Protein 3Q58 (pdb70)

B-factor: mean 35.17, std 14.0, range [14.73, 204.49]

Nearest PDB structures (foldseek):
  3q58-assembly1_B  TM=9.988E-01  e=5.458E-43  Salmonella enterica subsp. enterica serovar Typhi
  3igs-assembly1_A  TM=9.922E-01  e=3.738E-35  Salmonella enterica subsp. enterica serovar Typhimurium
  5zjp-assembly1_B  TM=9.659E-01  e=3.895E-28  Vibrio cholerae
  5zjn-assembly1_A  TM=9.578E-01  e=1.243E-26  Vibrio cholerae
  4utu-assembly1_B  TM=9.452E-01  e=2.335E-22  Clostridium perfringens str. 13

Foldseek 3Di:
DVLVLLVVLLVLCVVQNFEEEEQDADPPPCDDLLVSLCLLVCVVPGHQEYEYEDLSNLLSNPVPHDHAYAYWYFDDDDPWPFGTRQDLVRLVSCLVSPHQEYEGEQEPTDGDDHPVRSVVSNVVSVHAYYAYADLVSQVVVVVVVHQERENACHQPPDDGRDQAFDLCCLNNQVVPHQYEYEDNCQDVVSQVSNVVSRHSHYYDYCNPNYPVVVVVVVVVVPPD/DLVLVVLLLVLCVVQNFEEEEADEDPPPCDDLLVSLCCLVVQVPRHQEYEYEDLSNLLSNQVNDDHAYAYWYFDDPQPWPWGTRQDLVRLVSCLVSHHQEYEGEQEPTDGPDHPVVNVVSNVVSVHAYYAYADLVSQLVVVVVVRQEYENACHQPSDPGRDQAFDLCCLSSLVVVHQYEYEDNCQDVVSQVSSVVSRHSHYYHYCNVHYVVVVVVVVCVVPPD

Organism: Salmonella typhi (NCBI:txid90370)

Sequence (447 aa):
SNASLLARLEQSVHENGGLIVSCQPVPGSPDKPEIVAAAQAAASAGAVAVRIEGIENLRTVRPHLSVPIIGIIKRDLTGSPVRITPYLQDVDALAQAGADIIAFDASFRSRPVDIDSLLTRIRRLHGLLAADCSTVNEGISCHQKGIEFIGTTLSGYTGPITPVEPDLAVTQLSHAGCRVIAEGRYNTPALAANAIEHGAWAVTVGSAITRIEHICQWFSHAVKRNASLLARLEQSVHENGGLIVSCQPVPGSPDKPEIVAAAQAAASAGAVAVRIEGIEENLRTVRPHLSVPIIGIIKRDLTGSPVRITPYLQDVDALAQAGADIIAFDASFRSRPVDIDSLLTRIRLHGLLAADCSTVNEGISCHQKGIEFIGTTLSGYTGPITPVEPDLAVTQLSHAGCRVIAEGRYNTPALAANAIEHGAWAVTVGSAITRIEHICQQWFSHHAVKR

Solvent-accessible surface area: 18072 Å² total

InterPro domains:
  IPR007260 Putative N-acetylmannosamine-6-phosphate epimerase [MF_01235] (11-225)
  IPR007260 Putative N-acetylmannosamine-6-phosphate epimerase [NF002231] (9-225)
  IPR007260 Putative N-acetylmannosamine-6-phosphate epimerase [PF04131] (35-225)
  IPR007260 Putative N-acetylmannosamine-6-phosphate epimerase [PTHR36204] (1-225)
  IPR007260 Putative N-acetylmannosamine-6-phosphate epimerase [cd04729] (1-220)
  IPR011060 Ribulose-phosphate binding barrel [SSF51366] (13-224)
  IPR013785 Aldolase-type TIM barrel [G3DSA:3.20.20.70] (1-226)

CATH classification: 3.20.20.70

Structure (mmCIF, N/CA/C/O backbone):
data_3Q58
#
_entry.id   3Q58
#
_cell.length_a   81.153
_cell.length_b   139.310
_cell.length_c   38.423
_cell.angle_alpha   90.00
_cell.angle_beta   90.00
_cell.angle_gamma   90.00
#
_symmetry.space_group_name_H-M   'P 21 21 2'
#
loop_
_entity.id
_entity.type
_entity.pdbx_description
1 polymer 'N-acetylmannosamine-6-phosphate 2-epimerase'
2 non-polymer DI(HYDROXYETHYL)ETHER
3 non-polymer 2-[BIS-(2-HYDROXY-ETHYL)-AMINO]-2-HYDROXYMETHYL-PROPANE-1,3-DIOL
4 non-polymer 'CHLORIDE ION'
5 water water
#
loop_
_atom_site.group_PDB
_atom_site.id
_atom_site.type_symbol
_atom_site.label_atom_id
_atom_site.label_alt_id
_atom_site.label_comp_id
_atom_site.label_asym_id
_atom_site.label_entity_id
_atom_site.label_seq_id
_atom_site.pdbx_PDB_ins_code
_atom_site.Cartn_x
_atom_site.Cartn_y
_atom_site.Cartn_z
_atom_site.occupancy
_atom_site.B_iso_or_equiv
_atom_site.auth_seq_id
_atom_site.auth_comp_id
_atom_site.auth_asym_id
_atom_site.auth_atom_id
_atom_site.pdbx_PDB_model_num
ATOM 1 N N . SER A 1 1 ? 27.970 -3.330 -34.869 1.00 54.92 -2 SER A N 1
ATOM 2 C CA . SER A 1 1 ? 28.751 -3.293 -33.641 1.00 53.82 -2 SER A CA 1
ATOM 3 C C . SER A 1 1 ? 28.942 -4.704 -33.101 1.00 51.19 -2 SER A C 1
ATOM 4 O O . SER A 1 1 ? 28.230 -5.626 -33.494 1.00 45.50 -2 SER A O 1
ATOM 7 N N . ASN A 1 2 ? 29.907 -4.875 -32.206 1.00 51.68 -1 ASN A N 1
ATOM 8 C CA . ASN A 1 2 ? 30.118 -6.175 -31.590 1.00 54.66 -1 ASN A CA 1
ATOM 9 C C . ASN A 1 2 ? 28.891 -6.612 -30.800 1.00 47.66 -1 ASN A C 1
ATOM 10 O O . ASN A 1 2 ? 28.601 -7.804 -30.697 1.00 41.62 -1 ASN A O 1
ATOM 15 N N . ALA A 1 3 ? 28.166 -5.642 -30.247 1.00 39.60 0 ALA A N 1
ATOM 16 C CA . ALA A 1 3 ? 26.957 -5.951 -29.491 1.00 37.84 0 ALA A CA 1
ATOM 17 C C . ALA A 1 3 ? 25.843 -6.486 -30.400 1.00 32.10 0 ALA A C 1
ATOM 18 O O . ALA A 1 3 ? 25.186 -7.479 -30.066 1.00 32.29 0 ALA A O 1
ATOM 28 N N . SER A 1 5 ? 26.259 -7.844 -33.417 1.00 34.91 2 SER A N 1
ATOM 29 C CA . SER A 1 5 ? 26.675 -9.139 -33.958 1.00 40.55 2 SER A CA 1
ATOM 30 C C . SER A 1 5 ? 26.569 -10.251 -32.906 1.00 35.31 2 SER A C 1
ATOM 31 O O . SER A 1 5 ? 26.266 -11.399 -33.231 1.00 36.82 2 SER A O 1
ATOM 34 N N . LEU A 1 6 ? 26.807 -9.915 -31.646 1.00 33.87 3 LEU A N 1
ATOM 35 C CA . LEU A 1 6 ? 26.646 -10.907 -30.591 1.00 37.02 3 LEU A CA 1
ATOM 36 C C . LEU A 1 6 ? 25.173 -11.272 -30.412 1.00 32.79 3 LEU A C 1
ATOM 37 O O . LEU A 1 6 ? 24.833 -12.438 -30.257 1.00 30.56 3 LEU A O 1
ATOM 42 N N . LEU A 1 7 ? 24.300 -10.271 -30.423 1.00 31.87 4 LEU A N 1
ATOM 43 C CA . LEU A 1 7 ? 22.867 -10.531 -30.339 1.00 32.25 4 LEU A CA 1
ATOM 44 C C . LEU A 1 7 ? 22.411 -11.411 -31.497 1.00 30.30 4 LEU A C 1
ATOM 45 O O . LEU A 1 7 ? 21.644 -12.347 -31.297 1.00 31.05 4 LEU A O 1
ATOM 50 N N . ALA A 1 8 ? 22.872 -11.092 -32.707 1.00 30.47 5 ALA A N 1
ATOM 51 C CA . ALA A 1 8 ? 22.511 -11.852 -33.899 1.00 34.11 5 ALA A CA 1
ATOM 52 C C . ALA A 1 8 ? 22.966 -13.302 -33.750 1.00 35.74 5 ALA A C 1
ATOM 53 O O . ALA A 1 8 ? 22.228 -14.240 -34.069 1.00 36.36 5 ALA A O 1
ATOM 55 N N . ARG A 1 9 ? 24.185 -13.488 -33.258 1.00 32.61 6 ARG A N 1
ATOM 56 C CA . ARG A 1 9 ? 24.716 -14.843 -33.114 1.00 34.60 6 ARG A CA 1
ATOM 57 C C . ARG A 1 9 ? 23.967 -15.608 -32.023 1.00 31.99 6 ARG A C 1
ATOM 58 O O . ARG A 1 9 ? 23.790 -16.827 -32.112 1.00 35.76 6 ARG A O 1
ATOM 66 N N . LEU A 1 10 ? 23.520 -14.891 -30.999 1.00 29.14 7 LEU A N 1
ATOM 67 C CA . LEU A 1 10 ? 22.779 -15.506 -29.909 1.00 28.05 7 LEU A CA 1
ATOM 68 C C . LEU A 1 10 ? 21.363 -15.859 -30.367 1.00 30.82 7 LEU A C 1
ATOM 69 O O . LEU A 1 10 ? 20.825 -16.909 -30.005 1.00 27.36 7 LEU A O 1
ATOM 74 N N . GLU A 1 11 ? 20.771 -14.995 -31.186 1.00 30.59 8 GLU A N 1
ATOM 75 C CA . GLU A 1 11 ? 19.458 -15.280 -31.746 1.00 30.46 8 GLU A CA 1
ATOM 76 C C . GLU A 1 11 ? 19.518 -16.512 -32.637 1.00 36.29 8 GLU A C 1
ATOM 77 O O . GLU A 1 11 ? 18.627 -17.361 -32.605 1.00 31.51 8 GLU A O 1
ATOM 83 N N . GLN A 1 12 ? 20.578 -16.604 -33.432 1.00 42.10 9 GLN A N 1
ATOM 84 C CA . GLN A 1 12 ? 20.794 -17.779 -34.263 1.00 37.18 9 GLN A CA 1
ATOM 85 C C . GLN A 1 12 ? 20.961 -19.015 -33.398 1.00 34.34 9 GLN A C 1
ATOM 86 O O . GLN A 1 12 ? 20.403 -20.072 -33.694 1.00 31.42 9 GLN A O 1
ATOM 92 N N . SER A 1 13 ? 21.739 -18.879 -32.330 1.00 32.27 10 SER A N 1
ATOM 93 C CA . SER A 1 13 ? 22.039 -20.017 -31.469 1.00 35.46 10 SER A CA 1
ATOM 94 C C . SER A 1 13 ? 20.793 -20.534 -30.751 1.00 36.50 10 SER A C 1
ATOM 95 O O . SER A 1 13 ? 20.600 -21.745 -30.597 1.00 34.63 10 SER A O 1
ATOM 98 N N . VAL A 1 14 ? 19.948 -19.608 -30.314 1.00 35.40 11 VAL A N 1
ATOM 99 C CA . VAL A 1 14 ? 18.674 -19.964 -29.708 1.00 35.64 11 VAL A CA 1
ATOM 100 C C . VAL A 1 14 ? 17.775 -20.651 -30.738 1.00 34.93 11 VAL A C 1
ATOM 101 O O . VAL A 1 14 ? 17.148 -21.668 -30.448 1.00 33.20 11 VAL A O 1
ATOM 105 N N . HIS A 1 15 ? 17.724 -20.100 -31.947 1.00 30.97 12 HIS A N 1
ATOM 106 C CA . HIS A 1 15 ? 16.941 -20.706 -33.018 1.00 32.45 12 HIS A CA 1
ATOM 107 C C . HIS A 1 15 ? 17.419 -22.121 -33.398 1.00 38.49 12 HIS A C 1
ATOM 108 O O . HIS A 1 15 ? 16.599 -23.002 -33.670 1.00 38.80 12 HIS A O 1
ATOM 115 N N . GLU A 1 16 ? 18.734 -22.337 -33.426 1.00 37.27 13 GLU A N 1
ATOM 116 C CA . GLU A 1 16 ? 19.283 -23.637 -33.841 1.00 41.29 13 GLU A CA 1
ATOM 117 C C . GLU A 1 16 ? 19.350 -24.657 -32.699 1.00 40.12 13 GLU A C 1
ATOM 118 O O . GLU A 1 16 ? 19.154 -25.857 -32.915 1.00 39.97 13 GLU A O 1
ATOM 124 N N . ASN A 1 17 ? 19.631 -24.178 -31.492 1.00 37.97 14 ASN A N 1
ATOM 125 C CA . ASN A 1 17 ? 19.926 -25.052 -30.353 1.00 35.19 14 ASN A CA 1
ATOM 126 C C . ASN A 1 17 ? 18.876 -25.075 -29.247 1.00 35.76 14 ASN A C 1
ATOM 127 O O . ASN A 1 17 ? 18.935 -25.921 -28.358 1.00 33.55 14 ASN A O 1
ATOM 132 N N . GLY A 1 18 ? 17.936 -24.137 -29.277 1.00 31.88 15 GLY A N 1
ATOM 133 C CA . GLY A 1 18 ? 16.975 -24.014 -28.198 1.00 25.96 15 GLY A CA 1
ATOM 134 C C . GLY A 1 18 ? 17.415 -22.965 -27.191 1.00 30.86 15 GLY A C 1
ATOM 135 O O . GLY A 1 18 ? 18.607 -22.792 -26.940 1.00 32.15 15 GLY A O 1
ATOM 136 N N . GLY A 1 19 ? 16.449 -22.271 -26.602 1.00 24.13 16 GLY A N 1
ATOM 137 C CA . GLY A 1 19 ? 16.737 -21.187 -25.676 1.00 22.71 16 GLY A CA 1
ATOM 138 C C . GLY A 1 19 ? 16.970 -21.593 -24.233 1.00 25.64 16 GLY A C 1
ATOM 139 O O . GLY A 1 19 ? 16.159 -21.294 -23.362 1.00 28.17 16 GLY A O 1
ATOM 140 N N . LEU A 1 20 ? 18.078 -22.282 -23.972 1.00 27.28 17 LEU A N 1
ATOM 141 C CA . LEU A 1 20 ? 18.439 -22.627 -22.603 1.00 21.27 17 LEU A CA 1
ATOM 142 C C . LEU A 1 20 ? 19.631 -21.800 -22.148 1.00 24.16 17 LEU A C 1
ATOM 143 O O . LEU A 1 20 ? 20.691 -21.821 -22.774 1.00 27.19 17 LEU A O 1
ATOM 148 N N . ILE A 1 21 ? 19.437 -21.075 -21.054 1.00 20.90 18 ILE A N 1
ATOM 149 C CA . ILE A 1 21 ? 20.499 -20.320 -20.415 1.00 22.35 18 ILE A CA 1
ATOM 150 C C . ILE A 1 21 ? 20.661 -20.922 -19.026 1.00 24.06 18 ILE A C 1
ATOM 151 O O . ILE A 1 21 ? 19.673 -21.204 -18.344 1.00 25.54 18 ILE A O 1
ATOM 156 N N . VAL A 1 22 ? 21.874 -21.134 -18.612 1.00 19.03 19 VAL A N 1
ATOM 157 C CA . VAL A 1 22 ? 22.111 -21.724 -17.329 1.00 19.20 19 VAL A CA 1
ATOM 158 C C . VAL A 1 22 ? 22.832 -20.796 -16.357 1.00 21.74 19 VAL A C 1
ATOM 159 O O . VAL A 1 22 ? 23.886 -20.347 -16.640 1.00 23.69 19 VAL A O 1
ATOM 163 N N . SER A 1 23 ? 22.254 -20.600 -15.196 1.00 18.49 20 SER A N 1
ATOM 164 C CA . SER A 1 23 ? 22.817 -19.751 -14.175 1.00 19.15 20 SER A CA 1
ATOM 165 C C . SER A 1 23 ? 23.680 -20.558 -13.272 1.00 24.46 20 SER A C 1
ATOM 166 O O . SER A 1 23 ? 23.189 -21.403 -12.616 1.00 27.26 20 SER A O 1
ATOM 169 N N . CYS A 1 24 ? 24.958 -20.302 -13.304 1.00 22.18 21 CYS A N 1
ATOM 170 C CA . CYS A 1 24 ? 25.918 -21.004 -12.529 1.00 24.29 21 CYS A CA 1
ATOM 171 C C . CYS A 1 24 ? 26.230 -20.395 -11.179 1.00 29.59 21 CYS A C 1
ATOM 172 O O . CYS A 1 24 ? 27.297 -19.985 -10.950 1.00 24.08 21 CYS A O 1
ATOM 175 N N . GLN A 1 25 ? 25.261 -20.434 -10.299 1.00 28.33 22 GLN A N 1
ATOM 176 C CA . GLN A 1 25 ? 25.401 -19.866 -8.978 1.00 29.01 22 GLN A CA 1
ATOM 177 C C . GLN A 1 25 ? 25.151 -20.893 -7.858 1.00 28.18 22 GLN A C 1
ATOM 178 O O . GLN A 1 25 ? 24.060 -21.075 -7.467 1.00 26.74 22 GLN A O 1
ATOM 184 N N . PRO A 1 26 ? 26.190 -21.548 -7.380 1.00 25.73 23 PRO A N 1
ATOM 185 C CA . PRO A 1 26 ? 25.994 -22.496 -6.278 1.00 24.58 23 PRO A CA 1
ATOM 186 C C . PRO A 1 26 ? 25.559 -21.748 -5.013 1.00 30.54 23 PRO A C 1
ATOM 187 O O . PRO A 1 26 ? 25.666 -20.518 -4.968 1.00 30.92 23 PRO A O 1
ATOM 191 N N . VAL A 1 27 ? 25.073 -22.464 -4.003 1.00 25.24 24 VAL A N 1
ATOM 192 C CA . VAL A 1 27 ? 24.741 -21.824 -2.727 1.00 23.12 24 VAL A CA 1
ATOM 193 C C . VAL A 1 27 ? 26.002 -21.174 -2.191 1.00 26.75 24 VAL A C 1
ATOM 194 O O . VAL A 1 27 ? 27.059 -21.797 -2.166 1.00 25.59 24 VAL A O 1
ATOM 198 N N . PRO A 1 28 ? 25.916 -19.900 -1.794 1.00 30.91 25 PRO A N 1
ATOM 199 C CA . PRO A 1 28 ? 27.176 -19.275 -1.371 1.00 27.89 25 PRO A CA 1
ATOM 200 C C . PRO A 1 28 ? 27.758 -19.919 -0.115 1.00 29.79 25 PRO A C 1
ATOM 201 O O . PRO A 1 28 ? 27.032 -20.239 0.831 1.00 29.57 25 PRO A O 1
ATOM 205 N N . GLY A 1 29 ? 29.070 -20.122 -0.119 1.00 30.28 26 GLY A N 1
ATOM 206 C CA . GLY A 1 29 ? 29.727 -20.761 1.003 1.00 37.25 26 GLY A CA 1
ATOM 207 C C . GLY A 1 29 ? 29.648 -22.274 0.961 1.00 38.65 26 GLY A C 1
ATOM 208 O O . GLY A 1 29 ? 30.199 -22.937 1.831 1.00 39.10 26 GLY A O 1
ATOM 209 N N . SER A 1 30 ? 28.955 -22.812 -0.042 1.00 33.83 27 SER A N 1
ATOM 210 C CA . SER A 1 30 ? 28.843 -24.258 -0.264 1.00 34.72 27 SER A CA 1
ATOM 211 C C . SER A 1 30 ? 30.187 -24.858 -0.654 1.00 32.84 27 SER A C 1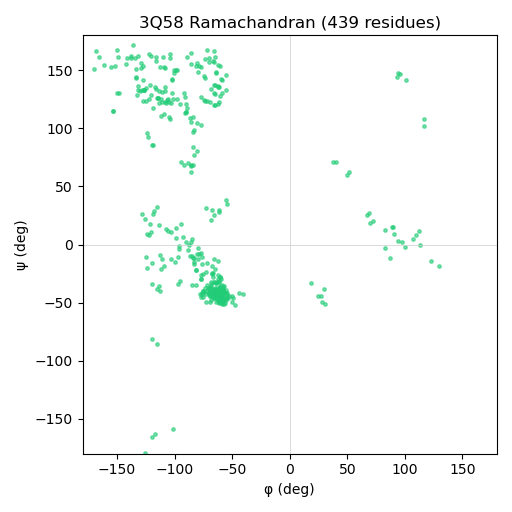
ATOM 212 O O . SER A 1 30 ? 31.063 -24.141 -1.133 1.00 27.08 27 SER A O 1
ATOM 215 N N . PRO A 1 31 ? 30.358 -26.179 -0.456 1.00 31.89 28 PRO A N 1
ATOM 216 C CA . PRO A 1 31 ? 31.550 -26.844 -0.999 1.00 28.59 28 PRO A CA 1
ATOM 217 C C . PRO A 1 31 ? 31.689 -26.589 -2.496 1.00 29.01 28 PRO A C 1
ATOM 218 O O . PRO A 1 31 ? 32.805 -26.573 -3.014 1.00 24.68 28 PRO A O 1
ATOM 230 N N . ASP A 1 33 ? 30.872 -23.831 -4.034 1.00 25.41 30 ASP A N 1
ATOM 231 C CA . ASP A 1 33 ? 31.080 -22.407 -4.271 1.00 28.05 30 ASP A CA 1
ATOM 232 C C . ASP A 1 33 ? 32.572 -22.057 -4.305 1.00 32.10 30 ASP A C 1
ATOM 233 O O . ASP A 1 33 ? 33.100 -21.430 -3.381 1.00 32.01 30 ASP A O 1
ATOM 238 N N . LYS A 1 34 ? 33.238 -22.487 -5.376 1.00 30.25 31 LYS A N 1
ATOM 239 C CA . LYS A 1 34 ? 34.646 -22.189 -5.629 1.00 29.53 31 LYS A CA 1
ATOM 240 C C . LYS A 1 34 ? 34.729 -21.760 -7.081 1.00 27.50 31 LYS A C 1
ATOM 241 O O . LYS A 1 34 ? 34.000 -22.277 -7.909 1.00 26.78 31 LYS A O 1
ATOM 247 N N . PRO A 1 35 ? 35.601 -20.794 -7.395 1.00 26.82 32 PRO A N 1
ATOM 248 C CA . PRO A 1 35 ? 35.628 -20.273 -8.766 1.00 26.73 32 PRO A CA 1
ATOM 249 C C . PRO A 1 35 ? 35.927 -21.345 -9.820 1.00 26.69 32 PRO A C 1
ATOM 250 O O . PRO A 1 35 ? 35.312 -21.320 -10.887 1.00 23.92 32 PRO A O 1
ATOM 254 N N . GLU A 1 36 ? 36.839 -22.272 -9.529 1.00 25.04 33 GLU A N 1
ATOM 255 C CA . GLU A 1 36 ? 37.158 -23.332 -10.482 1.00 28.28 33 GLU A CA 1
ATOM 256 C C . GLU A 1 36 ? 35.966 -24.268 -10.709 1.00 24.73 33 GLU A C 1
ATOM 257 O O . GLU A 1 36 ? 35.795 -24.831 -11.792 1.00 26.39 33 GLU A O 1
ATOM 263 N N . ILE A 1 37 ? 35.158 -24.454 -9.679 1.00 20.38 34 ILE A N 1
ATOM 264 C CA . ILE A 1 37 ? 33.981 -25.304 -9.812 1.00 24.15 34 ILE A CA 1
ATOM 265 C C . ILE A 1 37 ? 32.890 -24.560 -10.578 1.00 27.27 34 ILE A C 1
ATOM 266 O O . ILE A 1 37 ? 32.238 -25.131 -11.450 1.00 24.42 34 ILE A O 1
ATOM 271 N N . VAL A 1 38 ? 32.712 -23.276 -10.277 1.00 24.02 35 VAL A N 1
ATOM 272 C CA . VAL A 1 38 ? 31.794 -22.456 -11.069 1.00 22.61 35 VAL A CA 1
ATOM 273 C C . VAL A 1 38 ? 32.199 -22.521 -12.545 1.00 24.90 35 VAL A C 1
ATOM 274 O O . VAL A 1 38 ? 31.362 -22.743 -13.418 1.00 24.26 35 VAL A O 1
ATOM 278 N N . ALA A 1 39 ? 33.493 -22.379 -12.815 1.00 23.04 36 ALA A N 1
ATOM 279 C CA . ALA A 1 39 ? 34.008 -22.505 -14.174 1.00 27.17 36 ALA A CA 1
ATOM 280 C C . ALA A 1 39 ? 33.660 -23.856 -14.803 1.00 25.39 36 ALA A C 1
ATOM 281 O O . ALA A 1 39 ? 33.241 -23.921 -15.956 1.00 22.48 36 ALA A O 1
ATOM 283 N N . ALA A 1 40 ? 33.868 -24.934 -14.049 1.00 27.15 37 ALA A N 1
ATOM 284 C CA . ALA A 1 40 ? 33.573 -26.272 -14.542 1.00 27.05 37 ALA A CA 1
ATOM 285 C C . ALA A 1 40 ? 32.088 -26.445 -14.873 1.00 28.50 37 ALA A C 1
ATOM 286 O O . ALA A 1 40 ? 31.746 -27.072 -15.875 1.00 26.38 37 ALA A O 1
ATOM 296 N N . ALA A 1 42 ? 29.974 -24.119 -15.802 1.00 24.86 39 ALA A N 1
ATOM 297 C CA . ALA A 1 42 ? 29.677 -23.308 -16.980 1.00 20.78 39 ALA A CA 1
ATOM 298 C C . ALA A 1 42 ? 30.099 -24.023 -18.253 1.00 23.09 39 ALA A C 1
ATOM 299 O O . ALA A 1 42 ? 29.361 -24.046 -19.232 1.00 25.25 39 ALA A O 1
ATOM 301 N N . GLN A 1 43 ? 31.297 -24.605 -18.228 1.00 24.95 40 GLN A N 1
ATOM 302 C CA . GLN A 1 43 ? 31.811 -25.381 -19.352 1.00 24.80 40 GLN A CA 1
ATOM 303 C C . GLN A 1 43 ? 30.951 -26.606 -19.622 1.00 24.73 40 GLN A C 1
ATOM 304 O O . GLN A 1 43 ? 30.635 -26.905 -20.766 1.00 24.56 40 GLN A O 1
ATOM 310 N N . ALA A 1 44 ? 30.576 -27.310 -18.562 1.00 22.98 41 ALA A N 1
ATOM 311 C CA . ALA A 1 44 ? 29.712 -28.474 -18.694 1.00 21.14 41 ALA A CA 1
ATOM 312 C C . ALA A 1 44 ? 28.358 -28.100 -19.295 1.00 25.15 41 ALA A C 1
ATOM 313 O O . ALA A 1 44 ? 27.921 -28.714 -20.264 1.00 25.12 41 ALA A O 1
ATOM 315 N N . ALA A 1 45 ? 27.715 -27.066 -18.755 1.00 25.29 42 ALA A N 1
ATOM 316 C CA . ALA A 1 45 ? 26.441 -26.618 -19.315 1.00 24.45 42 ALA A CA 1
ATOM 317 C C . ALA A 1 45 ? 26.555 -26.206 -20.790 1.00 23.91 42 ALA A C 1
ATOM 318 O O . ALA A 1 45 ? 25.694 -26.553 -21.603 1.00 25.66 42 ALA A O 1
ATOM 320 N N . ALA A 1 46 ? 27.611 -25.472 -21.138 1.00 21.69 43 ALA A N 1
ATOM 321 C CA . ALA A 1 46 ? 27.772 -25.001 -22.513 1.00 22.00 43 ALA A CA 1
ATOM 322 C C . ALA A 1 46 ? 28.040 -26.157 -23.471 1.00 29.78 43 ALA A C 1
ATOM 323 O O . ALA A 1 46 ? 27.776 -26.053 -24.666 1.00 33.20 43 ALA A O 1
ATOM 325 N N . SER A 1 47 ? 28.572 -27.255 -22.945 1.00 26.45 44 SER A N 1
ATOM 326 C CA . SER A 1 47 ? 28.855 -28.417 -23.772 1.00 26.07 44 SER A CA 1
ATOM 327 C C . SER A 1 47 ? 27.584 -29.231 -24.020 1.00 28.11 44 SER A C 1
ATOM 328 O O . SER A 1 47 ? 27.553 -30.102 -24.892 1.00 30.04 44 SER A O 1
ATOM 331 N N . ALA A 1 48 ? 26.533 -28.932 -23.265 1.00 22.64 45 ALA A N 1
ATOM 332 C CA . ALA A 1 48 ? 25.350 -29.781 -23.260 1.00 25.05 45 ALA A CA 1
ATOM 333 C C . ALA A 1 48 ? 24.044 -29.036 -23.506 1.00 27.98 45 ALA A C 1
ATOM 334 O O . ALA A 1 48 ? 22.988 -29.489 -23.073 1.00 33.23 45 ALA A O 1
ATOM 336 N N . GLY A 1 49 ? 24.113 -27.900 -24.194 1.00 27.70 46 GLY A N 1
ATOM 337 C CA . GLY A 1 49 ? 22.906 -27.194 -24.610 1.00 30.35 46 GLY A CA 1
ATOM 338 C C . GLY A 1 49 ? 22.719 -25.744 -24.172 1.00 29.46 46 GLY A C 1
ATOM 339 O O . GLY A 1 49 ? 21.851 -25.054 -24.702 1.00 28.83 46 GLY A O 1
ATOM 340 N N . ALA A 1 50 ? 23.498 -25.278 -23.202 1.00 25.09 47 ALA A N 1
ATOM 341 C CA . ALA A 1 50 ? 23.358 -23.895 -22.747 1.00 26.90 47 ALA A CA 1
ATOM 342 C C . ALA A 1 50 ? 23.896 -22.966 -23.826 1.00 29.76 47 ALA A C 1
ATOM 343 O O . ALA A 1 50 ? 25.048 -23.102 -24.237 1.00 26.91 47 ALA A O 1
ATOM 345 N N . VAL A 1 51 ? 23.066 -22.036 -24.295 1.00 25.85 48 VAL A N 1
ATOM 346 C CA . VAL A 1 51 ? 23.505 -21.067 -25.310 1.00 22.49 48 VAL A CA 1
ATOM 347 C C . VAL A 1 51 ? 24.222 -19.883 -24.684 1.00 24.42 48 VAL A C 1
ATOM 348 O O . VAL A 1 51 ? 24.824 -19.062 -25.381 1.00 29.71 48 VAL A O 1
ATOM 352 N N . ALA A 1 52 ? 24.131 -19.791 -23.362 1.00 22.17 49 ALA A N 1
ATOM 353 C CA . ALA A 1 52 ? 24.816 -18.766 -22.594 1.00 22.18 49 ALA A CA 1
ATOM 354 C C . ALA A 1 52 ? 24.711 -19.146 -21.136 1.00 21.39 49 ALA A C 1
ATOM 355 O O . ALA A 1 52 ? 23.906 -19.999 -20.782 1.00 24.28 49 ALA A O 1
ATOM 357 N N . VAL A 1 53 ? 25.504 -18.493 -20.292 1.00 19.49 50 VAL A N 1
ATOM 358 C CA . VAL A 1 53 ? 25.457 -18.734 -18.856 1.00 17.97 50 VAL A CA 1
ATOM 359 C C . VAL A 1 53 ? 25.329 -17.421 -18.086 1.00 20.36 50 VAL A C 1
ATOM 360 O O . VAL A 1 53 ? 25.705 -16.360 -18.589 1.00 23.39 50 VAL A O 1
ATOM 364 N N . ARG A 1 54 ? 24.798 -17.488 -16.870 1.00 19.14 51 ARG A N 1
ATOM 365 C CA . ARG A 1 54 ? 24.844 -16.323 -15.968 1.00 17.88 51 ARG A CA 1
ATOM 366 C C . ARG A 1 54 ? 25.839 -16.626 -14.851 1.00 22.40 51 ARG A C 1
ATOM 367 O O . ARG A 1 54 ? 25.815 -17.707 -14.260 1.00 24.47 51 ARG A O 1
ATOM 375 N N . ILE A 1 55 ? 26.729 -15.677 -14.588 1.00 18.71 52 ILE A N 1
ATOM 376 C CA . ILE A 1 55 ? 27.770 -15.825 -13.579 1.00 17.68 52 ILE A CA 1
ATOM 377 C C . ILE A 1 55 ? 27.703 -14.628 -12.626 1.00 20.61 52 ILE A C 1
ATOM 378 O O . ILE A 1 55 ? 27.609 -13.486 -13.081 1.00 22.74 52 ILE A O 1
ATOM 383 N N . GLU A 1 56 ? 27.751 -14.885 -11.318 1.00 20.94 53 GLU A N 1
ATOM 384 C CA . GLU A 1 56 ? 27.806 -13.808 -10.321 1.00 24.04 53 GLU A CA 1
ATOM 385 C C . GLU A 1 56 ? 29.227 -13.661 -9.799 1.00 28.63 53 GLU A C 1
ATOM 386 O O . GLU A 1 56 ? 29.841 -14.648 -9.405 1.00 25.90 53 GLU A O 1
ATOM 392 N N . GLY A 1 57 ? 29.748 -12.435 -9.790 1.00 25.21 54 GLY A N 1
ATOM 393 C CA . GLY A 1 57 ? 30.997 -12.163 -9.098 1.00 29.51 54 GLY A CA 1
ATOM 394 C C . GLY A 1 57 ? 32.216 -12.070 -9.995 1.00 29.77 54 GLY A C 1
ATOM 395 O O . GLY A 1 57 ? 32.369 -12.831 -10.962 1.00 24.79 54 GLY A O 1
ATOM 396 N N . ILE A 1 58 ? 33.098 -11.137 -9.662 1.00 25.32 55 ILE A N 1
ATOM 397 C CA . ILE A 1 58 ? 34.265 -10.876 -10.492 1.00 28.71 55 ILE A CA 1
ATOM 398 C C . ILE A 1 58 ? 35.237 -12.060 -10.536 1.00 28.31 55 ILE A C 1
ATOM 399 O O . ILE A 1 58 ? 35.702 -12.444 -11.605 1.00 26.81 55 ILE A O 1
ATOM 404 N N . GLU A 1 59 ? 35.538 -12.643 -9.381 1.00 27.51 56 GLU A N 1
ATOM 405 C CA . GLU A 1 59 ? 36.487 -13.752 -9.331 1.00 30.97 56 GLU A CA 1
ATOM 406 C C . GLU A 1 59 ? 35.981 -14.965 -10.119 1.00 32.87 56 GLU A C 1
ATOM 407 O O . GLU A 1 59 ? 36.739 -15.599 -10.857 1.00 28.96 56 GLU A O 1
ATOM 413 N N . ASN A 1 60 ? 34.698 -15.289 -9.972 1.00 26.79 57 ASN A N 1
ATOM 414 C CA . ASN A 1 60 ? 34.110 -16.346 -10.777 1.00 25.03 57 ASN A CA 1
ATOM 415 C C . ASN A 1 60 ? 34.220 -16.042 -12.268 1.00 27.60 57 ASN A C 1
ATOM 416 O O . ASN A 1 60 ? 34.643 -16.882 -13.061 1.00 25.06 57 ASN A O 1
ATOM 421 N N . LEU A 1 61 ? 33.810 -14.841 -12.654 1.00 23.88 58 LEU A N 1
ATOM 422 C CA . LEU A 1 61 ? 33.795 -14.467 -14.056 1.00 22.01 58 LEU A CA 1
ATOM 423 C C . LEU A 1 61 ? 35.196 -14.501 -14.670 1.00 25.06 58 LEU A C 1
ATOM 424 O O . LEU A 1 61 ? 35.368 -14.974 -15.782 1.00 29.42 58 LEU A O 1
ATOM 429 N N . ARG A 1 62 ? 36.193 -13.991 -13.951 1.00 29.91 59 ARG A N 1
ATOM 430 C CA . ARG A 1 62 ? 37.567 -13.997 -14.462 1.00 30.38 59 ARG A CA 1
ATOM 431 C C . ARG A 1 62 ? 38.092 -15.415 -14.644 1.00 32.31 59 ARG A C 1
ATOM 432 O O . ARG A 1 62 ? 38.891 -15.673 -15.546 1.00 34.10 59 ARG A O 1
ATOM 440 N N . THR A 1 63 ? 37.651 -16.325 -13.776 1.00 27.43 60 THR A N 1
ATOM 441 C CA . THR A 1 63 ? 38.082 -17.722 -13.833 1.00 33.86 60 THR A CA 1
ATOM 442 C C . THR A 1 63 ? 37.386 -18.451 -14.986 1.00 34.22 60 THR A C 1
ATOM 443 O O . THR A 1 63 ? 38.003 -19.237 -15.694 1.00 31.42 60 THR A O 1
ATOM 447 N N . VAL A 1 64 ? 36.102 -18.157 -15.170 1.00 29.72 61 VAL A N 1
ATOM 448 C CA . VAL A 1 64 ? 35.275 -18.747 -16.221 1.00 28.48 61 VAL A CA 1
ATOM 449 C C . VAL A 1 64 ? 35.673 -18.292 -17.631 1.00 32.04 61 VAL A C 1
ATOM 450 O O . VAL A 1 64 ? 35.808 -19.108 -18.546 1.00 33.99 61 VAL A O 1
ATOM 454 N N . ARG A 1 65 ? 35.855 -16.982 -17.791 1.00 25.22 62 ARG A N 1
ATOM 455 C CA . ARG A 1 65 ? 35.909 -16.331 -19.109 1.00 22.11 62 ARG A CA 1
ATOM 456 C C . ARG A 1 65 ? 36.852 -16.966 -20.134 1.00 27.62 62 ARG A C 1
ATOM 457 O O . ARG A 1 65 ? 36.460 -17.191 -21.278 1.00 32.59 62 ARG A O 1
ATOM 465 N N . PRO A 1 66 ? 38.105 -17.229 -19.737 1.00 30.67 63 PRO A N 1
ATOM 466 C CA . PRO A 1 66 ? 39.101 -17.676 -20.718 1.00 37.30 63 PRO A CA 1
ATOM 467 C C . PRO A 1 66 ? 38.803 -19.058 -21.285 1.00 42.23 63 PRO A C 1
ATOM 468 O O . PRO A 1 66 ? 39.334 -19.411 -22.338 1.00 45.90 63 PRO A O 1
ATOM 472 N N . HIS A 1 67 ? 37.959 -19.822 -20.598 1.00 42.45 64 HIS A N 1
ATOM 473 C CA . HIS A 1 67 ? 37.708 -21.206 -20.969 1.00 40.26 64 HIS A CA 1
ATOM 474 C C . HIS A 1 67 ? 36.279 -21.435 -21.444 1.00 42.07 64 HIS A C 1
ATOM 475 O O . HIS A 1 67 ? 35.815 -22.574 -21.506 1.00 39.86 64 HIS A O 1
ATOM 482 N N . LEU A 1 68 ? 35.579 -20.357 -21.783 1.00 34.46 65 LEU A N 1
ATOM 483 C CA . LEU A 1 68 ? 34.175 -20.464 -22.161 1.00 34.93 65 LEU A CA 1
ATOM 484 C C . LEU A 1 68 ? 33.906 -19.678 -23.439 1.00 33.45 65 LEU A C 1
ATOM 485 O O . LEU A 1 68 ? 34.247 -18.497 -23.531 1.00 33.95 65 LEU A O 1
ATOM 490 N N . SER A 1 69 ? 33.281 -20.324 -24.417 1.00 26.97 66 SER A N 1
ATOM 491 C CA . SER A 1 69 ? 33.080 -19.698 -25.723 1.00 30.81 66 SER A CA 1
ATOM 492 C C . SER A 1 69 ? 31.684 -19.102 -25.924 1.00 33.03 66 SER A C 1
ATOM 493 O O . SER A 1 69 ? 31.478 -18.330 -26.857 1.00 41.49 66 SER A O 1
ATOM 496 N N . VAL A 1 70 ? 30.726 -19.455 -25.069 1.00 22.04 67 VAL A N 1
ATOM 497 C CA . VAL A 1 70 ? 29.391 -18.862 -25.181 1.00 24.16 67 VAL A CA 1
ATOM 498 C C . VAL A 1 70 ? 29.312 -17.529 -24.427 1.00 26.99 67 VAL A C 1
ATOM 499 O O . VAL A 1 70 ? 30.182 -17.214 -23.610 1.00 28.03 67 VAL A O 1
ATOM 503 N N . PRO A 1 71 ? 28.268 -16.739 -24.706 1.00 25.58 68 PRO A N 1
ATOM 504 C CA . PRO A 1 71 ? 28.144 -15.462 -23.992 1.00 25.86 68 PRO A CA 1
ATOM 505 C C . PRO A 1 71 ? 27.933 -15.629 -22.486 1.00 25.02 68 PRO A C 1
ATOM 506 O O . PRO A 1 71 ? 27.328 -16.604 -22.012 1.00 24.82 68 PRO A O 1
ATOM 510 N N . ILE A 1 72 ? 28.446 -14.668 -21.731 1.00 20.24 69 ILE A N 1
ATOM 511 C CA . ILE A 1 72 ? 28.271 -14.668 -20.291 1.00 19.62 69 ILE A CA 1
ATOM 512 C C . ILE A 1 72 ? 27.432 -13.467 -19.901 1.00 24.87 69 ILE A C 1
ATOM 513 O O . ILE A 1 72 ? 27.760 -12.339 -20.258 1.00 23.57 69 ILE A O 1
ATOM 518 N N . ILE A 1 73 ? 26.348 -13.724 -19.176 1.00 21.89 70 ILE A N 1
ATOM 519 C CA . ILE A 1 73 ? 25.576 -12.677 -18.528 1.00 23.10 70 ILE A CA 1
ATOM 520 C C . ILE A 1 73 ? 26.160 -12.478 -17.141 1.00 24.08 70 ILE A C 1
ATOM 521 O O . ILE A 1 73 ? 26.091 -13.379 -16.313 1.00 23.68 70 ILE A O 1
ATOM 526 N N . GLY A 1 74 ? 26.755 -11.316 -16.888 1.00 20.81 71 GLY A N 1
ATOM 527 C CA . GLY A 1 74 ? 27.391 -11.082 -15.604 1.00 21.16 71 GLY A CA 1
ATOM 528 C C . GLY A 1 74 ? 26.576 -10.220 -14.659 1.00 21.57 71 GLY A C 1
ATOM 529 O O . GLY A 1 74 ? 25.913 -9.276 -15.088 1.00 21.59 71 GLY A O 1
ATOM 530 N N . ILE A 1 75 ? 26.611 -10.571 -13.374 1.00 22.52 72 ILE A N 1
ATOM 531 C CA . ILE A 1 75 ? 26.034 -9.754 -12.309 1.00 22.38 72 ILE A CA 1
ATOM 532 C C . ILE A 1 75 ? 26.974 -9.722 -11.111 1.00 24.11 72 ILE A C 1
ATOM 533 O O . ILE A 1 75 ? 27.885 -10.548 -10.984 1.00 23.86 72 ILE A O 1
ATOM 538 N N . ILE A 1 76 ? 26.754 -8.748 -10.240 1.00 19.89 73 ILE A N 1
ATOM 539 C CA . ILE A 1 76 ? 27.383 -8.712 -8.930 1.00 23.46 73 ILE A CA 1
ATOM 540 C C . ILE A 1 76 ? 26.236 -8.612 -7.962 1.00 28.71 73 ILE A C 1
ATOM 541 O O . ILE A 1 76 ? 25.323 -7.825 -8.184 1.00 30.31 73 ILE A O 1
ATOM 546 N N . LYS A 1 77 ? 26.266 -9.404 -6.894 1.00 22.37 74 LYS A N 1
ATOM 547 C CA . LYS A 1 77 ? 25.253 -9.287 -5.859 1.00 26.00 74 LYS A CA 1
ATOM 548 C C . LYS A 1 77 ? 25.841 -8.625 -4.615 1.00 30.26 74 LYS A C 1
ATOM 549 O O . LYS A 1 77 ? 26.850 -9.076 -4.081 1.00 35.19 74 LYS A O 1
ATOM 555 N N . ARG A 1 78 ? 25.220 -7.532 -4.179 1.00 24.40 75 ARG A N 1
ATOM 556 C CA . ARG A 1 78 ? 25.637 -6.829 -2.976 1.00 26.29 75 ARG A CA 1
ATOM 557 C C . ARG A 1 78 ? 24.498 -6.802 -1.977 1.00 28.06 75 ARG A C 1
ATOM 558 O O . ARG A 1 78 ? 23.336 -6.983 -2.343 1.00 29.61 75 ARG A O 1
ATOM 566 N N . ASP A 1 79 ? 24.833 -6.534 -0.718 1.00 30.54 76 ASP A N 1
ATOM 567 C CA . ASP A 1 79 ? 23.822 -6.277 0.295 1.00 29.29 76 ASP A CA 1
ATOM 568 C C . ASP A 1 79 ? 24.003 -4.885 0.851 1.00 31.77 76 ASP A C 1
ATOM 569 O O . ASP A 1 79 ? 25.042 -4.569 1.438 1.00 31.74 76 ASP A O 1
ATOM 574 N N . LEU A 1 80 ? 22.979 -4.057 0.648 1.00 28.71 77 LEU A N 1
ATOM 575 C CA . LEU A 1 80 ? 23.050 -2.635 0.952 1.00 31.03 77 LEU A CA 1
ATOM 576 C C . LEU A 1 80 ? 22.217 -2.305 2.177 1.00 32.44 77 LEU A C 1
ATOM 577 O O . LEU A 1 80 ? 21.236 -2.984 2.468 1.00 36.01 77 LEU A O 1
ATOM 582 N N . THR A 1 81 ? 22.617 -1.258 2.890 1.00 34.15 78 THR A N 1
ATOM 583 C CA . THR A 1 81 ? 21.922 -0.832 4.102 1.00 38.60 78 THR A CA 1
ATOM 584 C C . THR A 1 81 ? 20.532 -0.234 3.850 1.00 37.65 78 THR A C 1
ATOM 585 O O . THR A 1 81 ? 19.558 -0.608 4.496 1.00 44.63 78 THR A O 1
ATOM 589 N N . GLY A 1 82 ? 20.441 0.702 2.918 1.00 34.29 79 GLY A N 1
ATOM 590 C CA . GLY A 1 82 ? 19.205 1.448 2.751 1.00 40.34 79 GLY A CA 1
ATOM 591 C C . GLY A 1 82 ? 18.296 0.930 1.656 1.00 37.98 79 GLY A C 1
ATOM 592 O O . GLY A 1 82 ? 17.138 1.327 1.555 1.00 36.10 79 GLY A O 1
ATOM 593 N N . SER A 1 83 ? 18.814 0.025 0.839 1.00 31.69 80 SER A N 1
ATOM 594 C CA . SER A 1 83 ? 18.078 -0.450 -0.325 1.00 30.13 80 SER A CA 1
ATOM 595 C C . SER A 1 83 ? 17.993 -1.978 -0.357 1.00 32.41 80 SER A C 1
ATOM 596 O O . SER A 1 83 ? 18.952 -2.658 0.013 1.00 29.28 80 SER A O 1
ATOM 599 N N . PRO A 1 84 ? 16.837 -2.519 -0.786 1.00 30.29 81 PRO A N 1
ATOM 600 C CA . PRO A 1 84 ? 16.673 -3.973 -0.952 1.00 32.78 81 PRO A CA 1
ATOM 601 C C . PRO A 1 84 ? 17.270 -4.503 -2.255 1.00 31.63 81 PRO A C 1
ATOM 602 O O . PRO A 1 84 ? 17.314 -5.717 -2.454 1.00 27.21 81 PRO A O 1
ATOM 606 N N . VAL A 1 85 ? 17.711 -3.613 -3.141 1.00 25.29 82 VAL A N 1
ATOM 607 C CA . VAL A 1 85 ? 18.306 -4.029 -4.408 1.00 26.67 82 VAL A CA 1
ATOM 608 C C . VAL A 1 85 ? 19.661 -4.723 -4.202 1.00 27.02 82 VAL A C 1
ATOM 609 O O . VAL A 1 85 ? 20.495 -4.242 -3.431 1.00 27.36 82 VAL A O 1
ATOM 613 N N . ARG A 1 86 ? 19.868 -5.858 -4.877 1.00 25.19 83 ARG A N 1
ATOM 614 C CA . ARG A 1 86 ? 21.119 -6.610 -4.758 1.00 26.44 83 ARG A CA 1
ATOM 615 C C . ARG A 1 86 ? 21.884 -6.765 -6.075 1.00 25.99 83 ARG A C 1
ATOM 616 O O . ARG A 1 86 ? 23.114 -6.799 -6.083 1.00 27.33 83 ARG A O 1
ATOM 624 N N . ILE A 1 87 ? 21.164 -6.878 -7.186 1.00 21.40 84 ILE A N 1
ATOM 625 C CA . ILE A 1 87 ? 21.796 -7.282 -8.447 1.00 23.51 84 ILE A CA 1
ATOM 626 C C . ILE A 1 87 ? 22.373 -6.089 -9.210 1.00 25.87 84 ILE A C 1
ATOM 627 O O . ILE A 1 87 ? 21.628 -5.271 -9.738 1.00 22.61 84 ILE A O 1
ATOM 632 N N . THR A 1 88 ? 23.703 -6.002 -9.238 1.00 21.81 85 THR A N 1
ATOM 633 C CA . THR A 1 88 ? 24.438 -4.993 -10.006 1.00 18.29 85 THR A CA 1
ATOM 634 C C . THR A 1 88 ? 23.931 -3.557 -9.767 1.00 23.64 85 THR A C 1
ATOM 635 O O . THR A 1 88 ? 23.529 -2.857 -10.701 1.00 24.81 85 THR A O 1
ATOM 639 N N . PRO A 1 89 ? 23.984 -3.102 -8.507 1.00 22.52 86 PRO A N 1
ATOM 640 C CA . PRO A 1 89 ? 23.357 -1.810 -8.189 1.00 23.15 86 PRO A CA 1
ATOM 641 C C . PRO A 1 89 ? 24.209 -0.576 -8.484 1.00 27.40 86 PRO A C 1
ATOM 642 O O . PRO A 1 89 ? 23.650 0.523 -8.542 1.00 23.81 86 PRO A O 1
ATOM 646 N N . TYR A 1 90 ? 25.517 -0.749 -8.658 1.00 20.94 87 TYR A N 1
ATOM 647 C CA . TYR A 1 90 ? 26.431 0.386 -8.823 1.00 25.71 87 TYR A CA 1
ATOM 648 C C . TYR A 1 90 ? 27.076 0.496 -10.206 1.00 23.33 87 TYR A C 1
ATOM 649 O O . TYR A 1 90 ? 27.296 -0.491 -10.888 1.00 24.23 87 TYR A O 1
ATOM 658 N N . LEU A 1 91 ? 27.421 1.720 -10.595 1.00 24.17 88 LEU A N 1
ATOM 659 C CA . LEU A 1 91 ? 28.124 1.945 -11.850 1.00 26.37 88 LEU A CA 1
ATOM 660 C C . LEU A 1 91 ? 29.465 1.213 -11.852 1.00 26.38 88 LEU A C 1
ATOM 661 O O . LEU A 1 91 ? 29.911 0.714 -12.886 1.00 27.60 88 LEU A O 1
ATOM 666 N N . GLN A 1 92 ? 30.093 1.161 -10.681 1.00 27.55 89 GLN A N 1
ATOM 667 C CA . GLN A 1 92 ? 31.365 0.471 -10.486 1.00 30.02 89 GLN A CA 1
ATOM 668 C C . GLN A 1 92 ? 31.229 -1.032 -10.744 1.00 31.52 89 GLN A C 1
ATOM 669 O O . GLN A 1 92 ? 32.167 -1.685 -11.207 1.00 28.27 89 GLN A O 1
ATOM 675 N N . ASP A 1 93 ? 30.054 -1.574 -10.438 1.00 27.68 90 ASP A N 1
ATOM 676 C CA . ASP A 1 93 ? 29.774 -2.982 -10.696 1.00 28.57 90 ASP A CA 1
ATOM 677 C C . ASP A 1 93 ? 29.714 -3.248 -12.198 1.00 31.76 90 ASP A C 1
ATOM 678 O O . ASP A 1 93 ? 30.233 -4.261 -12.682 1.00 26.68 90 ASP A O 1
ATOM 683 N N . VAL A 1 94 ? 29.086 -2.331 -12.934 1.00 23.60 91 VAL A N 1
ATOM 684 C CA . VAL A 1 94 ? 29.046 -2.438 -14.388 1.00 25.54 91 VAL A CA 1
ATOM 685 C C . VAL A 1 94 ? 30.460 -2.403 -14.949 1.00 24.58 91 VAL A C 1
ATOM 686 O O . VAL A 1 94 ? 30.827 -3.228 -15.782 1.00 25.51 91 VAL A O 1
ATOM 690 N N . ASP A 1 95 ? 31.260 -1.457 -14.481 1.00 23.78 92 ASP A N 1
ATOM 691 C CA . ASP A 1 95 ? 32.629 -1.334 -14.965 1.00 25.26 92 ASP A CA 1
ATOM 692 C C . ASP A 1 95 ? 33.418 -2.611 -14.732 1.00 24.20 92 ASP A C 1
ATOM 693 O O . ASP A 1 95 ? 34.108 -3.089 -15.633 1.00 28.85 92 ASP A O 1
ATOM 698 N N . ALA A 1 96 ? 33.320 -3.160 -13.522 1.00 25.29 93 ALA A N 1
ATOM 699 C CA . ALA A 1 96 ? 34.083 -4.351 -13.166 1.00 28.19 93 ALA A CA 1
ATOM 700 C C . ALA A 1 96 ? 33.654 -5.549 -14.001 1.00 27.23 93 ALA A C 1
ATOM 701 O O . ALA A 1 96 ? 34.484 -6.343 -14.436 1.00 25.57 93 ALA A O 1
ATOM 703 N N . LEU A 1 97 ? 32.352 -5.680 -14.222 1.00 23.11 94 LEU A N 1
ATOM 704 C CA . LEU A 1 97 ? 31.834 -6.807 -14.984 1.00 22.00 94 LEU A CA 1
ATOM 705 C C . LEU A 1 97 ? 32.298 -6.716 -16.433 1.00 29.42 94 LEU A C 1
ATOM 706 O O . LEU A 1 97 ? 32.674 -7.719 -17.050 1.00 28.88 94 LEU A O 1
ATOM 711 N N . ALA A 1 98 ? 32.270 -5.505 -16.974 1.00 26.86 95 ALA A N 1
ATOM 712 C CA . ALA A 1 98 ? 32.732 -5.283 -18.335 1.00 27.16 95 ALA A CA 1
ATOM 713 C C . ALA A 1 98 ? 34.219 -5.625 -18.460 1.00 29.02 95 ALA A C 1
ATOM 714 O O . ALA A 1 98 ? 34.644 -6.273 -19.419 1.00 29.31 95 ALA A O 1
ATOM 716 N N . GLN A 1 99 ? 35.005 -5.188 -17.485 1.00 26.30 96 GLN A N 1
ATOM 717 C CA . GLN A 1 99 ? 36.450 -5.411 -17.510 1.00 32.97 96 GLN A CA 1
ATOM 718 C C . GLN A 1 99 ? 36.804 -6.888 -17.368 1.00 36.12 96 GLN A C 1
ATOM 719 O O . GLN A 1 99 ? 37.837 -7.326 -17.867 1.00 36.98 96 GLN A O 1
ATOM 725 N N . ALA A 1 100 ? 35.941 -7.648 -16.693 1.00 30.74 97 ALA A N 1
ATOM 726 C CA . ALA A 1 100 ? 36.190 -9.067 -16.434 1.00 33.40 97 ALA A CA 1
ATOM 727 C C . ALA A 1 100 ? 35.717 -9.968 -17.571 1.00 33.33 97 ALA A C 1
ATOM 728 O O . ALA A 1 100 ? 35.998 -11.166 -17.579 1.00 35.18 97 ALA A O 1
ATOM 730 N N . GLY A 1 101 ? 34.984 -9.398 -18.519 1.00 31.01 98 GLY A N 1
ATOM 731 C CA . GLY A 1 101 ? 34.639 -10.124 -19.725 1.00 31.56 98 GLY A CA 1
ATOM 732 C C . GLY A 1 101 ? 33.177 -10.480 -19.913 1.00 30.09 98 GLY A C 1
ATOM 733 O O . GLY A 1 101 ? 32.855 -11.270 -20.795 1.00 29.33 98 GLY A O 1
ATOM 734 N N . ALA A 1 102 ? 32.285 -9.911 -19.110 1.00 27.84 99 ALA A N 1
ATOM 735 C CA . ALA A 1 102 ? 30.856 -10.137 -19.342 1.00 23.44 99 ALA A CA 1
ATOM 736 C C . ALA A 1 102 ? 30.476 -9.669 -20.749 1.00 26.57 99 ALA A C 1
ATOM 737 O O . ALA A 1 102 ? 30.982 -8.655 -21.229 1.00 31.67 99 ALA A O 1
ATOM 739 N N . ASP A 1 103 ? 29.591 -10.406 -21.415 1.00 22.35 100 ASP A N 1
ATOM 740 C CA . ASP A 1 103 ? 29.121 -10.010 -22.741 1.00 23.96 100 ASP A CA 1
ATOM 741 C C . ASP A 1 103 ? 27.819 -9.244 -22.594 1.00 25.90 100 ASP A C 1
ATOM 742 O O . ASP A 1 103 ? 27.501 -8.358 -23.395 1.00 24.47 100 ASP A O 1
ATOM 747 N N . ILE A 1 104 ? 27.067 -9.624 -21.570 1.00 21.77 101 ILE A N 1
ATOM 748 C CA . ILE A 1 104 ? 25.773 -9.027 -21.266 1.00 22.02 101 ILE A CA 1
ATOM 749 C C . ILE A 1 104 ? 25.770 -8.702 -19.781 1.00 23.54 101 ILE A C 1
ATOM 750 O O . ILE A 1 104 ? 26.221 -9.498 -18.971 1.00 24.92 101 ILE A O 1
ATOM 755 N N . ILE A 1 105 ? 25.285 -7.522 -19.415 1.00 21.70 102 ILE A N 1
ATOM 756 C CA . ILE A 1 105 ? 25.230 -7.153 -18.014 1.00 19.50 102 ILE A CA 1
ATOM 757 C C . ILE A 1 105 ? 23.776 -7.101 -17.554 1.00 23.66 102 ILE A C 1
ATOM 758 O O . ILE A 1 105 ? 22.947 -6.399 -18.141 1.00 21.92 102 ILE A O 1
ATOM 763 N N . ALA A 1 106 ? 23.462 -7.886 -16.529 1.00 21.58 103 ALA A N 1
ATOM 764 C CA . ALA A 1 106 ? 22.125 -7.864 -15.948 1.00 21.67 103 ALA A CA 1
ATOM 765 C C . ALA A 1 106 ? 22.136 -7.034 -14.672 1.00 23.70 103 ALA A C 1
ATOM 766 O O . ALA A 1 106 ? 23.143 -6.971 -13.965 1.00 23.26 103 ALA A O 1
ATOM 768 N N . PHE A 1 107 ? 21.019 -6.376 -14.391 1.00 18.89 104 PHE A N 1
ATOM 769 C CA . PHE A 1 107 ? 20.925 -5.526 -13.226 1.00 18.67 104 PHE A CA 1
ATOM 770 C C . PHE A 1 107 ? 19.476 -5.493 -12.770 1.00 22.77 104 PHE A C 1
ATOM 771 O O . PHE A 1 107 ? 18.564 -5.676 -13.571 1.00 24.98 104 PHE A O 1
ATOM 779 N N . ASP A 1 108 ? 19.279 -5.241 -11.484 1.00 22.33 105 ASP A N 1
ATOM 780 C CA . ASP A 1 108 ? 17.956 -5.083 -10.913 1.00 26.26 105 ASP A CA 1
ATOM 781 C C . ASP A 1 108 ? 17.281 -3.877 -11.575 1.00 28.19 105 ASP A C 1
ATOM 782 O O . ASP A 1 108 ? 17.801 -2.761 -11.524 1.00 29.57 105 ASP A O 1
ATOM 787 N N . ALA A 1 109 ? 16.131 -4.105 -12.207 1.00 24.06 106 ALA A N 1
ATOM 788 C CA . ALA A 1 109 ? 15.367 -3.021 -12.822 1.00 25.94 106 ALA A CA 1
ATOM 789 C C . ALA A 1 109 ? 14.003 -2.794 -12.157 1.00 30.26 106 ALA A C 1
ATOM 790 O O . ALA A 1 109 ? 13.044 -2.383 -12.811 1.00 29.25 106 ALA A O 1
ATOM 792 N N . SER A 1 110 ? 13.929 -3.046 -10.854 1.00 29.30 107 SER A N 1
ATOM 793 C CA . SER A 1 110 ? 12.686 -2.882 -10.102 1.00 26.52 107 SER A CA 1
ATOM 794 C C . SER A 1 110 ? 12.425 -1.426 -9.725 1.00 29.30 107 SER A C 1
ATOM 795 O O . SER A 1 110 ? 13.361 -0.621 -9.644 1.00 27.40 107 SER A O 1
ATOM 798 N N . PHE A 1 111 ? 11.154 -1.090 -9.491 1.00 27.66 108 PHE A N 1
ATOM 799 C CA . PHE A 1 111 ? 10.792 0.263 -9.048 1.00 29.93 108 PHE A CA 1
ATOM 800 C C . PHE A 1 111 ? 10.912 0.349 -7.536 1.00 33.00 108 PHE A C 1
ATOM 801 O O . PHE A 1 111 ? 9.910 0.480 -6.837 1.00 37.92 108 PHE A O 1
ATOM 809 N N . ARG A 1 112 ? 12.134 0.259 -7.029 1.00 28.02 109 ARG A N 1
ATOM 810 C CA . ARG A 1 112 ? 12.357 0.296 -5.596 1.00 28.22 109 ARG A CA 1
ATOM 811 C C . ARG A 1 112 ? 13.471 1.272 -5.274 1.00 28.04 109 ARG A C 1
ATOM 812 O O . ARG A 1 112 ? 14.255 1.634 -6.148 1.00 30.99 109 ARG A O 1
ATOM 820 N N . SER A 1 113 ? 13.541 1.680 -4.014 1.00 27.78 110 SER A N 1
ATOM 821 C CA . SER A 1 113 ? 14.612 2.558 -3.558 1.00 32.85 110 SER A CA 1
ATOM 822 C C . SER A 1 113 ? 15.958 1.917 -3.888 1.00 27.57 110 SER A C 1
ATOM 823 O O . SER A 1 113 ? 16.158 0.727 -3.648 1.00 27.55 110 SER A O 1
ATOM 826 N N . ARG A 1 114 ? 16.869 2.705 -4.453 1.00 30.32 111 ARG A N 1
ATOM 827 C CA . ARG A 1 114 ? 18.111 2.175 -5.017 1.00 26.82 111 ARG A CA 1
ATOM 828 C C . ARG A 1 114 ? 19.127 3.314 -5.148 1.00 26.40 111 ARG A C 1
ATOM 829 O O . ARG A 1 114 ? 18.735 4.477 -5.260 1.00 23.72 111 ARG A O 1
ATOM 837 N N . PRO A 1 115 ? 20.434 2.982 -5.142 1.00 26.25 112 PRO A N 1
ATOM 838 C CA . PRO A 1 115 ? 21.508 3.991 -5.124 1.00 25.66 112 PRO A CA 1
ATOM 839 C C . PRO A 1 115 ? 21.767 4.657 -6.475 1.00 29.72 112 PRO A C 1
ATOM 840 O O . PRO A 1 115 ? 22.199 5.812 -6.521 1.00 28.22 112 PRO A O 1
ATOM 844 N N . VAL A 1 116 ? 21.521 3.927 -7.559 1.00 30.34 113 VAL A N 1
ATOM 845 C CA . VAL A 1 116 ? 21.747 4.429 -8.911 1.00 30.52 113 VAL A CA 1
ATOM 846 C C . VAL A 1 116 ? 20.494 4.163 -9.726 1.00 33.74 113 VAL A C 1
ATOM 847 O O . VAL A 1 116 ? 19.962 3.058 -9.704 1.00 27.65 113 VAL A O 1
ATOM 851 N N . ASP A 1 117 ? 20.008 5.167 -10.445 1.00 31.29 114 ASP A N 1
ATOM 852 C CA . ASP A 1 117 ? 18.795 4.965 -11.233 1.00 31.82 114 ASP A CA 1
ATOM 853 C C . ASP A 1 117 ? 19.046 4.040 -12.425 1.00 26.79 114 ASP A C 1
ATOM 854 O O . ASP A 1 117 ? 20.177 3.896 -12.896 1.00 28.06 114 ASP A O 1
ATOM 859 N N . ILE A 1 118 ? 17.983 3.420 -12.920 1.00 27.13 115 ILE A N 1
ATOM 860 C CA . ILE A 1 118 ? 18.110 2.443 -14.000 1.00 26.93 115 ILE A CA 1
ATOM 861 C C . ILE A 1 118 ? 18.746 3.047 -15.259 1.00 29.66 115 ILE A C 1
ATOM 862 O O . ILE A 1 118 ? 19.619 2.436 -15.887 1.00 26.94 115 ILE A O 1
ATOM 867 N N . ASP A 1 119 ? 18.319 4.255 -15.620 1.00 29.90 116 ASP A N 1
ATOM 868 C CA . ASP A 1 119 ? 18.835 4.904 -16.820 1.00 30.72 116 ASP A CA 1
ATOM 869 C C . ASP A 1 119 ? 20.351 5.103 -16.761 1.00 28.90 116 ASP A C 1
ATOM 870 O O . ASP A 1 119 ? 21.030 4.959 -17.776 1.00 31.00 116 ASP A O 1
ATOM 875 N N . SER A 1 120 ? 20.873 5.415 -15.577 1.00 26.65 117 SER A N 1
ATOM 876 C CA . SER A 1 120 ? 22.313 5.586 -15.387 1.00 27.57 117 SER A CA 1
ATOM 877 C C . SER A 1 120 ? 23.072 4.261 -15.502 1.00 29.34 117 SER A C 1
ATOM 878 O O . SER A 1 120 ? 24.166 4.216 -16.063 1.00 28.05 117 SER A O 1
ATOM 881 N N . LEU A 1 121 ? 22.506 3.196 -14.939 1.00 27.76 118 LEU A N 1
ATOM 882 C CA . LEU A 1 121 ? 23.101 1.866 -15.077 1.00 28.65 118 LEU A CA 1
ATOM 883 C C . LEU A 1 121 ? 23.153 1.497 -16.553 1.00 26.95 118 LEU A C 1
ATOM 884 O O . LEU A 1 121 ? 24.192 1.065 -17.065 1.00 26.27 118 LEU A O 1
ATOM 889 N N . LEU A 1 122 ? 22.037 1.697 -17.249 1.00 23.02 119 LEU A N 1
ATOM 890 C CA . LEU A 1 122 ? 21.970 1.394 -18.674 1.00 24.62 119 LEU A CA 1
ATOM 891 C C . LEU A 1 122 ? 22.970 2.216 -19.496 1.00 28.53 119 LEU A C 1
ATOM 892 O O . LEU A 1 122 ? 23.631 1.692 -20.379 1.00 25.81 119 LEU A O 1
ATOM 897 N N . THR A 1 123 ? 23.081 3.505 -19.207 1.00 29.00 120 THR A N 1
ATOM 898 C CA . THR A 1 123 ? 24.031 4.333 -19.940 1.00 31.43 120 THR A CA 1
ATOM 899 C C . THR A 1 123 ? 25.439 3.762 -19.791 1.00 29.38 120 THR A C 1
ATOM 900 O O . THR A 1 123 ? 26.202 3.683 -20.752 1.00 30.56 120 THR A O 1
ATOM 904 N N . ARG A 1 124 ? 25.768 3.355 -18.572 1.00 24.89 121 ARG A N 1
ATOM 905 C CA . ARG A 1 124 ? 27.093 2.833 -18.263 1.00 28.59 121 ARG A CA 1
ATOM 906 C C . ARG A 1 124 ? 27.348 1.514 -19.012 1.00 36.10 121 ARG A C 1
ATOM 907 O O . ARG A 1 124 ? 28.457 1.260 -19.493 1.00 30.78 121 ARG A O 1
ATOM 915 N N . ILE A 1 125 ? 26.316 0.681 -19.125 1.00 27.48 122 ILE A N 1
ATOM 916 C CA . ILE A 1 125 ? 26.432 -0.537 -19.905 1.00 26.13 122 ILE A CA 1
ATOM 917 C C . ILE A 1 125 ? 26.694 -0.180 -21.373 1.00 32.78 122 ILE A C 1
ATOM 918 O O . ILE A 1 125 ? 27.593 -0.747 -22.003 1.00 29.99 122 ILE A O 1
ATOM 923 N N . ARG A 1 126 ? 25.911 0.767 -21.897 1.00 29.70 123 ARG A N 1
ATOM 924 C CA A ARG A 1 126 ? 26.028 1.184 -23.294 0.55 31.12 123 ARG A CA 1
ATOM 925 C CA B ARG A 1 126 ? 26.019 1.218 -23.287 0.45 31.65 123 ARG A CA 1
ATOM 926 C C . ARG A 1 126 ? 27.385 1.834 -23.561 1.00 34.61 123 ARG A C 1
ATOM 927 O O . ARG A 1 126 ? 27.921 1.729 -24.661 1.00 35.79 123 ARG A O 1
ATOM 942 N N . LEU A 1 127 ? 27.927 2.497 -22.548 1.00 32.15 124 LEU A N 1
ATOM 943 C CA . LEU A 1 127 ? 29.241 3.110 -22.634 1.00 39.58 124 LEU A CA 1
ATOM 944 C C . LEU A 1 127 ? 30.307 2.066 -22.957 1.00 41.08 124 LEU A C 1
ATOM 945 O O . LEU A 1 127 ? 31.263 2.352 -23.673 1.00 39.63 124 LEU A O 1
ATOM 950 N N . HIS A 1 128 ? 30.132 0.855 -22.431 1.00 36.14 125 HIS A N 1
ATOM 951 C CA . HIS A 1 128 ? 31.086 -0.232 -22.654 1.00 30.38 125 HIS A CA 1
ATOM 952 C C . HIS A 1 128 ? 30.787 -1.017 -23.926 1.00 31.23 125 HIS A C 1
ATOM 953 O O . HIS A 1 128 ? 31.498 -1.968 -24.263 1.00 33.39 125 HIS A O 1
ATOM 960 N N . GLY A 1 129 ? 29.726 -0.626 -24.623 1.00 32.85 126 GLY A N 1
ATOM 961 C CA . GLY A 1 129 ? 29.343 -1.287 -25.858 1.00 31.82 126 GLY A CA 1
ATOM 962 C C . GLY A 1 129 ? 28.832 -2.701 -25.649 1.00 31.24 126 GLY A C 1
ATOM 963 O O . GLY A 1 129 ? 28.946 -3.543 -26.533 1.00 28.31 126 GLY A O 1
ATOM 964 N N . LEU A 1 130 ? 28.271 -2.961 -24.475 1.00 27.79 127 LEU A N 1
ATOM 965 C CA . LEU A 1 130 ? 27.735 -4.276 -24.152 1.00 24.19 127 LEU A CA 1
ATOM 966 C C . LEU A 1 130 ? 26.204 -4.299 -24.216 1.00 27.29 127 LEU A C 1
ATOM 967 O O . LEU A 1 130 ? 25.554 -3.257 -24.205 1.00 27.73 127 LEU A O 1
ATOM 972 N N . LEU A 1 131 ? 25.642 -5.503 -24.268 1.00 24.69 128 LEU A N 1
ATOM 973 C CA . LEU A 1 131 ? 24.194 -5.704 -24.205 1.00 24.55 128 LEU A CA 1
ATOM 974 C C . LEU A 1 131 ? 23.724 -5.658 -22.766 1.00 24.17 128 LEU A C 1
ATOM 975 O O . LEU A 1 131 ? 24.475 -5.972 -21.848 1.00 23.35 128 LEU A O 1
ATOM 980 N N . ALA A 1 132 ? 22.463 -5.294 -22.574 1.00 23.77 129 ALA A N 1
ATOM 981 C CA . ALA A 1 132 ? 21.933 -5.102 -21.240 1.00 18.78 129 ALA A CA 1
ATOM 982 C C . ALA A 1 132 ? 20.767 -6.053 -20.995 1.00 23.16 129 ALA A C 1
ATOM 983 O O . ALA A 1 132 ? 19.978 -6.340 -21.898 1.00 24.95 129 ALA A O 1
ATOM 993 N N . ALA A 1 134 ? 17.587 -6.547 -18.225 1.00 22.61 131 ALA A N 1
ATOM 994 C CA . ALA A 1 134 ? 16.866 -6.000 -17.086 1.00 25.55 131 ALA A CA 1
ATOM 995 C C . ALA A 1 134 ? 16.204 -7.126 -16.287 1.00 24.18 131 ALA A C 1
ATOM 996 O O . ALA A 1 134 ? 15.318 -7.803 -16.791 1.00 23.55 131 ALA A O 1
ATOM 998 N N . ASP A 1 135 ? 16.650 -7.327 -15.050 1.00 21.49 132 ASP A N 1
ATOM 999 C CA . ASP A 1 135 ? 15.982 -8.249 -14.136 1.00 21.10 132 ASP A CA 1
ATOM 1000 C C . ASP A 1 135 ? 14.764 -7.574 -13.515 1.00 21.74 132 ASP A C 1
ATOM 1001 O O . ASP A 1 135 ? 14.897 -6.726 -12.636 1.00 26.98 132 ASP A O 1
ATOM 1006 N N . CYS A 1 136 ? 13.581 -7.953 -13.982 1.00 22.42 133 CYS A N 1
ATOM 1007 C CA . CYS A 1 136 ? 12.349 -7.267 -13.608 1.00 21.89 133 CYS A CA 1
ATOM 1008 C C . CYS A 1 136 ? 11.459 -8.103 -12.709 1.00 24.48 133 CYS A C 1
ATOM 1009 O O . CYS A 1 136 ? 11.589 -9.328 -12.650 1.00 23.69 133 CYS A O 1
ATOM 1012 N N . SER A 1 137 ? 10.534 -7.439 -12.021 1.00 23.81 134 SER A N 1
ATOM 1013 C CA . SER A 1 137 ? 9.645 -8.133 -11.099 1.00 23.67 134 SER A CA 1
ATOM 1014 C C . SER A 1 137 ? 8.176 -7.988 -11.484 1.00 28.26 134 SER A C 1
ATOM 1015 O O . SER A 1 137 ? 7.327 -8.729 -10.995 1.00 28.77 134 SER A O 1
ATOM 1018 N N . THR A 1 138 ? 7.878 -7.024 -12.348 1.00 23.94 135 THR A N 1
ATOM 1019 C CA . THR A 1 138 ? 6.498 -6.788 -12.771 1.00 32.14 135 THR A CA 1
ATOM 1020 C C . THR A 1 138 ? 6.435 -6.524 -14.264 1.00 30.46 135 THR A C 1
ATOM 1021 O O . THR A 1 138 ? 7.436 -6.161 -14.884 1.00 28.76 135 THR A O 1
ATOM 1025 N N . VAL A 1 139 ? 5.251 -6.694 -14.838 1.00 30.38 136 VAL A N 1
ATOM 1026 C CA . VAL A 1 139 ? 5.046 -6.355 -16.239 1.00 30.00 136 VAL A CA 1
ATOM 1027 C C . VAL A 1 139 ? 5.406 -4.890 -16.515 1.00 27.31 136 VAL A C 1
ATOM 1028 O O . VAL A 1 139 ? 6.170 -4.605 -17.435 1.00 29.03 136 VAL A O 1
ATOM 1032 N N . ASN A 1 140 ? 4.869 -3.964 -15.717 1.00 26.38 137 ASN A N 1
ATOM 1033 C CA . ASN A 1 140 ? 5.158 -2.544 -15.911 1.00 31.16 137 ASN A CA 1
ATOM 1034 C C . ASN A 1 140 ? 6.655 -2.235 -15.900 1.00 27.68 137 ASN A C 1
ATOM 1035 O O . ASN A 1 140 ? 7.131 -1.395 -16.666 1.00 27.92 137 ASN A O 1
ATOM 1040 N N . GLU A 1 141 ? 7.395 -2.901 -15.021 1.00 26.57 138 GLU A N 1
ATOM 1041 C CA . GLU A 1 141 ? 8.847 -2.732 -15.001 1.00 28.63 138 GLU A CA 1
ATOM 1042 C C . GLU A 1 141 ? 9.466 -3.227 -16.310 1.00 26.11 138 GLU A C 1
ATOM 1043 O O . GLU A 1 141 ? 10.325 -2.560 -16.895 1.00 28.15 138 GLU A O 1
ATOM 1049 N N . GLY A 1 142 ? 8.998 -4.381 -16.784 1.00 25.92 139 GLY A N 1
ATOM 1050 C CA . GLY A 1 142 ? 9.472 -4.943 -18.039 1.00 25.59 139 GLY A CA 1
ATOM 1051 C C . GLY A 1 142 ? 9.186 -4.067 -19.243 1.00 26.76 139 GLY A C 1
ATOM 1052 O O . GLY A 1 142 ? 10.063 -3.847 -20.080 1.00 24.20 139 GLY A O 1
ATOM 1053 N N . ILE A 1 143 ? 7.953 -3.575 -19.334 1.00 23.82 140 ILE A N 1
ATOM 1054 C CA . ILE A 1 143 ? 7.564 -2.638 -20.380 1.00 23.53 140 ILE A CA 1
ATOM 1055 C C . ILE A 1 143 ? 8.428 -1.363 -20.350 1.00 29.61 140 ILE A C 1
ATOM 1056 O O . ILE A 1 143 ? 8.913 -0.894 -21.382 1.00 25.53 140 ILE A O 1
ATOM 1061 N N . SER A 1 144 ? 8.623 -0.804 -19.162 1.00 27.79 141 SER A N 1
ATOM 1062 C CA . SER A 1 144 ? 9.432 0.407 -19.031 1.00 28.88 141 SER A CA 1
ATOM 1063 C C . SER A 1 144 ? 10.852 0.179 -19.560 1.00 27.77 141 SER A C 1
ATOM 1064 O O . SER A 1 144 ? 11.410 1.026 -20.240 1.00 28.50 141 SER A O 1
ATOM 1067 N N . CYS A 1 145 ? 11.433 -0.976 -19.267 1.00 26.76 142 CYS A N 1
ATOM 1068 C CA . CYS A 1 145 ? 12.786 -1.266 -19.743 1.00 29.43 142 CYS A CA 1
ATOM 1069 C C . CYS A 1 145 ? 12.827 -1.533 -21.247 1.00 27.61 142 CYS A C 1
ATOM 1070 O O . CYS A 1 145 ? 13.780 -1.157 -21.934 1.00 27.58 142 CYS A O 1
ATOM 1073 N N . HIS A 1 146 ? 11.775 -2.163 -21.753 1.00 24.04 143 HIS A N 1
ATOM 1074 C CA . HIS A 1 146 ? 11.633 -2.402 -23.182 1.00 26.78 143 HIS A CA 1
ATOM 1075 C C . HIS A 1 146 ? 11.611 -1.073 -23.937 1.00 31.08 143 HIS A C 1
ATOM 1076 O O . HIS A 1 146 ? 12.233 -0.929 -24.990 1.00 27.44 143 HIS A O 1
ATOM 1083 N N . GLN A 1 147 ? 10.900 -0.096 -23.384 1.00 28.38 144 GLN A N 1
ATOM 1084 C CA . GLN A 1 147 ? 10.804 1.220 -24.006 1.00 25.33 144 GLN A CA 1
ATOM 1085 C C . GLN A 1 147 ? 12.177 1.893 -24.135 1.00 28.41 144 GLN A C 1
ATOM 1086 O O . GLN A 1 147 ? 12.396 2.702 -25.037 1.00 27.58 144 GLN A O 1
ATOM 1092 N N . LYS A 1 148 ? 13.092 1.553 -23.231 1.00 28.85 145 LYS A N 1
ATOM 1093 C CA . LYS A 1 148 ? 14.449 2.102 -23.247 1.00 27.68 145 LYS A CA 1
ATOM 1094 C C . LYS A 1 148 ? 15.335 1.429 -24.288 1.00 32.48 145 LYS A C 1
ATOM 1095 O O . LYS A 1 148 ? 16.463 1.851 -24.512 1.00 31.98 145 LYS A O 1
ATOM 1101 N N . GLY A 1 149 ? 14.841 0.361 -24.902 1.00 33.75 146 GLY A N 1
ATOM 1102 C CA . GLY A 1 149 ? 15.623 -0.347 -25.896 1.00 30.93 146 GLY A CA 1
ATOM 1103 C C . GLY A 1 149 ? 16.502 -1.450 -25.320 1.00 29.74 146 GLY A C 1
ATOM 1104 O O . GLY A 1 149 ? 17.406 -1.933 -25.997 1.00 29.67 146 GLY A O 1
ATOM 1105 N N . ILE A 1 150 ? 16.244 -1.855 -24.079 1.00 23.27 147 ILE A N 1
ATOM 1106 C CA . ILE A 1 150 ? 17.025 -2.929 -23.466 1.00 24.78 147 ILE A CA 1
ATOM 1107 C C . ILE A 1 150 ? 16.780 -4.255 -24.183 1.00 29.87 147 ILE A C 1
ATOM 1108 O O . ILE A 1 150 ? 15.636 -4.644 -24.417 1.00 25.92 147 ILE A O 1
ATOM 1113 N N . GLU A 1 151 ? 17.867 -4.935 -24.538 1.00 22.26 148 GLU A N 1
ATOM 1114 C CA . GLU A 1 151 ? 17.798 -6.121 -25.399 1.00 25.11 148 GLU A CA 1
ATOM 1115 C C . GLU A 1 151 ? 17.128 -7.346 -24.764 1.00 25.97 148 GLU A C 1
ATOM 1116 O O . GLU A 1 151 ? 16.452 -8.111 -25.453 1.00 27.52 148 GLU A O 1
ATOM 1122 N N . PHE A 1 152 ? 17.327 -7.539 -23.462 1.00 22.01 149 PHE A N 1
ATOM 1123 C CA . PHE A 1 152 ? 16.811 -8.732 -22.777 1.00 23.65 149 PHE A CA 1
ATOM 1124 C C . PHE A 1 152 ? 16.001 -8.335 -21.551 1.00 22.08 149 PHE A C 1
ATOM 1125 O O . PHE A 1 152 ? 16.493 -7.631 -20.679 1.00 22.07 149 PHE A O 1
ATOM 1133 N N . ILE A 1 153 ? 14.748 -8.771 -21.504 1.00 19.01 150 ILE A N 1
ATOM 1134 C CA . ILE A 1 153 ? 13.865 -8.444 -20.388 1.00 23.04 150 ILE A CA 1
ATOM 1135 C C . ILE A 1 153 ? 13.620 -9.697 -19.558 1.00 23.74 150 ILE A C 1
ATOM 1136 O O . ILE A 1 153 ? 12.982 -10.651 -20.032 1.00 23.02 150 ILE A O 1
ATOM 1141 N N . GLY A 1 154 ? 14.133 -9.707 -18.328 1.00 22.63 151 GLY A N 1
ATOM 1142 C CA . GLY A 1 154 ? 14.044 -10.894 -17.481 1.00 24.23 151 GLY A CA 1
ATOM 1143 C C . GLY A 1 154 ? 12.910 -10.849 -16.469 1.00 22.33 151 GLY A C 1
ATOM 1144 O O . GLY A 1 154 ? 12.514 -9.779 -16.012 1.00 24.25 151 GLY A O 1
ATOM 1145 N N . THR A 1 155 ? 12.373 -12.012 -16.117 1.00 20.61 152 THR A N 1
ATOM 1146 C CA . THR A 1 155 ? 11.323 -12.078 -15.107 1.00 21.03 152 THR A CA 1
ATOM 1147 C C . THR A 1 155 ? 11.960 -12.468 -13.784 1.00 23.15 152 THR A C 1
ATOM 1148 O O . THR A 1 155 ? 11.287 -12.836 -12.827 1.00 21.71 152 THR A O 1
ATOM 1152 N N . THR A 1 156 ? 13.284 -12.365 -13.762 1.00 20.65 153 THR A N 1
ATOM 1153 C CA . THR A 1 156 ? 14.124 -12.757 -12.635 1.00 23.51 153 THR A CA 1
ATOM 1154 C C . THR A 1 156 ? 13.635 -12.432 -11.227 1.00 24.67 153 THR A C 1
ATOM 1155 O O . THR A 1 156 ? 13.762 -13.260 -10.324 1.00 24.33 153 THR A O 1
ATOM 1159 N N . LEU A 1 157 ? 13.101 -11.231 -11.022 1.00 23.94 154 LEU A N 1
ATOM 1160 C CA . LEU A 1 157 ? 12.791 -10.777 -9.666 1.00 22.28 154 LEU A CA 1
ATOM 1161 C C . LEU A 1 157 ? 11.329 -11.003 -9.276 1.00 23.62 154 LEU A C 1
ATOM 1162 O O . LEU A 1 157 ? 10.922 -10.688 -8.153 1.00 24.66 154 LEU A O 1
ATOM 1167 N N . SER A 1 158 ? 10.538 -11.541 -10.197 1.00 25.60 155 SER A N 1
ATOM 1168 C CA . SER A 1 158 ? 9.122 -11.731 -9.906 1.00 26.80 155 SER A CA 1
ATOM 1169 C C . SER A 1 158 ? 8.988 -12.755 -8.794 1.00 28.80 155 SER A C 1
ATOM 1170 O O . SER A 1 158 ? 9.443 -13.892 -8.932 1.00 28.26 155 SER A O 1
ATOM 1173 N N . GLY A 1 159 ? 8.378 -12.341 -7.687 1.00 29.20 156 GLY A N 1
ATOM 1174 C CA . GLY A 1 159 ? 8.195 -13.225 -6.548 1.00 32.58 156 GLY A CA 1
ATOM 1175 C C . GLY A 1 159 ? 9.222 -12.985 -5.461 1.00 33.48 156 GLY A C 1
ATOM 1176 O O . GLY A 1 159 ? 9.169 -13.622 -4.413 1.00 32.99 156 GLY A O 1
ATOM 1177 N N . TYR A 1 160 ? 10.149 -12.057 -5.704 1.00 28.24 157 TYR A N 1
ATOM 1178 C CA . TYR A 1 160 ? 11.244 -11.797 -4.768 1.00 29.73 157 TYR A CA 1
ATOM 1179 C C . TYR A 1 160 ? 11.272 -10.359 -4.252 1.00 36.90 157 TYR A C 1
ATOM 1180 O O . TYR A 1 160 ? 12.242 -9.950 -3.619 1.00 43.03 157 TYR A O 1
ATOM 1189 N N . THR A 1 161 ? 10.211 -9.605 -4.528 1.00 36.49 158 THR A N 1
ATOM 1190 C CA . THR A 1 161 ? 10.111 -8.214 -4.081 1.00 36.89 158 THR A CA 1
ATOM 1191 C C . THR A 1 161 ? 8.837 -7.977 -3.282 1.00 50.18 158 THR A C 1
ATOM 1192 O O . THR A 1 161 ? 8.666 -6.924 -2.671 1.00 54.58 158 THR A O 1
ATOM 1196 N N . GLY A 1 162 ? 7.937 -8.955 -3.309 1.00 57.57 159 GLY A N 1
ATOM 1197 C CA . GLY A 1 162 ? 6.655 -8.846 -2.636 1.00 52.48 159 GLY A CA 1
ATOM 1198 C C . GLY A 1 162 ? 6.649 -9.596 -1.321 1.00 52.76 159 GLY A C 1
ATOM 1199 O O . GLY A 1 162 ? 7.712 -9.867 -0.759 1.00 53.33 159 GLY A O 1
ATOM 1200 N N . PRO A 1 163 ? 5.450 -9.952 -0.831 1.00 57.57 160 PRO A N 1
ATOM 1201 C CA . PRO A 1 163 ? 5.305 -10.579 0.487 1.00 64.84 160 PRO A CA 1
ATOM 1202 C C . PRO A 1 163 ? 5.732 -12.048 0.529 1.00 67.69 160 PRO A C 1
ATOM 1203 O O . PRO A 1 163 ? 6.351 -12.467 1.507 1.00 73.55 160 PRO A O 1
ATOM 1207 N N . ILE A 1 164 ? 5.405 -12.820 -0.502 1.00 63.37 161 ILE A N 1
ATOM 1208 C CA . ILE A 1 164 ? 5.827 -14.221 -0.548 1.00 61.35 161 ILE A CA 1
ATOM 1209 C C . ILE A 1 164 ? 6.209 -14.655 -1.955 1.00 50.68 161 ILE A C 1
ATOM 1210 O O . ILE A 1 164 ? 5.765 -14.063 -2.942 1.00 49.77 161 ILE A O 1
ATOM 1215 N N . THR A 1 165 ? 7.049 -15.681 -2.043 1.00 46.95 162 THR A N 1
ATOM 1216 C CA . THR A 1 165 ? 7.415 -16.248 -3.330 1.00 34.79 162 THR A CA 1
ATOM 1217 C C . THR A 1 165 ? 6.437 -17.360 -3.667 1.00 37.14 162 THR A C 1
ATOM 1218 O O . THR A 1 165 ? 6.304 -18.315 -2.908 1.00 39.61 162 THR A O 1
ATOM 1222 N N . PRO A 1 166 ? 5.734 -17.234 -4.802 1.00 39.50 163 PRO A N 1
ATOM 1223 C CA . PRO A 1 166 ? 4.853 -18.319 -5.236 1.00 39.84 163 PRO A CA 1
ATOM 1224 C C . PRO A 1 166 ? 5.684 -19.549 -5.558 1.00 39.68 163 PRO A C 1
ATOM 1225 O O . PRO A 1 166 ? 6.897 -19.440 -5.755 1.00 36.52 163 PRO A O 1
ATOM 1229 N N . VAL A 1 167 ? 5.045 -20.710 -5.604 1.00 30.67 164 VAL A N 1
ATOM 1230 C CA . VAL A 1 167 ? 5.758 -21.929 -5.942 1.00 33.38 164 VAL A CA 1
ATOM 1231 C C . VAL A 1 167 ? 6.002 -21.981 -7.440 1.00 35.54 164 VAL A C 1
ATOM 1232 O O . VAL A 1 167 ? 7.107 -22.284 -7.894 1.00 31.87 164 VAL A O 1
ATOM 1236 N N . GLU A 1 168 ? 4.963 -21.660 -8.202 1.00 31.51 165 GLU A N 1
ATOM 1237 C CA . GLU A 1 168 ? 5.032 -21.720 -9.653 1.00 32.17 165 GLU A CA 1
ATOM 1238 C C . GLU A 1 168 ? 5.750 -20.496 -10.205 1.00 26.87 165 GLU A C 1
ATOM 1239 O O . GLU A 1 168 ? 5.754 -19.432 -9.571 1.00 28.09 165 GLU A O 1
ATOM 1245 N N . PRO A 1 169 ? 6.363 -20.643 -11.389 1.00 25.09 166 PRO A N 1
ATOM 1246 C CA . PRO A 1 169 ? 7.022 -19.505 -12.037 1.00 23.46 166 PRO A CA 1
ATOM 1247 C C . PRO A 1 169 ? 5.974 -18.503 -12.533 1.00 32.51 166 PRO A C 1
ATOM 1248 O O . PRO A 1 169 ? 4.800 -18.861 -12.678 1.00 28.80 166 PRO A O 1
ATOM 1252 N N . ASP A 1 170 ? 6.390 -17.265 -12.780 1.00 29.13 167 ASP A N 1
ATOM 1253 C CA . ASP A 1 170 ? 5.460 -16.233 -13.233 1.00 28.92 167 ASP A CA 1
ATOM 1254 C C . ASP A 1 170 ? 5.257 -16.303 -14.748 1.00 30.18 167 ASP A C 1
ATOM 1255 O O . ASP A 1 170 ? 5.907 -15.584 -15.509 1.00 27.34 167 ASP A O 1
ATOM 1260 N N . LEU A 1 171 ? 4.352 -17.176 -15.178 1.00 24.11 168 LEU A N 1
ATOM 1261 C CA . LEU A 1 171 ? 4.100 -17.384 -16.598 1.00 25.34 168 LEU A CA 1
ATOM 1262 C C . LEU A 1 171 ? 3.263 -16.257 -17.200 1.00 26.64 168 LEU A C 1
ATOM 1263 O O . LEU A 1 171 ? 3.345 -15.985 -18.399 1.00 28.60 168 LEU A O 1
ATOM 1268 N N . ALA A 1 172 ? 2.458 -15.607 -16.366 1.00 27.13 169 ALA A N 1
ATOM 1269 C CA . ALA A 1 172 ? 1.610 -14.523 -16.834 1.00 27.60 169 ALA A CA 1
ATOM 1270 C C . ALA A 1 172 ? 2.475 -13.342 -17.284 1.00 27.52 169 ALA A C 1
ATOM 1271 O O . ALA A 1 172 ? 2.191 -12.698 -18.289 1.00 29.87 169 ALA A O 1
ATOM 1281 N N . VAL A 1 174 ? 5.626 -13.548 -18.350 1.00 26.45 171 VAL A N 1
ATOM 1282 C CA . VAL A 1 174 ? 6.196 -13.981 -19.620 1.00 23.02 171 VAL A CA 1
ATOM 1283 C C . VAL A 1 174 ? 5.210 -13.739 -20.755 1.00 26.43 171 VAL A C 1
ATOM 1284 O O . VAL A 1 174 ? 5.548 -13.162 -21.790 1.00 27.93 171 VAL A O 1
ATOM 1288 N N . THR A 1 175 ? 3.978 -14.190 -20.548 1.00 24.10 172 THR A N 1
ATOM 1289 C CA . THR A 1 175 ? 2.949 -14.090 -21.564 1.00 25.54 172 THR A CA 1
ATOM 1290 C C . THR A 1 175 ? 2.724 -12.634 -21.959 1.00 26.88 172 THR A C 1
ATOM 1291 O O . THR A 1 175 ? 2.742 -12.284 -23.134 1.00 29.32 172 THR A O 1
ATOM 1295 N N . GLN A 1 176 ? 2.520 -11.787 -20.966 1.00 27.60 173 GLN A N 1
ATOM 1296 C CA . GLN A 1 176 ? 2.172 -10.394 -21.234 1.00 27.85 173 GLN A CA 1
ATOM 1297 C C . GLN A 1 176 ? 3.335 -9.598 -21.830 1.00 28.37 173 GLN A C 1
ATOM 1298 O O . GLN A 1 176 ? 3.141 -8.795 -22.746 1.00 27.97 173 GLN A O 1
ATOM 1304 N N . LEU A 1 177 ? 4.544 -9.822 -21.329 1.00 25.77 174 LEU A N 1
ATOM 1305 C CA . LEU A 1 177 ? 5.699 -9.106 -21.865 1.00 26.70 174 LEU A CA 1
ATOM 1306 C C . LEU A 1 177 ? 6.052 -9.540 -23.282 1.00 23.35 174 LEU A C 1
ATOM 1307 O O . LEU A 1 177 ? 6.339 -8.699 -24.135 1.00 26.73 174 LEU A O 1
ATOM 1312 N N . SER A 1 178 ? 6.055 -10.849 -23.539 1.00 21.49 175 SER A N 1
ATOM 1313 C CA . SER A 1 178 ? 6.423 -11.328 -24.867 1.00 23.36 175 SER A CA 1
ATOM 1314 C C . SER A 1 178 ? 5.446 -10.839 -25.924 1.00 26.58 175 SER A C 1
ATOM 1315 O O . SER A 1 178 ? 5.837 -10.492 -27.033 1.00 30.68 175 SER A O 1
ATOM 1318 N N . HIS A 1 179 ? 4.167 -10.791 -25.582 1.00 29.11 176 HIS A N 1
ATOM 1319 C CA . HIS A 1 179 ? 3.174 -10.363 -26.560 1.00 26.74 176 HIS A CA 1
ATOM 1320 C C . HIS A 1 179 ? 3.099 -8.844 -26.714 1.00 30.89 176 HIS A C 1
ATOM 1321 O O . HIS A 1 179 ? 2.371 -8.327 -27.562 1.00 33.22 176 HIS A O 1
ATOM 1328 N N . ALA A 1 180 ? 3.884 -8.144 -25.903 1.00 31.18 177 ALA A N 1
ATOM 1329 C CA . ALA A 1 180 ? 4.033 -6.700 -26.028 1.00 30.87 177 ALA A CA 1
ATOM 1330 C C . ALA A 1 180 ? 5.308 -6.363 -26.797 1.00 34.57 177 ALA A C 1
ATOM 1331 O O . ALA A 1 180 ? 5.678 -5.197 -26.922 1.00 38.88 177 ALA A O 1
ATOM 1333 N N . GLY A 1 181 ? 5.975 -7.390 -27.313 1.00 29.54 178 GLY A N 1
ATOM 1334 C CA . GLY A 1 181 ? 7.169 -7.207 -28.118 1.00 32.72 178 GLY A CA 1
ATOM 1335 C C . GLY A 1 181 ? 8.512 -7.358 -27.415 1.00 35.04 178 GLY A C 1
ATOM 1336 O O . GLY A 1 181 ? 9.553 -7.169 -28.043 1.00 37.20 178 GLY A O 1
ATOM 1337 N N . CYS A 1 182 ? 8.509 -7.689 -26.125 1.00 29.96 179 CYS A N 1
ATOM 1338 C CA . CYS A 1 182 ? 9.764 -7.846 -25.393 1.00 25.62 179 CYS A CA 1
ATOM 1339 C C . CYS A 1 182 ? 10.466 -9.142 -25.788 1.00 27.04 179 CYS A C 1
ATOM 1340 O O . CYS A 1 182 ? 9.819 -10.155 -26.030 1.00 24.91 179 CYS A O 1
ATOM 1343 N N . ARG A 1 183 ? 11.793 -9.104 -25.858 1.00 25.30 180 ARG A N 1
ATOM 1344 C CA . ARG A 1 183 ? 12.567 -10.339 -25.947 1.00 26.70 180 ARG A CA 1
ATOM 1345 C C . ARG A 1 183 ? 12.720 -10.844 -24.512 1.00 24.92 180 ARG A C 1
ATOM 1346 O O . ARG A 1 183 ? 13.577 -10.371 -23.765 1.00 24.23 180 ARG A O 1
ATOM 1354 N N . VAL A 1 184 ? 11.876 -11.794 -24.125 1.00 22.43 181 VAL A N 1
ATOM 1355 C CA . VAL A 1 184 ? 11.787 -12.208 -22.729 1.00 18.55 181 VAL A CA 1
ATOM 1356 C C . VAL A 1 184 ? 12.707 -13.372 -22.381 1.00 24.20 181 VAL A C 1
ATOM 1357 O O . VAL A 1 184 ? 12.729 -14.402 -23.066 1.00 24.18 181 VAL A O 1
ATOM 1361 N N . ILE A 1 185 ? 13.459 -13.210 -21.303 1.00 21.48 182 ILE A N 1
ATOM 1362 C CA . ILE A 1 185 ? 14.154 -14.342 -20.704 1.00 18.81 182 ILE A CA 1
ATOM 1363 C C . ILE A 1 185 ? 13.416 -14.749 -19.437 1.00 21.77 182 ILE A C 1
ATOM 1364 O O . ILE A 1 185 ? 13.408 -14.008 -18.449 1.00 21.14 182 ILE A O 1
ATOM 1369 N N . ALA A 1 186 ? 12.754 -15.909 -19.486 1.00 21.00 183 ALA A N 1
ATOM 1370 C CA . ALA A 1 186 ? 12.007 -16.410 -18.343 1.00 20.91 183 ALA A CA 1
ATOM 1371 C C . ALA A 1 186 ? 13.001 -16.924 -17.321 1.00 25.38 183 ALA A C 1
ATOM 1372 O O . ALA A 1 186 ? 13.834 -17.772 -17.632 1.00 26.72 183 ALA A O 1
ATOM 1374 N N . GLU A 1 187 ? 12.914 -16.407 -16.104 1.00 23.52 184 GLU A N 1
ATOM 1375 C CA . GLU A 1 187 ? 13.901 -16.729 -15.086 1.00 25.22 184 GLU A CA 1
ATOM 1376 C C . GLU A 1 187 ? 13.276 -16.685 -13.699 1.00 25.90 184 GLU A C 1
ATOM 1377 O O . GLU A 1 187 ? 12.603 -15.722 -13.346 1.00 22.47 184 GLU A O 1
ATOM 1383 N N . GLY A 1 188 ? 13.501 -17.736 -12.916 1.00 21.16 185 GLY A N 1
ATOM 1384 C CA . GLY A 1 188 ? 12.953 -17.843 -11.580 1.00 20.50 185 GLY A CA 1
ATOM 1385 C C . GLY A 1 188 ? 11.994 -19.017 -11.465 1.00 25.59 185 GLY A C 1
ATOM 1386 O O . GLY A 1 188 ? 10.884 -18.969 -11.999 1.00 24.55 185 GLY A O 1
ATOM 1387 N N . ARG A 1 189 ? 12.436 -20.067 -10.768 1.00 23.16 186 ARG A N 1
ATOM 1388 C CA . ARG A 1 189 ? 11.610 -21.251 -10.473 1.00 24.16 186 ARG A CA 1
ATOM 1389 C C . ARG A 1 189 ? 11.268 -22.153 -11.662 1.00 25.36 186 ARG A C 1
ATOM 1390 O O . ARG A 1 189 ? 10.337 -22.970 -11.586 1.00 25.25 186 ARG A O 1
ATOM 1398 N N . TYR A 1 190 ? 1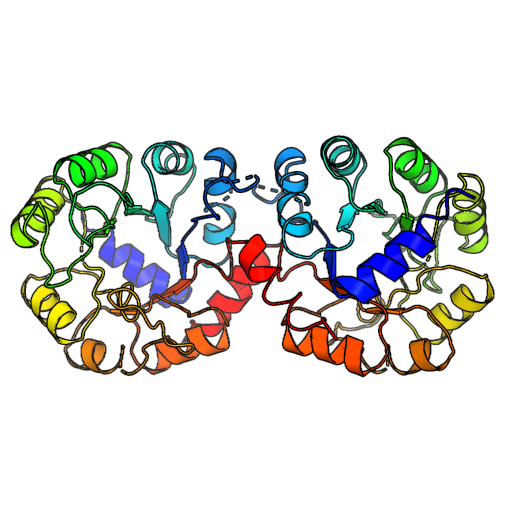2.021 -22.027 -12.751 1.00 23.56 187 TYR A N 1
ATOM 1399 C CA . TYR A 1 190 ? 11.876 -22.960 -13.865 1.00 22.52 187 TYR A CA 1
ATOM 1400 C C . TYR A 1 190 ? 12.710 -24.217 -13.601 1.00 24.18 187 TYR A C 1
ATOM 1401 O O . TYR A 1 190 ? 13.710 -24.473 -14.261 1.00 26.56 187 TYR A O 1
ATOM 1410 N N . ASN A 1 191 ? 12.280 -24.989 -12.612 1.00 22.70 188 ASN A N 1
ATOM 1411 C CA . ASN A 1 191 ? 13.107 -26.064 -12.078 1.00 24.62 188 ASN A CA 1
ATOM 1412 C C . ASN A 1 191 ? 12.705 -27.479 -12.531 1.00 28.85 188 ASN A C 1
ATOM 1413 O O . ASN A 1 191 ? 13.210 -28.476 -12.008 1.00 24.37 188 ASN A O 1
ATOM 1418 N N . THR A 1 192 ? 11.814 -27.556 -13.518 1.00 24.56 189 THR A N 1
ATOM 1419 C CA . THR A 1 192 ? 11.590 -28.802 -14.254 1.00 23.55 189 THR A CA 1
ATOM 1420 C C . THR A 1 192 ? 11.565 -28.501 -15.746 1.00 25.34 189 THR A C 1
ATOM 1421 O O . THR A 1 192 ? 11.210 -27.385 -16.153 1.00 23.65 189 THR A O 1
ATOM 1425 N N . PRO A 1 193 ? 11.957 -29.482 -16.572 1.00 22.38 190 PRO A N 1
ATOM 1426 C CA . PRO A 1 193 ? 11.948 -29.276 -18.022 1.00 21.03 190 PRO A CA 1
ATOM 1427 C C . PRO A 1 193 ? 10.561 -28.899 -18.540 1.00 26.74 190 PRO A C 1
ATOM 1428 O O . PRO A 1 193 ? 10.452 -28.055 -19.428 1.00 25.67 190 PRO A O 1
ATOM 1432 N N . ALA A 1 194 ? 9.515 -29.494 -17.979 1.00 24.68 191 ALA A N 1
ATOM 1433 C CA . ALA A 1 194 ? 8.151 -29.145 -18.381 1.00 24.46 191 ALA A CA 1
ATOM 1434 C C . ALA A 1 194 ? 7.853 -27.651 -18.151 1.00 28.54 191 ALA A C 1
ATOM 1435 O O . ALA A 1 194 ? 7.231 -27.000 -18.993 1.00 23.29 191 ALA A O 1
ATOM 1437 N N . LEU A 1 195 ? 8.290 -27.113 -17.015 1.00 25.85 192 LEU A N 1
ATOM 1438 C CA . LEU A 1 195 ? 8.050 -25.707 -16.710 1.00 26.57 192 LEU A CA 1
ATOM 1439 C C . LEU A 1 195 ? 8.796 -24.814 -17.699 1.00 25.84 192 LEU A C 1
ATOM 1440 O O . LEU A 1 195 ? 8.257 -23.826 -18.190 1.00 24.67 192 LEU A O 1
ATOM 1445 N N . ALA A 1 196 ? 10.044 -25.172 -17.983 1.00 24.58 193 ALA A N 1
ATOM 1446 C CA . ALA A 1 196 ? 10.831 -24.456 -18.980 1.00 24.84 193 ALA A CA 1
ATOM 1447 C C . ALA A 1 196 ? 10.153 -24.503 -20.354 1.00 26.41 193 ALA A C 1
ATOM 1448 O O . ALA A 1 196 ? 10.120 -23.504 -21.069 1.00 23.87 193 ALA A O 1
ATOM 1450 N N . ALA A 1 197 ? 9.616 -25.663 -20.731 1.00 24.10 194 ALA A N 1
ATOM 1451 C CA . ALA A 1 197 ? 8.886 -25.757 -21.991 1.00 24.06 194 ALA A CA 1
ATOM 1452 C C . ALA A 1 197 ? 7.684 -24.819 -21.947 1.00 28.01 194 ALA A C 1
ATOM 1453 O O . ALA A 1 197 ? 7.356 -24.163 -22.941 1.00 28.34 194 ALA A O 1
ATOM 1455 N N . ASN A 1 198 ? 7.039 -24.753 -20.786 1.00 24.15 195 ASN A N 1
ATOM 1456 C CA . ASN A 1 198 ? 5.857 -23.914 -20.604 1.00 27.08 195 ASN A CA 1
ATOM 1457 C C . ASN A 1 198 ? 6.161 -22.436 -20.856 1.00 32.47 195 ASN A C 1
ATOM 1458 O O . ASN A 1 198 ? 5.330 -21.696 -21.389 1.00 27.64 195 ASN A O 1
ATOM 1463 N N . ALA A 1 199 ? 7.354 -22.006 -20.465 1.00 31.95 196 ALA A N 1
ATOM 1464 C CA . ALA A 1 199 ? 7.749 -20.613 -20.673 1.00 25.17 196 ALA A CA 1
ATOM 1465 C C . ALA A 1 199 ? 7.880 -20.307 -22.158 1.00 27.18 196 ALA A C 1
ATOM 1466 O O . ALA A 1 199 ? 7.393 -19.274 -22.641 1.00 25.44 196 ALA A O 1
ATOM 1468 N N . ILE A 1 200 ? 8.540 -21.204 -22.883 1.00 24.82 197 ILE A N 1
ATOM 1469 C CA . ILE A 1 200 ? 8.684 -21.046 -24.322 1.00 28.35 197 ILE A CA 1
ATOM 1470 C C . ILE A 1 200 ? 7.303 -20.997 -24.990 1.00 29.73 197 ILE A C 1
ATOM 1471 O O . ILE A 1 200 ? 7.048 -20.156 -25.846 1.00 29.30 197 ILE A O 1
ATOM 1476 N N . GLU A 1 201 ? 6.412 -21.894 -24.577 1.00 29.11 198 GLU A N 1
ATOM 1477 C CA . GLU A 1 201 ? 5.060 -21.941 -25.132 1.00 28.17 198 GLU A CA 1
ATOM 1478 C C . GLU A 1 201 ? 4.319 -20.631 -24.905 1.00 28.51 198 GLU A C 1
ATOM 1479 O O . GLU A 1 201 ? 3.460 -20.251 -25.694 1.00 33.95 198 GLU A O 1
ATOM 1485 N N . HIS A 1 202 ? 4.658 -19.940 -23.825 1.00 26.45 199 HIS A N 1
ATOM 1486 C CA . HIS A 1 202 ? 3.968 -18.702 -23.480 1.00 24.80 199 HIS A CA 1
ATOM 1487 C C . HIS A 1 202 ? 4.653 -17.462 -24.045 1.00 28.24 199 HIS A C 1
ATOM 1488 O O . HIS A 1 202 ? 4.255 -16.338 -23.741 1.00 34.08 199 HIS A O 1
ATOM 1495 N N . GLY A 1 203 ? 5.678 -17.667 -24.868 1.00 26.93 200 GLY A N 1
ATOM 1496 C CA . GLY A 1 203 ? 6.297 -16.567 -25.591 1.00 29.41 200 GLY A CA 1
ATOM 1497 C C . GLY A 1 203 ? 7.727 -16.215 -25.218 1.00 31.63 200 GLY A C 1
ATOM 1498 O O . GLY A 1 203 ? 8.310 -15.302 -25.807 1.00 29.10 200 GLY A O 1
ATOM 1499 N N . ALA A 1 204 ? 8.302 -16.923 -24.253 1.00 26.39 201 ALA A N 1
ATOM 1500 C CA . ALA A 1 204 ? 9.671 -16.624 -23.825 1.00 27.00 201 ALA A CA 1
ATOM 1501 C C . ALA A 1 204 ? 10.662 -16.919 -24.940 1.00 27.26 201 ALA A C 1
ATOM 1502 O O . ALA A 1 204 ? 10.564 -17.943 -25.620 1.00 26.20 201 ALA A O 1
ATOM 1504 N N . TRP A 1 205 ? 11.617 -16.018 -25.123 1.00 29.21 202 TRP A N 1
ATOM 1505 C CA . TRP A 1 205 ? 12.670 -16.211 -26.111 1.00 25.57 202 TRP A CA 1
ATOM 1506 C C . TRP A 1 205 ? 13.659 -17.259 -25.601 1.00 26.65 202 TRP A C 1
ATOM 1507 O O . TRP A 1 205 ? 14.125 -18.129 -26.348 1.00 23.57 202 TRP A O 1
ATOM 1518 N N . ALA A 1 206 ? 13.964 -17.192 -24.315 1.00 25.58 203 ALA A N 1
ATOM 1519 C CA . ALA A 1 206 ? 14.816 -18.199 -23.699 1.00 24.85 203 ALA A CA 1
ATOM 1520 C C . ALA A 1 206 ? 14.424 -18.343 -22.239 1.00 25.84 203 ALA A C 1
ATOM 1521 O O . ALA A 1 206 ? 13.677 -17.522 -21.706 1.00 24.47 203 ALA A O 1
ATOM 1523 N N . VAL A 1 207 ? 14.925 -19.398 -21.608 1.00 25.35 204 VAL A N 1
ATOM 1524 C CA . VAL A 1 207 ? 14.673 -19.659 -20.202 1.00 21.13 204 VAL A CA 1
ATOM 1525 C C . VAL A 1 207 ? 16.008 -19.847 -19.504 1.00 25.07 204 VAL A C 1
ATOM 1526 O O . VAL A 1 207 ? 16.882 -20.575 -19.988 1.00 23.39 204 VAL A O 1
ATOM 1530 N N . THR A 1 208 ? 16.165 -19.183 -18.369 1.00 23.99 205 THR A N 1
ATOM 1531 C CA . THR A 1 208 ? 17.339 -19.378 -17.537 1.00 23.79 205 THR A CA 1
ATOM 1532 C C . THR A 1 208 ? 16.975 -20.358 -16.419 1.00 26.01 205 THR A C 1
ATOM 1533 O O . THR A 1 208 ? 16.000 -20.160 -15.701 1.00 25.21 205 THR A O 1
ATOM 1537 N N . VAL A 1 209 ? 17.749 -21.431 -16.292 1.00 19.13 206 VAL A N 1
ATOM 1538 C CA . VAL A 1 209 ? 17.542 -22.396 -15.220 1.00 23.35 206 VAL A CA 1
ATOM 1539 C C . VAL A 1 209 ? 18.739 -22.345 -14.294 1.00 23.92 206 VAL A C 1
ATOM 1540 O O . VAL A 1 209 ? 19.879 -22.369 -14.753 1.00 29.05 206 VAL A O 1
ATOM 1544 N N . GLY A 1 210 ? 18.482 -22.267 -12.994 1.00 19.01 207 GLY A N 1
ATOM 1545 C CA . GLY A 1 210 ? 19.549 -22.145 -12.022 1.00 20.72 207 GLY A CA 1
ATOM 1546 C C . GLY A 1 210 ? 19.644 -23.338 -11.089 1.00 24.33 207 GLY A C 1
ATOM 1547 O O . GLY A 1 210 ? 20.398 -24.274 -11.341 1.00 26.63 207 GLY A O 1
ATOM 1548 N N . SER A 1 211 ? 18.866 -23.302 -10.015 1.00 25.50 208 SER A N 1
ATOM 1549 C CA . SER A 1 211 ? 18.946 -24.306 -8.953 1.00 24.38 208 SER A CA 1
ATOM 1550 C C . SER A 1 211 ? 18.917 -25.763 -9.431 1.00 24.86 208 SER A C 1
ATOM 1551 O O . SER A 1 211 ? 19.717 -26.580 -8.983 1.00 24.36 208 SER A O 1
ATOM 1554 N N . ALA A 1 212 ? 17.996 -26.074 -10.336 1.00 22.78 209 ALA A N 1
ATOM 1555 C CA . ALA A 1 212 ? 17.794 -27.451 -10.790 1.00 23.98 209 ALA A CA 1
ATOM 1556 C C . ALA A 1 212 ? 19.032 -28.003 -11.484 1.00 25.24 209 ALA A C 1
ATOM 1557 O O . ALA A 1 212 ? 19.143 -29.210 -11.703 1.00 22.16 209 ALA A O 1
ATOM 1559 N N . ILE A 1 213 ? 19.968 -27.125 -11.830 1.00 27.02 210 ILE A N 1
ATOM 1560 C CA . ILE A 1 213 ? 21.174 -27.575 -12.517 1.00 29.42 210 ILE A CA 1
ATOM 1561 C C . ILE A 1 213 ? 22.447 -27.363 -11.697 1.00 26.84 210 ILE A C 1
ATOM 1562 O O . ILE A 1 213 ? 23.336 -28.215 -11.701 1.00 27.21 210 ILE A O 1
ATOM 1567 N N . THR A 1 214 ? 22.537 -26.249 -10.976 1.00 24.65 211 THR A N 1
ATOM 1568 C CA . THR A 1 214 ? 23.807 -25.893 -10.342 1.00 27.66 211 THR A CA 1
ATOM 1569 C C . THR A 1 214 ? 23.755 -25.683 -8.825 1.00 30.50 211 THR A C 1
ATOM 1570 O O . THR A 1 214 ? 24.726 -25.213 -8.223 1.00 27.21 211 THR A O 1
ATOM 1574 N N . ARG A 1 215 ? 22.631 -26.009 -8.198 1.00 23.31 212 ARG A N 1
ATOM 1575 C CA . ARG A 1 215 ? 22.580 -25.951 -6.736 1.00 20.89 212 ARG A CA 1
ATOM 1576 C C . ARG A 1 215 ? 22.279 -27.314 -6.131 1.00 26.32 212 ARG A C 1
ATOM 1577 O O . ARG A 1 215 ? 21.127 -27.641 -5.854 1.00 23.17 212 ARG A O 1
ATOM 1585 N N . ILE A 1 216 ? 23.322 -28.111 -5.928 1.00 24.29 213 ILE A N 1
ATOM 1586 C CA . ILE A 1 216 ? 23.147 -29.465 -5.403 1.00 24.87 213 ILE A CA 1
ATOM 1587 C C . ILE A 1 216 ? 22.326 -29.517 -4.114 1.00 28.46 213 ILE A C 1
ATOM 1588 O O . ILE A 1 216 ? 21.432 -30.353 -3.981 1.00 25.05 213 ILE A O 1
ATOM 1593 N N . GLU A 1 217 ? 22.606 -28.616 -3.173 1.00 23.82 214 GLU A N 1
ATOM 1594 C CA . GLU A 1 217 ? 21.882 -28.614 -1.903 1.00 26.59 214 GLU A CA 1
ATOM 1595 C C . GLU A 1 217 ? 20.377 -28.475 -2.094 1.00 28.16 214 GLU A C 1
ATOM 1596 O O . GLU A 1 217 ? 19.594 -29.117 -1.396 1.00 29.36 214 GLU A O 1
ATOM 1602 N N . HIS A 1 218 ? 19.974 -27.618 -3.024 1.00 22.61 215 HIS A N 1
ATOM 1603 C CA . HIS A 1 218 ? 18.554 -27.421 -3.284 1.00 22.05 215 HIS A CA 1
ATOM 1604 C C . HIS A 1 218 ? 17.911 -28.637 -3.948 1.00 23.19 215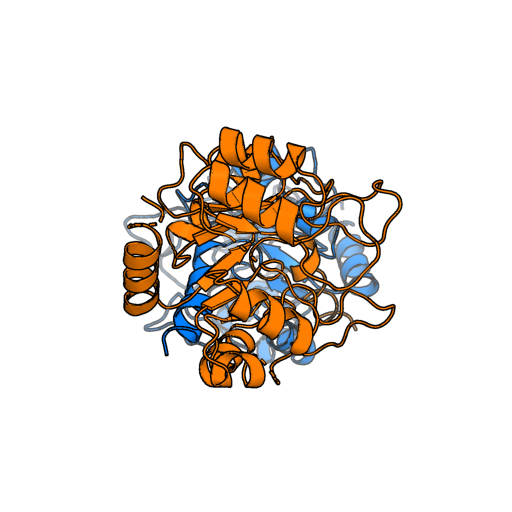 HIS A C 1
ATOM 1605 O O . HIS A 1 218 ? 16.797 -29.021 -3.592 1.00 25.25 215 HIS A O 1
ATOM 1612 N N . ILE A 1 219 ? 18.598 -29.226 -4.921 1.00 24.20 216 ILE A N 1
ATOM 1613 C CA . ILE A 1 219 ? 18.062 -30.409 -5.599 1.00 26.04 216 ILE A CA 1
ATOM 1614 C C . ILE A 1 219 ? 17.892 -31.537 -4.578 1.00 22.71 216 ILE A C 1
ATOM 1615 O O . ILE A 1 219 ? 16.847 -32.199 -4.528 1.00 26.25 216 ILE A O 1
ATOM 1620 N N . CYS A 1 220 ? 18.903 -31.739 -3.736 1.00 24.51 217 CYS A N 1
ATOM 1621 C CA . CYS A 1 220 ? 18.815 -32.759 -2.689 1.00 31.59 217 CYS A CA 1
ATOM 1622 C C . CYS A 1 220 ? 17.632 -32.544 -1.756 1.00 33.49 217 CYS A C 1
ATOM 1623 O O . CYS A 1 220 ? 16.972 -33.503 -1.355 1.00 30.93 217 CYS A O 1
ATOM 1626 N N . GLN A 1 221 ? 17.395 -31.291 -1.379 1.00 26.18 218 GLN A N 1
ATOM 1627 C CA . GLN A 1 221 ? 16.263 -30.949 -0.528 1.00 26.37 218 GLN A CA 1
ATOM 1628 C C . GLN A 1 221 ? 14.948 -31.382 -1.177 1.00 28.44 218 GLN A C 1
ATOM 1629 O O . GLN A 1 221 ? 14.057 -31.890 -0.494 1.00 32.66 218 GLN A O 1
ATOM 1635 N N . TRP A 1 222 ? 14.828 -31.170 -2.490 1.00 24.95 219 TRP A N 1
ATOM 1636 C CA . TRP A 1 222 ? 13.616 -31.548 -3.221 1.00 29.31 219 TRP A CA 1
ATOM 1637 C C . TRP A 1 222 ? 13.380 -33.052 -3.145 1.00 31.56 219 TRP A C 1
ATOM 1638 O O . TRP A 1 222 ? 12.263 -33.507 -2.898 1.00 31.39 219 TRP A O 1
ATOM 1649 N N . PHE A 1 223 ? 14.437 -33.823 -3.378 1.00 23.81 220 PHE A N 1
ATOM 1650 C CA . PHE A 1 223 ? 14.335 -35.273 -3.302 1.00 22.48 220 PHE A CA 1
ATOM 1651 C C . PHE A 1 223 ? 14.151 -35.743 -1.860 1.00 29.75 220 PHE A C 1
ATOM 1652 O O . PHE A 1 223 ? 13.347 -36.631 -1.591 1.00 31.32 220 PHE A O 1
ATOM 1660 N N . SER A 1 224 ? 14.864 -35.167 -0.936 1.00 29.01 221 SER A N 1
ATOM 1661 C CA . SER A 1 224 ? 14.763 -35.548 0.450 1.00 30.83 221 SER A CA 1
ATOM 1662 C C . SER A 1 224 ? 13.361 -35.326 0.945 1.00 30.94 221 SER A C 1
ATOM 1663 O O . SER A 1 224 ? 12.758 -36.170 1.525 1.00 34.34 221 SER A O 1
ATOM 1666 N N . HIS A 1 225 ? 12.782 -34.225 0.596 1.00 25.92 222 HIS A N 1
ATOM 1667 C CA . HIS A 1 225 ? 11.445 -34.002 0.971 1.00 32.29 222 HIS A CA 1
ATOM 1668 C C . HIS A 1 225 ? 10.482 -35.035 0.407 1.00 34.21 222 HIS A C 1
ATOM 1669 O O . HIS A 1 225 ? 9.572 -35.419 1.068 1.00 34.15 222 HIS A O 1
ATOM 1676 N N . ALA A 1 226 ? 10.684 -35.440 -0.829 1.00 30.92 223 ALA A N 1
ATOM 1677 C CA . ALA A 1 226 ? 9.825 -36.425 -1.498 1.00 31.66 223 ALA A CA 1
ATOM 1678 C C . ALA A 1 226 ? 9.850 -37.818 -0.830 1.00 35.18 223 ALA A C 1
ATOM 1679 O O . ALA A 1 226 ? 8.868 -38.476 -0.769 1.00 37.90 223 ALA A O 1
ATOM 1681 N N . VAL A 1 227 ? 11.013 -38.237 -0.407 1.00 29.33 224 VAL A N 1
ATOM 1682 C CA . VAL A 1 227 ? 11.182 -39.563 0.188 1.00 30.18 224 VAL A CA 1
ATOM 1683 C C . VAL A 1 227 ? 10.831 -39.679 1.674 1.00 35.82 224 VAL A C 1
ATOM 1684 O O . VAL A 1 227 ? 10.697 -40.749 2.180 1.00 39.05 224 VAL A O 1
ATOM 1688 N N . LYS A 1 228 ? 10.626 -38.585 2.375 1.00 38.76 225 LYS A N 1
ATOM 1689 C CA . LYS A 1 228 ? 10.318 -38.753 3.776 1.00 48.26 225 LYS A CA 1
ATOM 1690 C C . LYS A 1 228 ? 8.892 -39.166 3.726 1.00 61.04 225 LYS A C 1
ATOM 1691 O O . LYS A 1 228 ? 8.033 -38.399 3.508 1.00 58.15 225 LYS A O 1
ATOM 1697 N N . ARG A 1 229 ? 8.667 -40.448 3.904 1.00 81.26 226 ARG A N 1
ATOM 1698 C CA . ARG A 1 229 ? 7.332 -41.039 3.825 1.00 98.10 226 ARG A CA 1
ATOM 1699 C C . ARG A 1 229 ? 6.636 -40.719 2.500 1.00 100.49 226 ARG A C 1
ATOM 1700 O O . ARG A 1 229 ? 7.220 -40.129 1.590 1.00 98.74 226 ARG A O 1
ATOM 1709 N N . ASN B 1 2 ? 30.978 -51.685 14.589 1.00 81.05 -1 ASN B N 1
ATOM 1710 C CA . ASN B 1 2 ? 31.313 -52.498 13.427 1.00 77.95 -1 ASN B CA 1
ATOM 1711 C C . ASN B 1 2 ? 30.354 -52.255 12.268 1.00 70.78 -1 ASN B C 1
ATOM 1712 O O . ASN B 1 2 ? 29.880 -51.138 12.065 1.00 64.04 -1 ASN B O 1
ATOM 1714 N N . ALA B 1 3 ? 30.072 -53.309 11.511 1.00 62.69 0 ALA B N 1
ATOM 1715 C CA . ALA B 1 3 ? 29.148 -53.212 10.391 1.00 56.98 0 ALA B CA 1
ATOM 1716 C C . ALA B 1 3 ? 27.711 -53.086 10.880 1.00 54.37 0 ALA B C 1
ATOM 1717 O O . ALA B 1 3 ? 26.891 -52.422 10.248 1.00 48.55 0 ALA B O 1
ATOM 1727 N N . SER B 1 5 ? 26.810 -51.631 13.700 1.00 51.53 2 SER B N 1
ATOM 1728 C CA . SER B 1 5 ? 26.697 -50.275 14.230 1.00 57.50 2 SER B CA 1
ATOM 1729 C C . SER B 1 5 ? 26.391 -49.295 13.103 1.00 53.48 2 SER B C 1
ATOM 1730 O O . SER B 1 5 ? 25.607 -48.360 13.270 1.00 55.20 2 SER B O 1
ATOM 1733 N N . LEU B 1 6 ? 27.013 -49.520 11.953 1.00 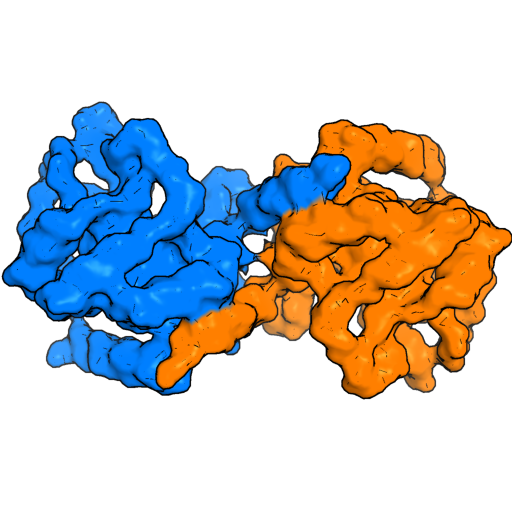50.36 3 LEU B N 1
ATOM 1734 C CA . LEU B 1 6 ? 26.804 -48.661 10.793 1.00 49.85 3 LEU B CA 1
ATOM 1735 C C . LEU B 1 6 ? 25.386 -48.797 10.263 1.00 48.48 3 LEU B C 1
ATOM 1736 O O . LEU B 1 6 ? 24.746 -47.807 9.921 1.00 48.59 3 LEU B O 1
ATOM 1741 N N . LEU B 1 7 ? 24.898 -50.030 10.184 1.00 46.10 4 LEU B N 1
ATOM 1742 C CA . LEU B 1 7 ? 23.560 -50.271 9.659 1.00 43.07 4 LEU B CA 1
ATOM 1743 C C . LEU B 1 7 ? 22.514 -49.615 10.557 1.00 42.11 4 LEU B C 1
ATOM 1744 O O . LEU B 1 7 ? 21.559 -49.011 10.074 1.00 47.08 4 LEU B O 1
ATOM 1749 N N . ALA B 1 8 ? 22.715 -49.725 11.867 1.00 44.27 5 ALA B N 1
ATOM 1750 C CA . ALA B 1 8 ? 21.782 -49.173 12.845 1.00 46.03 5 ALA B CA 1
ATOM 1751 C C . ALA B 1 8 ? 21.762 -47.654 12.756 1.00 49.66 5 ALA B C 1
ATOM 1752 O O . ALA B 1 8 ? 20.701 -47.029 12.788 1.00 49.05 5 ALA B O 1
ATOM 1754 N N . ARG B 1 9 ? 22.948 -47.069 12.647 1.00 51.67 6 ARG B N 1
ATOM 1755 C CA . ARG B 1 9 ? 23.077 -45.630 12.481 1.00 54.61 6 ARG B CA 1
ATOM 1756 C C . ARG B 1 9 ? 22.373 -45.196 11.199 1.00 52.13 6 ARG B C 1
ATOM 1757 O O . ARG B 1 9 ? 21.617 -44.230 11.187 1.00 46.77 6 ARG B O 1
ATOM 1765 N N . LEU B 1 10 ? 22.626 -45.930 10.121 1.00 38.00 7 LEU B N 1
ATOM 1766 C CA . LEU B 1 10 ? 22.028 -45.650 8.829 1.00 37.77 7 LEU B CA 1
ATOM 1767 C C . LEU B 1 10 ? 20.511 -45.844 8.867 1.00 38.65 7 LEU B C 1
ATOM 1768 O O . LEU B 1 10 ? 19.766 -45.101 8.237 1.00 41.34 7 LEU B O 1
ATOM 1773 N N . GLU B 1 11 ? 20.052 -46.848 9.607 1.00 43.87 8 GLU B N 1
ATOM 1774 C CA . GLU B 1 11 ? 18.619 -47.029 9.810 1.00 43.59 8 GLU B CA 1
ATOM 1775 C C . GLU B 1 11 ? 18.020 -45.806 10.499 1.00 41.33 8 GLU B C 1
ATOM 1776 O O . GLU B 1 11 ? 16.962 -45.314 10.107 1.00 39.94 8 GLU B O 1
ATOM 1782 N N . GLN B 1 12 ? 18.701 -45.324 11.533 1.00 45.31 9 GLN B N 1
ATOM 1783 C CA . GLN B 1 12 ? 18.236 -44.150 12.263 1.00 50.86 9 GLN B CA 1
ATOM 1784 C C . GLN B 1 12 ? 18.191 -42.924 11.349 1.00 47.26 9 GLN B C 1
ATOM 1785 O O . GLN B 1 12 ? 17.185 -42.215 11.293 1.00 48.63 9 GLN B O 1
ATOM 1791 N N . SER B 1 13 ? 19.276 -42.693 10.621 1.00 44.86 10 SER B N 1
ATOM 1792 C CA . SER B 1 13 ? 19.369 -41.552 9.711 1.00 43.01 10 SER B CA 1
ATOM 1793 C C . SER B 1 13 ? 18.289 -41.571 8.617 1.00 46.45 10 SER B C 1
ATOM 1794 O O . SER B 1 13 ? 17.741 -40.527 8.259 1.00 46.70 10 SER B O 1
ATOM 1797 N N . VAL B 1 14 ? 17.991 -42.753 8.082 1.00 44.80 11 VAL B N 1
ATOM 1798 C CA . VAL B 1 14 ? 16.927 -42.900 7.090 1.00 42.63 11 VAL B CA 1
ATOM 1799 C C . VAL B 1 14 ? 15.555 -42.561 7.683 1.00 47.28 11 VAL B C 1
ATOM 1800 O O . VAL B 1 14 ? 14.755 -41.867 7.058 1.00 45.60 11 VAL B O 1
ATOM 1804 N N . HIS B 1 15 ? 15.287 -43.052 8.888 1.00 46.61 12 HIS B N 1
ATOM 1805 C CA . HIS B 1 15 ? 14.024 -42.763 9.560 1.00 48.73 12 HIS B CA 1
ATOM 1806 C C . HIS B 1 15 ? 13.833 -41.264 9.834 1.00 53.86 12 HIS B C 1
ATOM 1807 O O . HIS B 1 15 ? 12.734 -40.724 9.674 1.00 51.29 12 HIS B O 1
ATOM 1814 N N . GLU B 1 16 ? 14.909 -40.598 10.242 1.00 51.73 13 GLU B N 1
ATOM 1815 C CA . GLU B 1 16 ? 14.840 -39.196 10.643 1.00 54.06 13 GLU B CA 1
ATOM 1816 C C . GLU B 1 16 ? 14.873 -38.229 9.461 1.00 50.68 13 GLU B C 1
ATOM 1817 O O . GLU B 1 16 ? 14.233 -37.178 9.498 1.00 49.62 13 GLU B O 1
ATOM 1823 N N . ASN B 1 17 ? 15.617 -38.585 8.417 1.00 44.74 14 ASN B N 1
ATOM 1824 C CA . ASN B 1 17 ? 15.861 -37.665 7.303 1.00 49.07 14 ASN B CA 1
ATOM 1825 C C . ASN B 1 17 ? 15.143 -38.058 6.019 1.00 45.43 14 ASN B C 1
ATOM 1826 O O . ASN B 1 17 ? 14.965 -37.234 5.122 1.00 45.83 14 ASN B O 1
ATOM 1831 N N . GLY B 1 18 ? 14.721 -39.316 5.942 1.00 40.59 15 GLY B N 1
ATOM 1832 C CA . GLY B 1 18 ? 14.193 -39.858 4.704 1.00 38.02 15 GLY B CA 1
ATOM 1833 C C . GLY B 1 18 ? 15.304 -40.548 3.932 1.00 43.29 15 GLY B C 1
ATOM 1834 O O . GLY B 1 18 ? 16.464 -40.134 3.993 1.00 41.33 15 GLY B O 1
ATOM 1835 N N . GLY B 1 19 ? 14.948 -41.596 3.196 1.00 38.52 16 GLY B N 1
ATOM 1836 C CA . GLY B 1 19 ? 15.932 -42.437 2.544 1.00 38.19 16 GLY B CA 1
ATOM 1837 C C . GLY B 1 19 ? 16.411 -41.908 1.210 1.00 35.81 16 GLY B C 1
ATOM 1838 O O . GLY B 1 19 ? 15.989 -42.384 0.156 1.00 36.47 16 GLY B O 1
ATOM 1839 N N . LEU B 1 20 ? 17.294 -40.916 1.253 1.00 30.50 17 LEU B N 1
ATOM 1840 C CA . LEU B 1 20 ? 17.906 -40.402 0.042 1.00 29.19 17 LEU B CA 1
ATOM 1841 C C . LEU B 1 20 ? 19.395 -40.699 0.037 1.00 28.67 17 LEU B C 1
ATOM 1842 O O . LEU B 1 20 ? 20.126 -40.296 0.944 1.00 31.41 17 LEU B O 1
ATOM 1847 N N . ILE B 1 21 ? 19.824 -41.415 -0.992 1.00 26.52 18 ILE B N 1
ATOM 1848 C CA . ILE B 1 21 ? 21.229 -41.686 -1.240 1.00 29.81 18 ILE B CA 1
ATOM 1849 C C . ILE B 1 21 ? 21.599 -41.013 -2.558 1.00 30.92 18 ILE B C 1
ATOM 1850 O O . ILE B 1 21 ? 20.869 -41.116 -3.538 1.00 29.76 18 ILE B O 1
ATOM 1855 N N . VAL B 1 22 ? 22.721 -40.304 -2.586 1.00 24.65 19 VAL B N 1
ATOM 1856 C CA . VAL B 1 22 ? 23.116 -39.602 -3.803 1.00 25.14 19 VAL B CA 1
ATOM 1857 C C . VAL B 1 22 ? 24.362 -40.223 -4.409 1.00 24.31 19 VAL B C 1
ATOM 1858 O O . VAL B 1 22 ? 25.397 -40.328 -3.754 1.00 26.72 19 VAL B O 1
ATOM 1862 N N . SER B 1 23 ? 24.284 -40.600 -5.658 1.00 24.69 20 SER B N 1
ATOM 1863 C CA . SER B 1 23 ? 25.414 -41.128 -6.350 1.00 25.76 20 SER B CA 1
ATOM 1864 C C . SER B 1 23 ? 26.170 -39.971 -7.004 1.00 27.97 20 SER B C 1
ATOM 1865 O O . SER B 1 23 ? 25.619 -39.273 -7.787 1.00 25.59 20 SER B O 1
ATOM 1868 N N . CYS B 1 24 ? 27.397 -39.769 -6.594 1.00 28.36 21 CYS B N 1
ATOM 1869 C CA . CYS B 1 24 ? 28.241 -38.713 -7.111 1.00 22.11 21 CYS B CA 1
ATOM 1870 C C . CYS B 1 24 ? 29.148 -39.144 -8.234 1.00 27.74 21 CYS B C 1
ATOM 1871 O O . CYS B 1 24 ? 30.314 -39.199 -8.066 1.00 26.97 21 CYS B O 1
ATOM 1874 N N . GLN B 1 25 ? 28.575 -39.398 -9.390 1.00 28.11 22 GLN B N 1
ATOM 1875 C CA . GLN B 1 25 ? 29.323 -39.831 -10.549 1.00 29.30 22 GLN B CA 1
ATOM 1876 C C . GLN B 1 25 ? 29.104 -38.927 -11.762 1.00 31.21 22 GLN B C 1
ATOM 1877 O O . GLN B 1 25 ? 28.188 -39.128 -12.459 1.00 26.98 22 GLN B O 1
ATOM 1883 N N . PRO B 1 26 ? 29.988 -37.960 -11.990 1.00 29.90 23 PRO B N 1
ATOM 1884 C CA . PRO B 1 26 ? 29.812 -37.051 -13.126 1.00 30.59 23 PRO B CA 1
ATOM 1885 C C . PRO B 1 26 ? 30.104 -37.781 -14.426 1.00 31.68 23 PRO B C 1
ATOM 1886 O O . PRO B 1 26 ? 30.651 -38.883 -14.398 1.00 28.94 23 PRO B O 1
ATOM 1890 N N . VAL B 1 27 ? 29.743 -37.179 -15.551 1.00 25.33 24 VAL B N 1
ATOM 1891 C CA . VAL B 1 27 ? 30.034 -37.781 -16.846 1.00 26.00 24 VAL B CA 1
ATOM 1892 C C . VAL B 1 27 ? 31.547 -37.933 -16.975 1.00 27.30 24 VAL B C 1
ATOM 1893 O O . VAL B 1 27 ? 32.285 -36.976 -16.755 1.00 30.13 24 VAL B O 1
ATOM 1897 N N . PRO B 1 28 ? 32.028 -39.141 -17.303 1.00 30.60 25 PRO B N 1
ATOM 1898 C CA . PRO B 1 28 ? 33.491 -39.257 -17.366 1.00 26.58 25 PRO B CA 1
ATOM 1899 C C . PRO B 1 28 ? 34.102 -38.337 -18.412 1.00 24.41 25 PRO B C 1
ATOM 1900 O O . PRO B 1 28 ? 33.594 -38.221 -19.529 1.00 29.02 25 PRO B O 1
ATOM 1904 N N . GLY B 1 29 ? 35.188 -37.668 -18.041 1.00 28.12 26 GLY B N 1
ATOM 1905 C CA . GLY B 1 29 ? 35.832 -36.725 -18.933 1.00 34.11 26 GLY B CA 1
ATOM 1906 C C . GLY B 1 29 ? 35.251 -35.323 -18.853 1.00 33.90 26 GLY B C 1
ATOM 1907 O O . GLY B 1 29 ? 35.826 -34.381 -19.395 1.00 35.23 26 GLY B O 1
ATOM 1908 N N . SER B 1 30 ? 34.105 -35.191 -18.188 1.00 32.63 27 SER B N 1
ATOM 1909 C CA . SER B 1 30 ? 33.436 -33.896 -18.003 1.00 30.92 27 SER B CA 1
ATOM 1910 C C . SER B 1 30 ? 34.317 -32.903 -17.249 1.00 30.76 27 SER B C 1
ATOM 1911 O O . SER B 1 30 ? 35.173 -33.307 -16.467 1.00 27.15 27 SER B O 1
ATOM 1914 N N . PRO B 1 31 ? 34.100 -31.594 -17.467 1.00 30.60 28 PRO B N 1
ATOM 1915 C CA . PRO B 1 31 ? 34.798 -30.618 -16.623 1.00 33.76 28 PRO B CA 1
ATOM 1916 C C . PRO B 1 31 ? 34.534 -30.882 -15.144 1.00 29.47 28 PRO B C 1
ATOM 1917 O O . PRO B 1 31 ? 35.359 -30.536 -14.300 1.00 28.12 28 PRO B O 1
ATOM 1929 N N . ASP B 1 33 ? 34.339 -33.824 -13.877 1.00 26.83 30 ASP B N 1
ATOM 1930 C CA . ASP B 1 33 ? 34.958 -35.093 -13.510 1.00 27.26 30 ASP B CA 1
ATOM 1931 C C . ASP B 1 33 ? 36.380 -34.893 -12.991 1.00 30.07 30 ASP B C 1
ATOM 1932 O O . ASP B 1 33 ? 37.353 -35.223 -13.673 1.00 28.11 30 ASP B O 1
ATOM 1937 N N . LYS B 1 34 ? 36.476 -34.328 -11.787 1.00 30.27 31 LYS B N 1
ATOM 1938 C CA . LYS B 1 34 ? 37.731 -34.219 -11.048 1.00 31.36 31 LYS B CA 1
ATOM 1939 C C . LYS B 1 34 ? 37.455 -34.654 -9.615 1.00 25.00 31 LYS B C 1
ATOM 1940 O O . LYS B 1 34 ? 36.381 -34.380 -9.081 1.00 29.22 31 LYS B O 1
ATOM 1946 N N . PRO B 1 35 ? 38.419 -35.340 -8.982 1.00 27.55 32 PRO B N 1
ATOM 1947 C CA . PRO B 1 35 ? 38.181 -35.887 -7.639 1.00 28.31 32 PRO B CA 1
ATOM 1948 C C . PRO B 1 35 ? 37.787 -34.823 -6.609 1.00 23.54 32 PRO B C 1
ATOM 1949 O O . PRO B 1 35 ? 36.947 -35.083 -5.743 1.00 26.34 32 PRO B O 1
ATOM 1953 N N . GLU B 1 36 ? 38.374 -33.633 -6.710 1.00 29.08 33 GLU B N 1
ATOM 1954 C CA . GLU B 1 36 ? 38.051 -32.550 -5.794 1.00 28.30 33 GLU B CA 1
ATOM 1955 C C . GLU B 1 36 ? 36.605 -32.083 -5.981 1.00 29.28 33 GLU B C 1
ATOM 1956 O O . GLU B 1 36 ? 35.954 -31.651 -5.033 1.00 27.73 33 GLU B O 1
ATOM 1962 N N . ILE B 1 37 ? 36.107 -32.168 -7.209 1.00 25.61 34 ILE B N 1
ATOM 1963 C CA . ILE B 1 37 ? 34.738 -31.754 -7.496 1.00 23.80 34 ILE B CA 1
ATOM 1964 C C . ILE B 1 37 ? 33.764 -32.837 -7.040 1.00 26.57 34 ILE B C 1
ATOM 1965 O O . ILE B 1 37 ? 32.741 -32.547 -6.435 1.00 26.24 34 ILE B O 1
ATOM 1970 N N . VAL B 1 38 ? 34.098 -34.092 -7.309 1.00 27.45 35 VAL B N 1
ATOM 1971 C CA . VAL B 1 38 ? 33.303 -35.196 -6.783 1.00 28.69 35 VAL B CA 1
ATOM 1972 C C . VAL B 1 38 ? 33.190 -35.066 -5.266 1.00 28.70 35 VAL B C 1
ATOM 1973 O O . VAL B 1 38 ? 32.109 -35.239 -4.696 1.00 25.61 35 VAL B O 1
ATOM 1977 N N . ALA B 1 39 ? 34.305 -34.738 -4.619 1.00 24.28 36 ALA B N 1
ATOM 1978 C CA . ALA B 1 39 ? 34.328 -34.581 -3.164 1.00 27.03 36 ALA B CA 1
ATOM 1979 C C . ALA B 1 39 ? 33.424 -33.442 -2.696 1.00 27.70 36 ALA B C 1
ATOM 1980 O O . ALA B 1 39 ? 32.764 -33.543 -1.656 1.00 27.56 36 ALA B O 1
ATOM 1982 N N . ALA B 1 40 ? 33.411 -32.345 -3.453 1.00 32.22 37 ALA B N 1
ATOM 1983 C CA . ALA B 1 40 ? 32.554 -31.221 -3.116 1.00 26.28 37 ALA B CA 1
ATOM 1984 C C . ALA B 1 40 ? 31.077 -31.588 -3.299 1.00 25.58 37 ALA B C 1
ATOM 1985 O O . ALA B 1 40 ? 30.227 -31.181 -2.509 1.00 28.45 37 ALA B O 1
ATOM 1995 N N . ALA B 1 42 ? 29.714 -34.563 -2.971 1.00 30.63 39 ALA B N 1
ATOM 1996 C CA . ALA B 1 42 ? 29.338 -35.463 -1.883 1.00 29.75 39 ALA B CA 1
ATOM 1997 C C . ALA B 1 42 ? 29.105 -34.678 -0.596 1.00 27.94 39 ALA B C 1
ATOM 1998 O O . ALA B 1 42 ? 28.137 -34.915 0.129 1.00 26.60 39 ALA B O 1
ATOM 2000 N N . GLN B 1 43 ? 29.998 -33.741 -0.307 1.00 27.30 40 GLN B N 1
ATOM 2001 C CA . GLN B 1 43 ? 29.834 -32.921 0.890 1.00 28.95 40 GLN B CA 1
ATOM 2002 C C . GLN B 1 43 ? 28.551 -32.101 0.805 1.00 28.89 40 GLN B C 1
ATOM 2003 O O . GLN B 1 43 ? 27.791 -32.030 1.768 1.00 30.61 40 GLN B O 1
ATOM 2009 N N . ALA B 1 44 ? 28.312 -31.498 -0.354 1.00 30.73 41 ALA B N 1
ATOM 2010 C CA . ALA B 1 44 ? 27.102 -30.713 -0.565 1.00 28.53 41 ALA B CA 1
ATOM 2011 C C . ALA B 1 44 ? 25.854 -31.574 -0.352 1.00 27.30 41 ALA B C 1
ATOM 2012 O O . ALA B 1 44 ? 24.934 -31.188 0.370 1.00 29.52 41 ALA B O 1
ATOM 2014 N N . ALA B 1 45 ? 25.830 -32.747 -0.974 1.00 25.67 42 ALA B N 1
ATOM 2015 C CA . ALA B 1 45 ? 24.691 -33.646 -0.828 1.00 24.25 42 ALA B CA 1
ATOM 2016 C C . ALA B 1 45 ? 24.469 -34.088 0.625 1.00 29.96 42 ALA B C 1
ATOM 2017 O O . ALA B 1 45 ? 23.331 -34.102 1.115 1.00 29.27 42 ALA B O 1
ATOM 2019 N N . ALA B 1 46 ? 25.547 -34.459 1.313 1.00 28.48 43 ALA B N 1
ATOM 2020 C CA . ALA B 1 46 ? 25.435 -34.890 2.708 1.00 33.38 43 ALA B CA 1
ATOM 2021 C C . ALA B 1 46 ? 24.880 -33.789 3.621 1.00 37.99 43 ALA B C 1
ATOM 2022 O O . ALA B 1 46 ? 24.182 -34.076 4.592 1.00 34.17 43 ALA B O 1
ATOM 2024 N N . SER B 1 47 ? 25.178 -32.531 3.311 1.00 31.58 44 SER B N 1
ATOM 2025 C CA . SER B 1 47 ? 24.694 -31.446 4.158 1.00 36.36 44 SER B CA 1
ATOM 2026 C C . SER B 1 47 ? 23.212 -31.158 3.921 1.00 40.37 44 SER B C 1
ATOM 2027 O O . SER B 1 47 ? 22.592 -30.419 4.688 1.00 40.86 44 SER B O 1
ATOM 2030 N N . ALA B 1 48 ? 22.643 -31.747 2.872 1.00 33.23 45 ALA B N 1
ATOM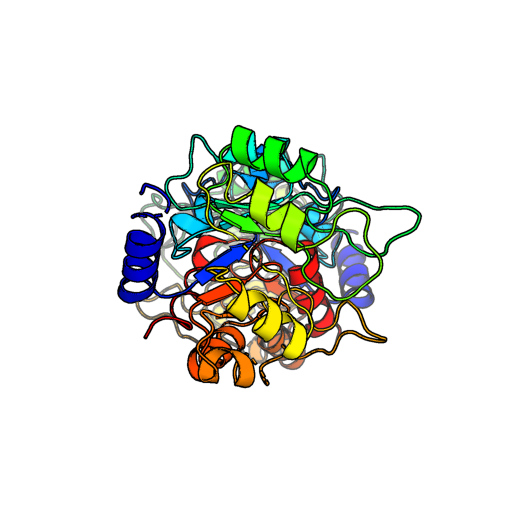 2031 C CA . ALA B 1 48 ? 21.308 -31.356 2.421 1.00 32.03 45 ALA B CA 1
ATOM 2032 C C . ALA B 1 48 ? 20.304 -32.497 2.303 1.00 40.19 45 ALA B C 1
ATOM 2033 O O . ALA B 1 48 ? 19.320 -32.380 1.571 1.00 38.94 45 ALA B O 1
ATOM 2035 N N . GLY B 1 49 ? 20.549 -33.599 3.004 1.00 36.22 46 GLY B N 1
ATOM 2036 C CA . GLY B 1 49 ? 19.572 -34.671 3.052 1.00 36.05 46 GLY B CA 1
ATOM 2037 C C . GLY B 1 49 ? 20.074 -36.075 2.739 1.00 38.94 46 GLY B C 1
ATOM 2038 O O . GLY B 1 49 ? 19.407 -37.055 3.068 1.00 37.16 46 GLY B O 1
ATOM 2039 N N . ALA B 1 50 ? 21.232 -36.180 2.094 1.00 32.83 47 ALA B N 1
ATOM 2040 C CA . ALA B 1 50 ? 21.776 -37.483 1.726 1.00 28.80 47 ALA B CA 1
ATOM 2041 C C . ALA B 1 50 ? 22.231 -38.262 2.955 1.00 28.65 47 ALA B C 1
ATOM 2042 O O . ALA B 1 50 ? 23.078 -37.799 3.714 1.00 30.26 47 ALA B O 1
ATOM 2044 N N . VAL B 1 51 ? 21.681 -39.457 3.145 1.00 28.80 48 VAL B N 1
ATOM 2045 C CA . VAL B 1 51 ? 22.073 -40.266 4.298 1.00 31.91 48 VAL B CA 1
ATOM 2046 C C . VAL B 1 51 ? 23.346 -41.039 3.999 1.00 33.99 48 VAL B C 1
ATOM 2047 O O . VAL B 1 51 ? 24.001 -41.561 4.903 1.00 36.71 48 VAL B O 1
ATOM 2051 N N . ALA B 1 52 ? 23.685 -41.107 2.717 1.00 28.93 49 ALA B N 1
ATOM 2052 C CA . ALA B 1 52 ? 24.868 -41.820 2.254 1.00 28.87 49 ALA B CA 1
ATOM 2053 C C . ALA B 1 52 ? 25.129 -41.403 0.820 1.00 25.78 49 ALA B C 1
ATOM 2054 O O . ALA B 1 52 ? 24.244 -40.866 0.147 1.00 28.58 49 ALA B O 1
ATOM 2056 N N . VAL B 1 53 ? 26.345 -41.631 0.349 1.00 21.97 50 VAL B N 1
ATOM 2057 C CA . VAL B 1 53 ? 26.657 -41.339 -1.041 1.00 21.16 50 VAL B CA 1
ATOM 2058 C C . VAL B 1 53 ? 27.274 -42.555 -1.707 1.00 23.41 50 VAL B C 1
ATOM 2059 O O . VAL B 1 53 ? 27.882 -43.387 -1.034 1.00 27.97 50 VAL B O 1
ATOM 2063 N N . ARG B 1 54 ? 27.116 -42.65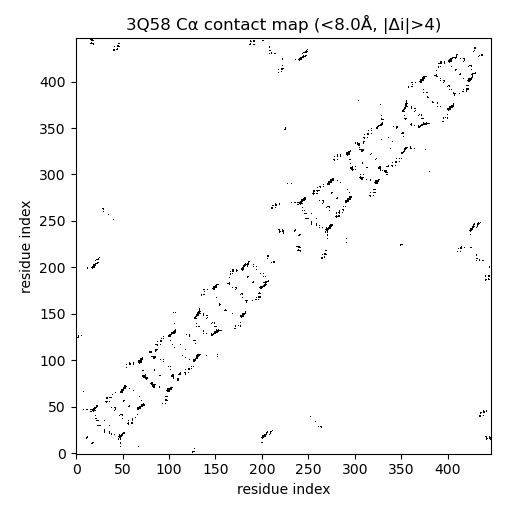0 -3.024 1.00 22.49 51 ARG B N 1
ATOM 2064 C CA . ARG B 1 54 ? 27.817 -43.663 -3.812 1.00 22.87 51 ARG B CA 1
ATOM 2065 C C . ARG B 1 54 ? 28.938 -43.002 -4.600 1.00 25.99 51 ARG B C 1
ATOM 2066 O O . ARG B 1 54 ? 28.705 -42.046 -5.334 1.00 26.71 51 ARG B O 1
ATOM 2074 N N . ILE B 1 55 ? 30.153 -43.512 -4.436 1.00 23.60 52 ILE B N 1
ATOM 2075 C CA . ILE B 1 55 ? 31.321 -42.953 -5.101 1.00 20.25 52 ILE B CA 1
ATOM 2076 C C . ILE B 1 55 ? 31.977 -44.036 -5.962 1.00 24.12 52 ILE B C 1
ATOM 2077 O O . ILE B 1 55 ? 32.094 -45.178 -5.535 1.00 24.43 52 ILE B O 1
ATOM 2082 N N . GLU B 1 56 ? 32.386 -43.681 -7.179 1.00 24.55 53 GLU B N 1
ATOM 2083 C CA . GLU B 1 56 ? 33.091 -44.618 -8.053 1.00 27.11 53 GLU B CA 1
ATOM 2084 C C . GLU B 1 56 ? 34.573 -44.258 -8.190 1.00 30.75 53 GLU B C 1
ATOM 2085 O O . GLU B 1 56 ? 34.923 -43.097 -8.380 1.00 25.59 53 GLU B O 1
ATOM 2091 N N . GLY B 1 57 ? 35.445 -45.257 -8.110 1.00 26.93 54 GLY B N 1
ATOM 2092 C CA . GLY B 1 57 ? 36.858 -45.019 -8.340 1.00 31.40 54 GLY B CA 1
ATOM 2093 C C . GLY B 1 57 ? 37.648 -44.734 -7.083 1.00 31.42 54 GLY B C 1
ATOM 2094 O O . GLY B 1 57 ? 37.154 -44.102 -6.156 1.00 30.65 54 GLY B O 1
ATOM 2095 N N . ILE B 1 58 ? 38.888 -45.209 -7.058 1.00 31.81 55 ILE B N 1
ATOM 2096 C CA . ILE B 1 58 ? 39.742 -45.080 -5.886 1.00 32.52 55 ILE B CA 1
ATOM 2097 C C . ILE B 1 58 ? 40.230 -43.649 -5.681 1.00 32.12 55 ILE B C 1
ATOM 2098 O O . ILE B 1 58 ? 40.250 -43.137 -4.560 1.00 32.97 55 ILE B O 1
ATOM 2103 N N . GLU B 1 59 ? 40.617 -43.005 -6.776 1.00 29.95 56 GLU B N 1
ATOM 2104 C CA A GLU B 1 59 ? 41.074 -41.621 -6.744 0.53 33.03 56 GLU B CA 1
ATOM 2105 C CA B GLU B 1 59 ? 41.085 -41.625 -6.708 0.47 32.38 56 GLU B CA 1
ATOM 2106 C C . GLU B 1 59 ? 39.993 -40.719 -6.147 1.00 34.15 56 GLU B C 1
ATOM 2107 O O . GLU B 1 59 ? 40.254 -39.901 -5.269 1.00 31.78 56 GLU B O 1
ATOM 2118 N N . ASN B 1 60 ? 38.766 -40.879 -6.635 1.00 30.28 57 ASN B N 1
ATOM 2119 C CA . ASN B 1 60 ? 37.636 -40.131 -6.094 1.00 28.58 57 ASN B CA 1
ATOM 2120 C C . ASN B 1 60 ? 37.400 -40.452 -4.618 1.00 30.72 57 ASN B C 1
ATOM 2121 O O . ASN B 1 60 ? 37.255 -39.550 -3.804 1.00 32.06 57 ASN B O 1
ATOM 2126 N N . LEU B 1 61 ? 37.349 -41.743 -4.285 1.00 31.27 58 LEU B N 1
ATOM 2127 C CA . LEU B 1 61 ? 37.042 -42.167 -2.921 1.00 28.42 58 LEU B CA 1
ATOM 2128 C C . LEU B 1 61 ? 38.030 -41.628 -1.880 1.00 33.00 58 LEU B C 1
ATOM 2129 O O . LEU B 1 61 ? 37.629 -41.118 -0.839 1.00 34.62 58 LEU B O 1
ATOM 2134 N N . ARG B 1 62 ? 39.320 -41.782 -2.153 1.00 30.32 59 ARG B N 1
ATOM 2135 C CA . ARG B 1 62 ? 40.361 -41.288 -1.255 1.00 38.29 59 ARG B CA 1
ATOM 2136 C C . ARG B 1 62 ? 40.225 -39.789 -1.020 1.00 37.09 59 ARG B C 1
ATOM 2137 O O . ARG B 1 62 ? 40.413 -39.302 0.096 1.00 38.76 59 ARG B O 1
ATOM 2145 N N . THR B 1 63 ? 39.905 -39.061 -2.084 1.00 36.78 60 THR B N 1
ATOM 2146 C CA . THR B 1 63 ? 39.777 -37.610 -2.015 1.00 32.59 60 THR B CA 1
ATOM 2147 C C . THR B 1 63 ? 38.559 -37.202 -1.189 1.00 37.24 60 THR B C 1
ATOM 2148 O O . THR B 1 63 ? 38.597 -36.216 -0.447 1.00 39.32 60 THR B O 1
ATOM 2152 N N . VAL B 1 64 ? 37.489 -37.977 -1.329 1.00 35.00 61 VAL B N 1
ATOM 2153 C CA . VAL B 1 64 ? 36.211 -37.726 -0.672 1.00 34.62 61 VAL B CA 1
ATOM 2154 C C . VAL B 1 64 ? 36.228 -38.087 0.813 1.00 35.14 61 VAL B C 1
ATOM 2155 O O . VAL B 1 64 ? 35.738 -37.328 1.649 1.00 36.05 61 VAL B O 1
ATOM 2159 N N . ARG B 1 65 ? 36.796 -39.255 1.122 1.00 32.89 62 ARG B N 1
ATOM 2160 C CA . ARG B 1 65 ? 36.687 -39.884 2.441 1.00 33.11 62 ARG B CA 1
ATOM 2161 C C . ARG B 1 65 ? 36.942 -39.007 3.673 1.00 37.91 62 ARG B C 1
ATOM 2162 O O . ARG B 1 65 ? 36.136 -39.007 4.605 1.00 37.19 62 ARG B O 1
ATOM 2170 N N . PRO B 1 66 ? 38.079 -38.291 3.703 1.00 39.52 63 PRO B N 1
ATOM 2171 C CA . PRO B 1 66 ? 38.445 -37.551 4.919 1.00 42.27 63 PRO B CA 1
ATOM 2172 C C . PRO B 1 66 ? 37.474 -36.420 5.250 1.00 47.32 63 PRO B C 1
ATOM 2173 O O . PRO B 1 66 ? 37.424 -35.981 6.398 1.00 52.28 63 PRO B O 1
ATOM 2177 N N . HIS B 1 67 ? 36.716 -35.955 4.262 1.00 45.48 64 HIS B N 1
ATOM 2178 C CA . HIS B 1 67 ? 35.860 -34.785 4.449 1.00 48.65 64 HIS B CA 1
ATOM 2179 C C . HIS B 1 67 ? 34.384 -35.145 4.515 1.00 45.23 64 HIS B C 1
ATOM 2180 O O . HIS B 1 67 ? 33.522 -34.276 4.423 1.00 44.97 64 HIS B O 1
ATOM 2187 N N . LEU B 1 68 ? 34.089 -36.428 4.665 1.00 39.23 65 LEU B N 1
ATOM 2188 C CA . LEU B 1 68 ? 32.703 -36.878 4.658 1.00 38.22 65 LEU B CA 1
ATOM 2189 C C . LEU B 1 68 ? 32.394 -37.705 5.898 1.00 40.13 65 LEU B C 1
ATOM 2190 O O . LEU B 1 68 ? 33.152 -38.606 6.263 1.00 42.95 65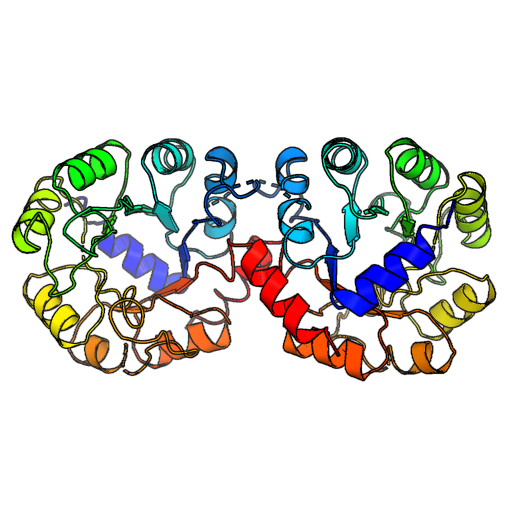 LEU B O 1
ATOM 2195 N N . SER B 1 69 ? 31.274 -37.402 6.544 1.00 40.73 66 SER B N 1
ATOM 2196 C CA . SER B 1 69 ? 30.930 -38.059 7.801 1.00 38.71 66 SER B CA 1
ATOM 2197 C C . SER B 1 69 ? 29.853 -39.119 7.625 1.00 35.12 66 SER B C 1
ATOM 2198 O O . SER B 1 69 ? 29.611 -39.916 8.538 1.00 42.98 66 SER B O 1
ATOM 2201 N N . VAL B 1 70 ? 29.205 -39.124 6.463 1.00 32.06 67 VAL B N 1
ATOM 2202 C CA . VAL B 1 70 ? 28.184 -40.128 6.162 1.00 35.13 67 VAL B CA 1
ATOM 2203 C C . VAL B 1 70 ? 28.813 -41.348 5.510 1.00 34.47 67 VAL B C 1
ATOM 2204 O O . VAL B 1 70 ? 29.927 -41.268 4.997 1.00 35.66 67 VAL B O 1
ATOM 2208 N N . PRO B 1 71 ? 28.099 -42.483 5.523 1.00 35.56 68 PRO B N 1
ATOM 2209 C CA . PRO B 1 71 ? 28.655 -43.689 4.900 1.00 33.83 68 PRO B CA 1
ATOM 2210 C C . PRO B 1 71 ? 28.848 -43.509 3.403 1.00 37.23 68 PRO B C 1
ATOM 2211 O O . PRO B 1 71 ? 28.092 -42.778 2.749 1.00 31.20 68 PRO B O 1
ATOM 2215 N N . ILE B 1 72 ? 29.872 -44.168 2.874 1.00 28.67 69 ILE B N 1
ATOM 2216 C CA . ILE B 1 72 ? 30.142 -44.158 1.447 1.00 27.65 69 ILE B CA 1
ATOM 2217 C C . ILE B 1 72 ? 29.946 -45.556 0.885 1.00 27.14 69 ILE B C 1
ATOM 2218 O O . ILE B 1 72 ? 30.529 -46.516 1.386 1.00 25.99 69 ILE B O 1
ATOM 2223 N N . ILE B 1 73 ? 29.121 -45.656 -0.149 1.00 29.28 70 ILE B N 1
ATOM 2224 C CA . ILE B 1 73 ? 28.973 -46.880 -0.917 1.00 30.92 70 ILE B CA 1
ATOM 2225 C C . ILE B 1 73 ? 29.997 -46.805 -2.036 1.00 29.93 70 ILE B C 1
ATOM 2226 O O . ILE B 1 73 ? 29.919 -45.926 -2.890 1.00 29.04 70 ILE B O 1
ATOM 2231 N N . GLY B 1 74 ? 30.985 -47.692 -2.018 1.00 25.25 71 GLY B N 1
ATOM 2232 C CA . GLY B 1 74 ? 32.039 -47.611 -3.011 1.00 24.76 71 GLY B CA 1
ATOM 2233 C C . GLY B 1 74 ? 31.902 -48.628 -4.122 1.00 22.22 71 GLY B C 1
ATOM 2234 O O . GLY B 1 74 ? 31.506 -49.770 -3.889 1.00 26.71 71 GLY B O 1
ATOM 2235 N N . ILE B 1 75 ? 32.232 -48.209 -5.337 1.00 23.75 72 ILE B N 1
ATOM 2236 C CA . ILE B 1 75 ? 32.308 -49.111 -6.469 1.00 23.99 72 ILE B CA 1
ATOM 2237 C C . ILE B 1 75 ? 33.488 -48.748 -7.359 1.00 24.46 72 ILE B C 1
ATOM 2238 O O . ILE B 1 75 ? 33.994 -47.628 -7.323 1.00 27.51 72 ILE B O 1
ATOM 2243 N N . ILE B 1 76 ? 33.902 -49.707 -8.175 1.00 25.76 73 ILE B N 1
ATOM 2244 C CA . ILE B 1 76 ? 34.820 -49.456 -9.267 1.00 28.60 73 ILE B CA 1
ATOM 2245 C C . ILE B 1 76 ? 34.138 -49.960 -10.528 1.00 26.08 73 ILE B C 1
ATOM 2246 O O . ILE B 1 76 ? 33.759 -51.127 -10.608 1.00 32.21 73 ILE B O 1
ATOM 2251 N N . LYS B 1 77 ? 33.979 -49.113 -11.525 1.00 25.74 74 LYS B N 1
ATOM 2252 C CA . LYS B 1 77 ? 33.270 -49.458 -12.730 1.00 28.49 74 LYS B CA 1
ATOM 2253 C C . LYS B 1 77 ? 34.260 -49.777 -13.829 1.00 32.73 74 LYS B C 1
ATOM 2254 O O . LYS B 1 77 ? 35.099 -48.996 -14.118 1.00 31.78 74 LYS B O 1
ATOM 2260 N N . ARG B 1 78 ? 34.153 -50.954 -14.436 1.00 29.12 75 ARG B N 1
ATOM 2261 C CA . ARG B 1 78 ? 35.129 -51.408 -15.421 1.00 29.63 75 ARG B CA 1
ATOM 2262 C C . ARG B 1 78 ? 34.533 -51.585 -16.808 1.00 35.86 75 ARG B C 1
ATOM 2263 O O . ARG B 1 78 ? 33.317 -51.702 -16.968 1.00 40.04 75 ARG B O 1
ATOM 2271 N N . ASP B 1 79 ? 35.410 -51.614 -17.804 1.00 30.18 76 ASP B N 1
ATOM 2272 C CA . ASP B 1 79 ? 35.019 -51.762 -19.199 1.00 32.50 76 ASP B CA 1
ATOM 2273 C C . ASP B 1 79 ? 35.707 -52.949 -19.854 1.00 30.64 76 ASP B C 1
ATOM 2274 O O . ASP B 1 79 ? 35.247 -53.438 -20.878 1.00 31.87 76 ASP B O 1
ATOM 2279 N N . LEU B 1 80 ? 36.811 -53.399 -19.262 1.00 33.51 77 LEU B N 1
ATOM 2280 C CA . LEU B 1 80 ? 37.751 -54.264 -19.966 1.00 30.84 77 LEU B CA 1
ATOM 2281 C C . LEU B 1 80 ? 37.950 -55.665 -19.353 1.00 34.05 77 LEU B C 1
ATOM 2282 O O . LEU B 1 80 ? 38.997 -56.287 -19.547 1.00 38.49 77 LEU B O 1
ATOM 2287 N N . THR B 1 81 ? 36.946 -56.166 -18.636 1.00 30.76 78 THR B N 1
ATOM 2288 C CA . THR B 1 81 ? 37.056 -57.472 -17.982 1.00 30.43 78 THR B CA 1
ATOM 2289 C C . THR B 1 81 ? 36.903 -58.635 -18.956 1.00 33.79 78 THR B C 1
ATOM 2290 O O . THR B 1 81 ? 37.248 -59.782 -18.641 1.00 36.24 78 THR B O 1
ATOM 2294 N N . GLY B 1 82 ? 36.371 -58.345 -20.135 1.00 31.01 79 GLY B N 1
ATOM 2295 C CA . GLY B 1 82 ? 36.076 -59.378 -21.104 1.00 36.12 79 GLY B CA 1
ATOM 2296 C C . GLY B 1 82 ? 34.738 -60.038 -20.805 1.00 38.42 79 GLY B C 1
ATOM 2297 O O . GLY B 1 82 ? 34.424 -61.079 -21.368 1.00 36.78 79 GLY B O 1
ATOM 2298 N N . SER B 1 83 ? 33.955 -59.435 -19.910 1.00 31.41 80 SER B N 1
ATOM 2299 C CA . SER B 1 83 ? 32.596 -59.905 -19.636 1.00 29.06 80 SER B CA 1
ATOM 2300 C C . SER B 1 83 ? 31.668 -58.695 -19.548 1.00 29.47 80 SER B C 1
ATOM 2301 O O . SER B 1 83 ? 32.134 -57.565 -19.551 1.00 34.36 80 SER B O 1
ATOM 2304 N N . PRO B 1 84 ? 30.349 -58.926 -19.477 1.00 26.69 81 PRO B N 1
ATOM 2305 C CA . PRO B 1 84 ? 29.432 -57.779 -19.381 1.00 26.41 81 PRO B CA 1
ATOM 2306 C C . PRO B 1 84 ? 29.359 -57.141 -17.993 1.00 27.94 81 PRO B C 1
ATOM 2307 O O . PRO B 1 84 ? 28.743 -56.089 -17.842 1.00 29.76 81 PRO B O 1
ATOM 2311 N N . VAL B 1 85 ? 29.988 -57.750 -16.996 1.00 28.07 82 VAL B N 1
ATOM 2312 C CA . VAL B 1 85 ? 29.945 -57.202 -15.642 1.00 25.96 82 VAL B CA 1
ATOM 2313 C C . VAL B 1 85 ? 30.889 -55.998 -15.498 1.00 27.67 82 VAL B C 1
ATOM 2314 O O . VAL B 1 85 ? 32.073 -56.078 -15.839 1.00 30.59 82 VAL B O 1
ATOM 2318 N N . ARG B 1 86 ? 30.356 -54.881 -15.011 1.00 25.19 83 ARG B N 1
ATOM 2319 C CA . ARG B 1 86 ? 31.138 -53.650 -14.893 1.00 24.50 83 ARG B CA 1
ATOM 2320 C C . ARG B 1 86 ? 31.358 -53.231 -13.443 1.00 28.93 83 ARG B C 1
ATOM 2321 O O . ARG B 1 86 ? 32.423 -52.712 -13.095 1.00 28.11 83 ARG B O 1
ATOM 2329 N N . ILE B 1 87 ? 30.359 -53.460 -12.596 1.00 22.36 84 ILE B N 1
ATOM 2330 C CA . ILE B 1 87 ? 30.412 -52.943 -11.228 1.00 25.96 84 ILE B CA 1
ATOM 2331 C C . ILE B 1 87 ? 31.157 -53.847 -10.234 1.00 25.17 84 ILE B C 1
ATOM 2332 O O . ILE B 1 87 ? 30.647 -54.888 -9.797 1.00 27.08 84 ILE B O 1
ATOM 2337 N N . THR B 1 88 ? 32.370 -53.417 -9.889 1.00 25.67 85 THR B N 1
ATOM 2338 C CA . THR B 1 88 ? 33.222 -54.072 -8.897 1.00 25.23 85 THR B CA 1
ATOM 2339 C C . THR B 1 88 ? 33.388 -55.576 -9.156 1.00 26.13 85 THR B C 1
ATOM 2340 O O . THR B 1 88 ? 33.003 -56.415 -8.335 1.00 25.57 85 THR B O 1
ATOM 2344 N N . PRO B 1 89 ? 33.985 -55.913 -10.304 1.00 29.06 86 PRO B N 1
ATOM 2345 C CA . PRO B 1 89 ? 34.069 -57.310 -10.739 1.00 28.83 86 PRO B CA 1
ATOM 2346 C C . PRO B 1 89 ? 35.199 -58.133 -10.117 1.00 26.99 86 PRO B C 1
ATOM 2347 O O . PRO B 1 89 ? 35.091 -59.356 -10.115 1.00 29.74 86 PRO B O 1
ATOM 2351 N N . TYR B 1 90 ? 36.250 -57.495 -9.613 1.00 30.98 87 TYR B N 1
ATOM 2352 C CA . TYR B 1 90 ? 37.414 -58.234 -9.117 1.00 31.84 87 TYR B CA 1
ATOM 2353 C C . TYR B 1 90 ? 37.562 -58.210 -7.603 1.00 31.93 87 TYR B C 1
ATOM 2354 O O . TYR B 1 90 ? 37.144 -57.265 -6.941 1.00 31.23 87 TYR B O 1
ATOM 2363 N N . LEU B 1 91 ? 38.194 -59.246 -7.061 1.00 31.59 88 LEU B N 1
ATOM 2364 C CA . LEU B 1 91 ? 38.515 -59.279 -5.641 1.00 30.98 88 LEU B CA 1
ATOM 2365 C C . LEU B 1 91 ? 39.440 -58.118 -5.263 1.00 32.08 88 LEU B C 1
ATOM 2366 O O . LEU B 1 91 ? 39.320 -57.542 -4.177 1.00 32.08 88 LEU B O 1
ATOM 2371 N N . GLN B 1 92 ? 40.365 -57.780 -6.156 1.00 33.67 89 GLN B N 1
ATOM 2372 C CA . GLN B 1 92 ? 41.283 -56.667 -5.897 1.00 34.51 89 GLN B CA 1
ATOM 2373 C C . GLN B 1 92 ? 40.552 -55.320 -5.889 1.00 32.59 89 GLN B C 1
ATOM 2374 O O . GLN B 1 92 ? 41.004 -54.362 -5.266 1.00 32.07 89 GLN B O 1
ATOM 2380 N N . ASP B 1 93 ? 39.422 -55.247 -6.578 1.00 29.11 90 ASP B N 1
ATOM 2381 C CA . ASP B 1 93 ? 38.608 -54.033 -6.538 1.00 28.47 90 ASP B CA 1
ATOM 2382 C C . ASP B 1 93 ? 37.989 -53.885 -5.156 1.00 28.71 90 ASP B C 1
ATOM 2383 O O . ASP B 1 93 ? 37.995 -52.800 -4.570 1.00 30.69 90 ASP B O 1
ATOM 2388 N N . VAL B 1 94 ? 37.470 -54.988 -4.622 1.00 30.27 91 VAL B N 1
ATOM 2389 C CA . VAL B 1 94 ? 36.976 -54.995 -3.250 1.00 27.71 91 VAL B CA 1
ATOM 2390 C C . VAL B 1 94 ? 38.073 -54.573 -2.274 1.00 34.66 91 VAL B C 1
ATOM 2391 O O . VAL B 1 94 ? 37.847 -53.718 -1.417 1.00 33.09 91 VAL B O 1
ATOM 2395 N N . ASP B 1 95 ? 39.259 -55.164 -2.411 1.00 33.68 92 ASP B N 1
ATOM 2396 C CA . ASP B 1 95 ? 40.390 -54.804 -1.559 1.00 35.91 92 ASP B CA 1
ATOM 2397 C C . ASP B 1 95 ? 40.683 -53.296 -1.617 1.00 32.61 92 ASP B C 1
ATOM 2398 O O . ASP B 1 95 ? 40.888 -52.658 -0.586 1.00 37.08 92 ASP B O 1
ATOM 2403 N N . ALA B 1 96 ? 40.707 -52.731 -2.823 1.00 36.09 93 ALA B N 1
ATOM 2404 C CA . ALA B 1 96 ? 41.092 -51.331 -2.999 1.00 31.77 93 ALA B CA 1
ATOM 2405 C C . ALA B 1 96 ? 40.038 -50.375 -2.454 1.00 32.68 93 ALA B C 1
ATOM 2406 O O . ALA B 1 96 ? 40.370 -49.353 -1.863 1.00 31.72 93 ALA B O 1
ATOM 2408 N N . LEU B 1 97 ? 38.767 -50.717 -2.642 1.00 31.76 94 LEU B N 1
ATOM 2409 C CA . LEU B 1 97 ? 37.679 -49.903 -2.094 1.00 30.75 94 LEU B CA 1
ATOM 2410 C C . LEU B 1 97 ? 37.710 -49.910 -0.570 1.00 32.72 94 LEU B C 1
ATOM 2411 O O . LEU B 1 97 ? 37.488 -48.884 0.075 1.00 35.01 94 LEU B O 1
ATOM 2416 N N . ALA B 1 98 ? 37.981 -51.077 0.003 1.00 31.85 95 ALA B N 1
ATOM 2417 C CA . ALA B 1 98 ? 38.069 -51.216 1.451 1.00 30.54 95 ALA B CA 1
ATOM 2418 C C . ALA B 1 98 ? 39.232 -50.383 1.979 1.00 36.44 95 ALA B C 1
ATOM 2419 O O . ALA B 1 98 ? 39.082 -49.597 2.916 1.00 38.19 95 ALA B O 1
ATOM 2421 N N . GLN B 1 99 ? 40.394 -50.546 1.362 1.00 33.93 96 GLN B N 1
ATOM 2422 C CA . GLN B 1 99 ? 41.577 -49.816 1.803 1.00 40.00 96 GLN B CA 1
ATOM 2423 C C . GLN B 1 99 ? 41.393 -48.301 1.706 1.00 42.49 96 GLN B C 1
ATOM 2424 O O . GLN B 1 99 ? 42.008 -47.554 2.461 1.00 47.73 96 GLN B O 1
ATOM 2430 N N . ALA B 1 100 ? 40.545 -47.857 0.778 1.00 37.36 97 ALA B N 1
ATOM 2431 C CA . ALA B 1 100 ? 40.354 -46.432 0.520 1.00 37.04 97 ALA B CA 1
ATOM 2432 C C . ALA B 1 100 ? 39.282 -45.779 1.393 1.00 40.96 97 ALA B C 1
ATOM 2433 O O . ALA B 1 100 ? 39.071 -44.570 1.314 1.00 38.60 97 ALA B O 1
ATOM 2435 N N . GLY B 1 101 ? 38.593 -46.573 2.208 1.00 40.00 98 GLY B N 1
ATOM 2436 C CA . GLY B 1 101 ? 37.653 -46.020 3.168 1.00 37.31 98 GLY B CA 1
ATOM 2437 C C . GLY B 1 101 ? 36.174 -46.248 2.905 1.00 38.72 98 GLY B C 1
ATOM 2438 O O . GLY B 1 101 ? 35.333 -45.682 3.600 1.00 41.61 98 GLY B O 1
ATOM 2439 N N . ALA B 1 102 ? 35.838 -47.074 1.921 1.00 35.60 99 ALA B N 1
ATOM 2440 C CA . ALA B 1 102 ? 34.432 -47.409 1.687 1.00 35.33 99 ALA B CA 1
ATOM 2441 C C . ALA B 1 102 ? 33.792 -48.075 2.916 1.00 34.29 99 ALA B C 1
ATOM 2442 O O . ALA B 1 102 ? 34.428 -48.881 3.601 1.00 34.79 99 ALA B O 1
ATOM 2444 N N . ASP B 1 103 ? 32.530 -47.751 3.188 1.00 29.46 100 ASP B N 1
ATOM 2445 C CA . ASP B 1 103 ? 31.816 -48.368 4.307 1.00 32.74 100 ASP B CA 1
ATOM 2446 C C . ASP B 1 103 ? 30.967 -49.532 3.812 1.00 35.05 100 ASP B C 1
ATOM 2447 O O . ASP B 1 103 ? 30.782 -50.541 4.510 1.00 31.86 100 ASP B O 1
ATOM 2452 N N . ILE B 1 104 ? 30.449 -49.368 2.601 1.00 30.79 101 ILE B N 1
ATOM 2453 C CA . ILE B 1 104 ? 29.613 -50.360 1.954 1.00 34.56 101 ILE B CA 1
ATOM 2454 C C . ILE B 1 104 ? 30.218 -50.594 0.584 1.00 34.16 101 ILE B C 1
ATOM 2455 O O . ILE B 1 104 ? 30.566 -49.644 -0.104 1.00 35.58 101 ILE B O 1
ATOM 2460 N N . ILE B 1 105 ? 30.379 -51.854 0.200 1.00 27.16 102 ILE B N 1
ATOM 2461 C CA . ILE B 1 105 ? 30.852 -52.173 -1.143 1.00 26.89 102 ILE B CA 1
ATOM 2462 C C . ILE B 1 105 ? 29.695 -52.675 -1.984 1.00 25.21 102 ILE B C 1
ATOM 2463 O O . ILE B 1 105 ? 29.044 -53.668 -1.624 1.00 29.66 102 ILE B O 1
ATOM 2468 N N . ALA B 1 106 ? 29.442 -52.012 -3.107 1.00 23.54 103 ALA B N 1
ATOM 2469 C CA . ALA B 1 106 ? 28.416 -52.477 -4.026 1.00 29.24 103 ALA B CA 1
ATOM 2470 C C . ALA B 1 106 ? 29.059 -53.224 -5.186 1.00 28.64 103 ALA B C 1
ATOM 2471 O O . ALA B 1 106 ? 30.194 -52.936 -5.580 1.00 25.89 103 ALA B O 1
ATOM 2473 N N . PHE B 1 107 ? 28.331 -54.188 -5.733 1.00 25.75 104 PHE B N 1
ATOM 2474 C CA . PHE B 1 107 ? 28.862 -54.987 -6.824 1.00 24.49 104 PHE B CA 1
ATOM 2475 C C . PHE B 1 107 ? 27.739 -55.565 -7.666 1.00 26.74 104 PHE B C 1
ATOM 2476 O O . PHE B 1 107 ? 26.624 -55.778 -7.186 1.00 28.31 104 PHE B O 1
ATOM 2484 N N . ASP B 1 108 ? 28.049 -55.803 -8.934 1.00 24.70 105 ASP B N 1
ATOM 2485 C CA . ASP B 1 108 ? 27.128 -56.428 -9.865 1.00 26.80 105 ASP B CA 1
ATOM 2486 C C . ASP B 1 108 ? 26.782 -57.833 -9.351 1.00 30.80 105 ASP B C 1
ATOM 2487 O O . ASP B 1 108 ? 27.669 -58.656 -9.126 1.00 30.19 105 ASP B O 1
ATOM 2492 N N . ALA B 1 109 ? 25.491 -58.088 -9.155 1.00 24.64 106 ALA B N 1
ATOM 2493 C CA . ALA B 1 109 ? 25.030 -59.361 -8.618 1.00 25.74 106 ALA B CA 1
ATOM 2494 C C . ALA B 1 109 ? 24.147 -60.090 -9.630 1.00 31.51 106 ALA B C 1
ATOM 2495 O O . ALA B 1 109 ? 23.259 -60.859 -9.258 1.00 30.54 106 ALA B O 1
ATOM 2497 N N . SER B 1 110 ? 24.407 -59.844 -10.911 1.00 32.66 107 SER B N 1
ATOM 2498 C CA . SER B 1 110 ? 23.619 -60.415 -11.997 1.00 25.32 107 SER B CA 1
ATOM 2499 C C . SER B 1 110 ? 24.113 -61.815 -12.384 1.00 31.78 107 SER B C 1
ATOM 2500 O O . SER B 1 110 ? 25.281 -62.171 -12.177 1.00 30.50 107 SER B O 1
ATOM 2503 N N . PHE B 1 111 ? 23.213 -62.607 -12.950 1.00 24.55 108 PHE B N 1
ATOM 2504 C CA . PHE B 1 111 ? 23.545 -63.971 -13.347 1.00 25.10 108 PHE B CA 1
ATOM 2505 C C . PHE B 1 111 ? 24.147 -63.952 -14.745 1.00 27.65 108 PHE B C 1
ATOM 2506 O O . PHE B 1 111 ? 23.583 -64.502 -15.685 1.00 30.64 108 PHE B O 1
ATOM 2514 N N . ARG B 1 112 ? 25.289 -63.284 -14.874 1.00 31.77 109 ARG B N 1
ATOM 2515 C CA . ARG B 1 112 ? 25.984 -63.178 -16.151 1.00 31.26 109 ARG B CA 1
ATOM 2516 C C . ARG B 1 112 ? 27.398 -63.737 -16.030 1.00 31.29 109 ARG B C 1
ATOM 2517 O O . ARG B 1 112 ? 27.901 -63.921 -14.921 1.00 33.29 109 ARG B O 1
ATOM 2525 N N . SER B 1 113 ? 28.025 -64.018 -17.168 1.00 28.46 110 SER B N 1
ATOM 2526 C CA . SER B 1 113 ? 29.435 -64.414 -17.189 1.00 31.36 110 SER B CA 1
ATOM 2527 C C . SER B 1 113 ? 30.232 -63.325 -16.485 1.00 27.82 110 SER B C 1
ATOM 2528 O O . SER B 1 113 ? 29.879 -62.163 -16.567 1.00 27.54 110 SER B O 1
ATOM 2531 N N . ARG B 1 114 ? 31.295 -63.713 -15.790 1.00 30.35 111 ARG B N 1
ATOM 2532 C CA . ARG B 1 114 ? 32.005 -62.805 -14.898 1.00 31.63 111 ARG B CA 1
ATOM 2533 C C . ARG B 1 114 ? 33.298 -63.468 -14.440 1.00 33.59 111 ARG B C 1
ATOM 2534 O O . ARG B 1 114 ? 33.365 -64.690 -14.355 1.00 32.07 111 ARG B O 1
ATOM 2542 N N . PRO B 1 115 ? 34.333 -62.666 -14.142 1.00 31.69 112 PRO B N 1
ATOM 2543 C CA . PRO B 1 115 ? 35.624 -63.252 -13.745 1.00 32.15 112 PRO B CA 1
ATOM 2544 C C . PRO B 1 115 ? 35.632 -63.796 -12.313 1.00 36.61 112 PRO B C 1
ATOM 2545 O O . PRO B 1 115 ? 36.417 -64.695 -11.995 1.00 35.40 112 PRO B O 1
ATOM 2549 N N . VAL B 1 116 ? 34.772 -63.254 -11.459 1.00 33.98 113 VAL B N 1
ATOM 2550 C CA . VAL B 1 116 ? 34.712 -63.680 -10.066 1.00 34.44 113 VAL B CA 1
ATOM 2551 C C . VAL B 1 116 ? 33.267 -63.936 -9.679 1.00 33.23 113 VAL B C 1
ATOM 2552 O O . VAL B 1 116 ? 32.391 -63.125 -9.987 1.00 28.97 113 VAL B O 1
ATOM 2556 N N . ASP B 1 117 ? 33.013 -65.070 -9.023 1.00 33.28 114 ASP B N 1
ATOM 2557 C CA . ASP B 1 117 ? 31.648 -65.420 -8.652 1.00 31.72 114 ASP B CA 1
ATOM 2558 C C . ASP B 1 117 ? 31.157 -64.559 -7.498 1.00 31.79 114 ASP B C 1
ATOM 2559 O O . ASP B 1 117 ? 31.951 -63.973 -6.754 1.00 34.13 114 ASP B O 1
ATOM 2564 N N . ILE B 1 118 ? 29.841 -64.479 -7.352 1.00 33.75 115 ILE B N 1
ATOM 2565 C CA . ILE B 1 118 ? 29.235 -63.563 -6.388 1.00 29.18 115 ILE B CA 1
ATOM 2566 C C . ILE B 1 118 ? 29.598 -63.927 -4.954 1.00 30.59 115 ILE B C 1
ATOM 2567 O O . ILE B 1 118 ? 29.839 -63.050 -4.116 1.00 34.57 115 ILE B O 1
ATOM 2572 N N . ASP B 1 119 ? 29.640 -65.227 -4.672 1.00 32.16 116 ASP B N 1
ATOM 2573 C CA . ASP B 1 119 ? 29.998 -65.697 -3.340 1.00 36.15 116 ASP B CA 1
ATOM 2574 C C . ASP B 1 119 ? 31.405 -65.268 -2.940 1.00 34.64 116 ASP B C 1
ATOM 2575 O O . ASP B 1 119 ? 31.633 -64.872 -1.804 1.00 41.42 116 ASP B O 1
ATOM 2580 N N . SER B 1 120 ? 32.351 -65.369 -3.864 1.00 33.50 117 SER B N 1
ATOM 2581 C CA . SER B 1 120 ? 33.720 -64.966 -3.564 1.00 38.82 117 SER B CA 1
ATOM 2582 C C . SER B 1 120 ? 33.813 -63.460 -3.297 1.00 35.79 117 SER B C 1
ATOM 2583 O O . SER B 1 120 ? 34.530 -63.032 -2.397 1.00 36.77 117 SER B O 1
ATOM 2586 N N . LEU B 1 121 ? 33.101 -62.657 -4.086 1.00 37.56 118 LEU B N 1
ATOM 2587 C CA . LEU B 1 121 ? 33.110 -61.212 -3.882 1.00 37.44 118 LEU B CA 1
ATOM 2588 C C . LEU B 1 121 ? 32.565 -60.884 -2.492 1.00 37.52 118 LEU B C 1
ATOM 2589 O O . LEU B 1 121 ? 33.193 -60.147 -1.730 1.00 37.40 118 LEU B O 1
ATOM 2594 N N . LEU B 1 122 ? 31.404 -61.447 -2.160 1.00 35.97 119 LEU B N 1
ATOM 2595 C CA . LEU B 1 122 ? 30.782 -61.211 -0.859 1.00 34.93 119 LEU B CA 1
ATOM 2596 C C . LEU B 1 122 ? 31.685 -61.656 0.284 1.00 33.45 119 LEU B C 1
ATOM 2597 O O . LEU B 1 122 ? 31.841 -60.945 1.277 1.00 35.64 119 LEU B O 1
ATOM 2602 N N . THR B 1 123 ? 32.272 -62.839 0.149 1.00 35.73 120 THR B N 1
ATOM 2603 C CA . THR B 1 123 ? 33.232 -63.313 1.136 1.00 42.19 120 THR B CA 1
ATOM 2604 C C . THR B 1 123 ? 34.354 -62.281 1.295 1.00 41.97 120 THR B C 1
ATOM 2605 O O . THR B 1 123 ? 34.783 -61.987 2.411 1.00 40.34 120 THR B O 1
ATOM 2609 N N . ARG B 1 124 ? 34.812 -61.720 0.177 1.00 37.25 121 ARG B N 1
ATOM 2610 C CA . ARG B 1 124 ? 35.907 -60.747 0.215 1.00 34.89 121 ARG B CA 1
ATOM 2611 C C . ARG B 1 124 ? 35.477 -59.469 0.935 1.00 35.85 121 ARG B C 1
ATOM 2612 O O . ARG B 1 124 ? 36.238 -58.900 1.716 1.00 35.60 121 ARG B O 1
ATOM 2620 N N . ILE B 1 125 ? 34.251 -59.029 0.672 1.00 34.22 122 ILE B N 1
ATOM 2621 C CA . ILE B 1 125 ? 33.677 -57.888 1.372 1.00 32.16 122 ILE B CA 1
ATOM 2622 C C . ILE B 1 125 ? 33.624 -58.138 2.877 1.00 39.81 122 ILE B C 1
ATOM 2623 O O . ILE B 1 125 ? 34.031 -57.288 3.668 1.00 40.75 122 ILE B O 1
ATOM 2628 N N . ARG B 1 126 ? 33.133 -59.315 3.262 1.00 36.93 123 ARG B N 1
ATOM 2629 C CA . ARG B 1 126 ? 33.001 -59.694 4.671 1.00 39.69 123 ARG B CA 1
ATOM 2630 C C . ARG B 1 126 ? 34.353 -59.800 5.378 1.00 42.60 123 ARG B C 1
ATOM 2631 O O . ARG B 1 126 ? 34.462 -59.528 6.573 1.00 42.88 123 ARG B O 1
ATOM 2639 N N . LEU B 1 127 ? 35.375 -60.220 4.640 1.00 42.49 124 LEU B N 1
ATOM 2640 C CA . LEU B 1 127 ? 36.717 -60.344 5.197 1.00 41.38 124 LEU B CA 1
ATOM 2641 C C . LEU B 1 127 ? 37.235 -58.994 5.663 1.00 47.04 124 LEU B C 1
ATOM 2642 O O . LEU B 1 127 ? 38.032 -58.917 6.590 1.00 47.55 124 LEU B O 1
ATOM 2647 N N . HIS B 1 128 ? 36.780 -57.929 5.009 1.00 44.38 125 HIS B N 1
ATOM 2648 C CA . HIS B 1 128 ? 37.193 -56.581 5.371 1.00 44.46 125 HIS B CA 1
ATOM 2649 C C . HIS B 1 128 ? 36.248 -56.002 6.411 1.00 45.93 125 HIS B C 1
ATOM 2650 O O . HIS B 1 128 ? 36.390 -54.851 6.819 1.00 46.42 125 HIS B O 1
ATOM 2657 N N . GLY B 1 129 ? 35.282 -56.811 6.833 1.00 43.84 126 GLY B N 1
ATOM 2658 C CA . GLY B 1 129 ? 34.317 -56.401 7.837 1.00 42.05 126 GLY B CA 1
ATOM 2659 C C . GLY B 1 129 ? 33.370 -55.305 7.378 1.00 43.21 126 GLY B C 1
ATOM 2660 O O . GLY B 1 129 ? 32.844 -54.560 8.199 1.00 45.78 126 GLY B O 1
ATOM 2661 N N . LEU B 1 130 ? 33.140 -55.207 6.071 1.00 37.20 127 LEU B N 1
ATOM 2662 C CA . LEU B 1 130 ? 32.272 -54.159 5.529 1.00 33.79 127 LEU B CA 1
ATOM 2663 C C . LEU B 1 130 ? 30.898 -54.703 5.139 1.00 34.37 127 LEU B C 1
ATOM 2664 O O . LEU B 1 130 ? 30.730 -55.905 4.948 1.00 39.04 127 LEU B O 1
ATOM 2669 N N . LEU B 1 131 ? 29.920 -53.810 5.026 1.00 35.53 128 LEU B N 1
ATOM 2670 C CA . LEU B 1 131 ? 28.588 -54.173 4.547 1.00 37.04 128 LEU B CA 1
ATOM 2671 C C . LEU B 1 131 ? 28.610 -54.324 3.033 1.00 37.68 128 LEU B C 1
ATOM 2672 O O . LEU B 1 131 ? 29.410 -53.692 2.345 1.00 36.06 128 LEU B O 1
ATOM 2677 N N . ALA B 1 132 ? 27.714 -55.146 2.509 1.00 32.13 129 ALA B N 1
ATOM 2678 C CA . ALA B 1 132 ? 27.677 -55.388 1.079 1.00 25.59 129 ALA B CA 1
ATOM 2679 C C . ALA B 1 132 ? 26.365 -54.908 0.492 1.00 27.33 129 ALA B C 1
ATOM 2680 O O . ALA B 1 132 ? 25.337 -54.896 1.166 1.00 27.52 129 ALA B O 1
ATOM 2690 N N . ALA B 1 134 ? 24.102 -55.472 -3.129 1.00 25.62 131 ALA B N 1
ATOM 2691 C CA . ALA B 1 134 ? 23.985 -56.219 -4.369 1.00 20.01 131 ALA B CA 1
ATOM 2692 C C . ALA B 1 134 ? 23.265 -55.383 -5.406 1.00 27.14 131 ALA B C 1
ATOM 2693 O O . ALA B 1 134 ? 22.091 -55.066 -5.242 1.00 30.01 131 ALA B O 1
ATOM 2695 N N . ASP B 1 135 ? 23.972 -55.024 -6.473 1.00 24.56 132 ASP B N 1
ATOM 2696 C CA . ASP B 1 135 ? 23.353 -54.344 -7.599 1.00 24.52 132 ASP B CA 1
ATOM 2697 C C . ASP B 1 135 ? 22.724 -55.395 -8.522 1.00 24.57 132 ASP B C 1
ATOM 2698 O O . ASP B 1 135 ? 23.428 -56.163 -9.186 1.00 25.69 132 ASP B O 1
ATOM 2703 N N . CYS B 1 136 ? 21.394 -55.439 -8.553 1.00 24.54 133 CYS B N 1
ATOM 2704 C CA . CYS B 1 136 ? 20.691 -56.531 -9.227 1.00 23.15 133 CYS B CA 1
ATOM 2705 C C . CYS B 1 136 ? 19.868 -56.062 -10.412 1.00 25.15 133 CYS B C 1
ATOM 2706 O O . CYS B 1 136 ? 19.490 -54.890 -10.484 1.00 23.20 133 CYS B O 1
ATOM 2709 N N . SER B 1 137 ? 19.574 -56.981 -11.331 1.00 23.06 134 SER B N 1
ATOM 2710 C CA . SER B 1 137 ? 18.793 -56.637 -12.513 1.00 21.91 134 SER B CA 1
ATOM 2711 C C . SER B 1 137 ? 17.400 -57.272 -12.529 1.00 24.49 134 SER B C 1
ATOM 2712 O O . SER B 1 137 ? 16.521 -56.791 -13.239 1.00 29.78 134 SER B O 1
ATOM 2715 N N . THR B 1 138 ? 17.206 -58.347 -11.766 1.00 25.93 135 THR B N 1
ATOM 2716 C CA . THR B 1 138 ? 15.902 -59.028 -11.703 1.00 27.87 135 THR B CA 1
ATOM 2717 C C . THR B 1 138 ? 15.509 -59.349 -10.267 1.00 29.03 135 THR B C 1
ATOM 2718 O O . THR B 1 138 ? 16.352 -59.395 -9.373 1.00 25.67 135 THR B O 1
ATOM 2722 N N . VAL B 1 139 ? 14.221 -59.585 -10.049 1.00 26.79 136 VAL B N 1
ATOM 2723 C CA . VAL B 1 139 ? 13.745 -60.030 -8.751 1.00 24.97 136 VAL B CA 1
ATOM 2724 C C . VAL B 1 139 ? 14.504 -61.278 -8.296 1.00 27.16 136 VAL B C 1
ATOM 2725 O O . VAL B 1 139 ? 14.932 -61.364 -7.146 1.00 32.23 136 VAL B O 1
ATOM 2729 N N . ASN B 1 140 ? 14.663 -62.243 -9.197 1.00 29.39 137 ASN B N 1
ATOM 2730 C CA . ASN B 1 140 ? 15.345 -63.498 -8.867 1.00 27.92 137 ASN B CA 1
ATOM 2731 C C . ASN B 1 140 ? 16.769 -63.273 -8.369 1.00 28.26 137 ASN B C 1
ATOM 2732 O O . ASN B 1 140 ? 17.224 -63.952 -7.457 1.00 33.26 137 ASN B O 1
ATOM 2737 N N . GLU B 1 141 ? 17.471 -62.320 -8.973 1.00 28.31 138 GLU B N 1
ATOM 2738 C CA . GLU B 1 141 ? 18.818 -61.973 -8.525 1.00 27.02 138 GLU B CA 1
ATOM 2739 C C . GLU B 1 141 ? 18.799 -61.371 -7.117 1.00 32.52 138 GLU B C 1
ATOM 2740 O O . GLU B 1 141 ? 19.626 -61.729 -6.273 1.00 30.68 138 GLU B O 1
ATOM 2746 N N . GLY B 1 142 ? 17.845 -60.476 -6.862 1.00 29.51 139 GLY B N 1
ATOM 2747 C CA . GLY B 1 142 ? 17.676 -59.887 -5.540 1.00 26.01 139 GLY B CA 1
ATOM 2748 C C . GLY B 1 142 ? 17.322 -60.894 -4.451 1.00 25.49 139 GLY B C 1
ATOM 2749 O O . GLY B 1 142 ? 17.837 -60.820 -3.333 1.00 29.14 139 GLY B O 1
ATOM 2750 N N . ILE B 1 143 ? 16.441 -61.843 -4.765 1.00 28.33 140 ILE B N 1
ATOM 2751 C CA . ILE B 1 143 ? 16.076 -62.868 -3.789 1.00 27.47 140 ILE B CA 1
ATOM 2752 C C . ILE B 1 143 ? 17.287 -63.723 -3.442 1.00 26.75 140 ILE B C 1
ATOM 2753 O O . ILE B 1 143 ? 17.543 -64.022 -2.283 1.00 29.93 140 ILE B O 1
ATOM 2758 N N . SER B 1 144 ? 18.027 -64.124 -4.462 1.00 31.36 141 SER B N 1
ATOM 2759 C CA . SER B 1 144 ? 19.216 -64.931 -4.249 1.00 30.09 141 SER B CA 1
ATOM 2760 C C . SER B 1 144 ? 20.176 -64.238 -3.275 1.00 27.02 141 SER B C 1
ATOM 2761 O O . SER B 1 144 ? 20.661 -64.844 -2.318 1.00 29.57 141 SER B O 1
ATOM 2764 N N . CYS B 1 145 ? 20.437 -62.957 -3.509 1.00 26.03 142 CYS B N 1
ATOM 2765 C CA . CYS B 1 145 ? 21.335 -62.203 -2.645 1.00 26.07 142 CYS B CA 1
ATOM 2766 C C . CYS B 1 145 ? 20.764 -61.976 -1.256 1.00 29.56 142 CYS B C 1
ATOM 2767 O O . CYS B 1 145 ? 21.505 -61.923 -0.284 1.00 34.48 142 CYS B O 1
ATOM 2770 N N . HIS B 1 146 ? 19.449 -61.810 -1.171 1.00 26.60 143 HIS B N 1
ATOM 2771 C CA . HIS B 1 146 ? 18.774 -61.719 0.117 1.00 31.56 143 HIS B CA 1
ATOM 2772 C C . HIS B 1 146 ? 19.031 -62.992 0.928 1.00 32.11 143 HIS B C 1
ATOM 2773 O O . HIS B 1 146 ? 19.238 -62.949 2.138 1.00 32.58 143 HIS B O 1
ATOM 2780 N N . GLN B 1 147 ? 19.025 -64.133 0.251 1.00 32.64 144 GLN B N 1
ATOM 2781 C CA . GLN B 1 147 ? 19.211 -65.393 0.945 1.00 30.67 144 GLN B CA 1
ATOM 2782 C C . GLN B 1 147 ? 20.654 -65.561 1.425 1.00 29.50 144 GLN B C 1
ATOM 2783 O O . GLN B 1 147 ? 20.934 -66.407 2.271 1.00 28.92 144 GLN B O 1
ATOM 2789 N N . LYS B 1 148 ? 21.563 -64.755 0.880 1.00 29.46 145 LYS B N 1
ATOM 2790 C CA . LYS B 1 148 ? 22.949 -64.749 1.340 1.00 31.78 145 LYS B CA 1
ATOM 2791 C C . LYS B 1 148 ? 23.135 -63.831 2.542 1.00 33.85 145 LYS B C 1
ATOM 2792 O O . LYS B 1 148 ? 24.191 -63.827 3.172 1.00 37.77 145 LYS B O 1
ATOM 2798 N N . GLY B 1 149 ? 22.113 -63.043 2.851 1.00 30.78 146 GLY B N 1
ATOM 2799 C CA . GLY B 1 149 ? 22.163 -62.181 4.013 1.00 30.41 146 GLY B CA 1
ATOM 2800 C C . GLY B 1 149 ? 22.740 -60.812 3.695 1.00 33.16 146 GLY B C 1
ATOM 2801 O O . GLY B 1 149 ? 23.108 -60.061 4.605 1.00 33.03 146 GLY B O 1
ATOM 2802 N N . ILE B 1 150 ? 22.815 -60.492 2.404 1.00 32.35 147 ILE B N 1
ATOM 2803 C CA . ILE B 1 150 ? 23.286 -59.183 1.950 1.00 27.52 147 ILE B CA 1
ATOM 2804 C C . ILE B 1 150 ? 22.334 -58.080 2.396 1.00 33.98 147 ILE B C 1
ATOM 2805 O O . ILE B 1 150 ? 21.121 -58.169 2.197 1.00 35.41 147 ILE B O 1
ATOM 2810 N N . GLU B 1 151 ? 22.903 -57.045 3.010 1.00 31.03 148 GLU B N 1
ATOM 2811 C CA . GLU B 1 151 ? 22.132 -56.041 3.734 1.00 33.92 148 GLU B CA 1
ATOM 2812 C C . GLU B 1 151 ? 21.322 -55.116 2.831 1.00 31.73 148 GLU B C 1
ATOM 2813 O O . GLU B 1 151 ? 20.200 -54.735 3.173 1.00 35.22 148 GLU B O 1
ATOM 2819 N N . PHE B 1 152 ? 21.890 -54.755 1.684 1.00 26.85 149 PHE B N 1
ATOM 2820 C CA . PHE B 1 152 ? 21.217 -53.853 0.759 1.00 27.70 149 PHE B CA 1
ATOM 2821 C C . PHE B 1 152 ? 21.047 -54.490 -0.608 1.00 30.66 149 PHE B C 1
ATOM 2822 O O . PHE B 1 152 ? 22.020 -54.933 -1.225 1.00 31.12 149 PHE B O 1
ATOM 2830 N N . ILE B 1 153 ? 19.809 -54.516 -1.085 1.00 26.90 150 ILE B N 1
ATOM 2831 C CA . ILE B 1 153 ? 19.511 -55.061 -2.404 1.00 28.70 150 ILE B CA 1
ATOM 2832 C C . ILE B 1 153 ? 19.077 -53.929 -3.331 1.00 29.40 150 ILE B C 1
ATOM 2833 O O . ILE B 1 153 ? 18.003 -53.368 -3.159 1.00 27.45 150 ILE B O 1
ATOM 2838 N N . GLY B 1 154 ? 19.907 -53.603 -4.313 1.00 27.26 151 GLY B N 1
ATOM 2839 C CA . GLY B 1 154 ? 19.608 -52.516 -5.235 1.00 27.73 151 GLY B CA 1
ATOM 2840 C C . GLY B 1 154 ? 18.999 -52.982 -6.542 1.00 25.47 151 GLY B C 1
ATOM 2841 O O . GLY B 1 154 ? 19.264 -54.093 -7.010 1.00 28.62 151 GLY B O 1
ATOM 2842 N N . THR B 1 155 ? 18.164 -52.134 -7.134 1.00 22.53 152 THR B N 1
ATOM 2843 C CA . THR B 1 155 ? 17.575 -52.433 -8.434 1.00 21.43 152 THR B CA 1
ATOM 2844 C C . THR B 1 155 ? 18.427 -51.788 -9.505 1.00 24.78 152 THR B C 1
ATOM 2845 O O . THR B 1 155 ? 18.010 -51.636 -10.651 1.00 23.61 152 THR B O 1
ATOM 2849 N N . THR B 1 156 ? 19.648 -51.448 -9.104 1.00 23.87 153 THR B N 1
ATOM 2850 C CA . THR B 1 156 ? 20.593 -50.678 -9.908 1.00 24.12 153 THR B CA 1
ATOM 2851 C C . THR B 1 156 ? 20.714 -51.087 -11.371 1.00 23.72 153 THR B C 1
ATOM 2852 O O . THR B 1 156 ? 20.805 -50.229 -12.257 1.00 26.26 153 THR B O 1
ATOM 2856 N N . LEU B 1 157 ? 20.738 -52.391 -11.626 1.00 22.40 154 LEU B N 1
ATOM 2857 C CA . LEU B 1 157 ? 21.057 -52.896 -12.961 1.00 21.82 154 LEU B CA 1
ATOM 2858 C C . LEU B 1 157 ? 19.833 -53.201 -13.817 1.00 23.34 154 LEU B C 1
ATOM 2859 O O . LEU B 1 157 ? 19.960 -53.567 -14.987 1.00 24.73 154 LEU B O 1
ATOM 2864 N N . SER B 1 158 ? 18.646 -53.048 -13.245 1.00 24.68 155 SER B N 1
ATOM 2865 C CA . SER B 1 158 ? 17.440 -53.341 -14.004 1.00 23.58 155 SER B CA 1
ATOM 2866 C C . SER B 1 158 ? 17.291 -52.371 -15.170 1.00 25.00 155 SER B C 1
ATOM 2867 O O . SER B 1 158 ? 17.202 -51.148 -14.976 1.00 26.05 155 SER B O 1
ATOM 2870 N N . GLY B 1 159 ? 17.263 -52.932 -16.377 1.00 24.02 156 GLY B N 1
ATOM 2871 C CA . GLY B 1 159 ? 17.198 -52.165 -17.601 1.00 27.57 156 GLY B CA 1
ATOM 2872 C C . GLY B 1 159 ? 18.568 -51.894 -18.203 1.00 26.77 156 GLY B C 1
ATOM 2873 O O . GLY B 1 159 ? 18.671 -51.215 -19.220 1.00 25.66 156 GLY B O 1
ATOM 2874 N N . TYR B 1 160 ? 19.621 -52.429 -17.589 1.00 25.92 157 TYR B N 1
ATOM 2875 C CA . TYR B 1 160 ? 20.990 -52.136 -18.038 1.00 24.24 157 TYR B CA 1
ATOM 2876 C C . TYR B 1 160 ? 21.784 -53.373 -18.436 1.00 31.00 157 TYR B C 1
ATOM 2877 O O . TYR B 1 160 ? 23.015 -53.339 -18.515 1.00 33.59 157 TYR B O 1
ATOM 2886 N N . THR B 1 161 ? 21.075 -54.464 -18.687 1.00 29.03 158 THR B N 1
ATOM 2887 C CA . THR B 1 161 ? 21.738 -55.712 -19.052 1.00 24.31 158 THR B CA 1
ATOM 2888 C C . THR B 1 161 ? 21.414 -56.068 -20.498 1.00 32.36 158 THR B C 1
ATOM 2889 O O . THR B 1 161 ? 21.992 -56.997 -21.060 1.00 35.49 158 THR B O 1
ATOM 2893 N N . GLY B 1 162 ? 20.481 -55.324 -21.086 1.00 33.22 159 GLY B N 1
ATOM 2894 C CA . GLY B 1 162 ? 20.080 -55.531 -22.464 1.00 36.52 159 GLY B CA 1
ATOM 2895 C C . GLY B 1 162 ? 20.195 -54.249 -23.267 1.00 42.52 159 GLY B C 1
ATOM 2896 O O . GLY B 1 162 ? 20.584 -53.212 -22.732 1.00 40.47 159 GLY B O 1
ATOM 2897 N N . PRO B 1 163 ? 19.841 -54.311 -24.559 1.00 47.48 160 PRO B N 1
ATOM 2898 C CA . PRO B 1 163 ? 19.979 -53.170 -25.472 1.00 56.23 160 PRO B CA 1
ATOM 2899 C C . PRO B 1 163 ? 18.947 -52.072 -25.212 1.00 54.61 160 PRO B C 1
ATOM 2900 O O . PRO B 1 163 ? 19.181 -50.911 -25.553 1.00 63.89 160 PRO B O 1
ATOM 2904 N N . ILE B 1 164 ? 17.821 -52.439 -24.609 1.00 41.17 161 ILE B N 1
ATOM 2905 C CA . ILE B 1 164 ? 16.732 -51.494 -24.386 1.00 40.98 161 ILE B CA 1
ATOM 2906 C C . ILE B 1 164 ? 16.621 -51.106 -22.918 1.00 38.61 161 ILE B C 1
ATOM 2907 O O . ILE B 1 164 ? 16.440 -51.960 -22.054 1.00 46.08 161 ILE B O 1
ATOM 2912 N N . THR B 1 165 ? 16.736 -49.815 -22.644 1.00 32.69 162 THR B N 1
ATOM 2913 C CA . THR B 1 165 ? 16.516 -49.299 -21.299 1.00 32.29 162 THR B CA 1
ATOM 2914 C C . THR B 1 165 ? 15.142 -48.645 -21.236 1.00 30.34 162 THR B C 1
ATOM 2915 O O . THR B 1 165 ? 14.858 -47.731 -21.999 1.00 32.98 162 THR B O 1
ATOM 2919 N N . PRO B 1 166 ? 14.273 -49.127 -20.338 1.00 35.00 163 PRO B N 1
ATOM 2920 C CA . PRO B 1 166 ? 12.948 -48.518 -20.192 1.00 39.37 163 PRO B CA 1
ATOM 2921 C C . PRO B 1 166 ? 13.072 -47.061 -19.744 1.00 34.94 163 PRO B C 1
ATOM 2922 O O . PRO B 1 166 ? 14.079 -46.693 -19.135 1.00 32.06 163 PRO B O 1
ATOM 2926 N N . VAL B 1 167 ? 12.073 -46.242 -20.058 1.00 28.79 164 VAL B N 1
ATOM 2927 C CA . VAL B 1 167 ? 12.067 -44.856 -19.614 1.00 36.75 164 VAL B CA 1
ATOM 2928 C C . VAL B 1 167 ? 11.781 -44.782 -18.116 1.00 37.18 164 VAL B C 1
ATOM 2929 O O . VAL B 1 167 ? 12.495 -44.121 -17.361 1.00 36.33 164 VAL B O 1
ATOM 2933 N N . GLU B 1 168 ? 10.736 -45.479 -17.691 1.00 34.23 165 GLU B N 1
ATOM 2934 C CA . GLU B 1 168 ? 10.320 -45.457 -16.298 1.00 36.01 165 GLU B CA 1
ATOM 2935 C C . GLU B 1 168 ? 11.185 -46.382 -15.439 1.00 30.50 165 GLU B C 1
ATOM 2936 O O . GLU B 1 168 ? 11.675 -47.414 -15.917 1.00 29.64 165 GLU B O 1
ATOM 2942 N N . PRO B 1 169 ? 11.377 -46.015 -14.162 1.00 24.43 166 PRO B N 1
ATOM 2943 C CA . PRO B 1 169 ? 12.102 -46.914 -13.250 1.00 23.14 166 PRO B CA 1
ATOM 2944 C C . PRO B 1 169 ? 11.348 -48.215 -12.993 1.00 26.89 166 PRO B C 1
ATOM 2945 O O . PRO B 1 169 ? 10.124 -48.283 -13.151 1.00 25.73 166 PRO B O 1
ATOM 2949 N N . ASP B 1 170 ? 12.086 -49.245 -12.589 1.00 25.10 167 ASP B N 1
ATOM 2950 C CA . ASP B 1 170 ? 11.506 -50.556 -12.327 1.00 28.80 167 ASP B CA 1
ATOM 2951 C C . ASP B 1 170 ? 10.856 -50.613 -10.952 1.00 29.09 167 ASP B C 1
ATOM 2952 O O . ASP B 1 170 ? 11.443 -51.118 -10.002 1.00 28.93 167 ASP B O 1
ATOM 2957 N N . LEU B 1 171 ? 9.637 -50.093 -10.848 1.00 29.86 168 LEU B N 1
ATOM 2958 C CA . LEU B 1 171 ? 8.964 -50.017 -9.559 1.00 27.20 168 LEU B CA 1
ATOM 2959 C C . LEU B 1 171 ? 8.403 -51.370 -9.130 1.00 28.01 168 LEU B C 1
ATOM 2960 O O . LEU B 1 171 ? 8.293 -51.648 -7.938 1.00 29.49 168 LEU B O 1
ATOM 2965 N N . ALA B 1 172 ? 8.032 -52.197 -10.102 1.00 27.33 169 ALA B N 1
ATOM 2966 C CA . ALA B 1 172 ? 7.497 -53.515 -9.798 1.00 31.75 169 ALA B CA 1
ATOM 2967 C C . ALA B 1 172 ? 8.551 -54.321 -9.065 1.00 31.83 169 ALA B C 1
ATOM 2968 O O . ALA B 1 172 ? 8.251 -55.031 -8.107 1.00 29.46 169 ALA B O 1
ATOM 2978 N N . VAL B 1 174 ? 10.872 -53.209 -7.147 1.00 27.24 171 VAL B N 1
ATOM 2979 C CA . VAL B 1 174 ? 10.942 -52.702 -5.772 1.00 23.71 171 VAL B CA 1
ATOM 2980 C C . VAL B 1 174 ? 9.889 -53.360 -4.889 1.00 27.95 171 VAL B C 1
ATOM 2981 O O . VAL B 1 174 ? 10.190 -53.873 -3.811 1.00 32.23 171 VAL B O 1
ATOM 2985 N N . THR B 1 175 ? 8.646 -53.334 -5.348 1.00 27.25 172 THR B N 1
ATOM 2986 C CA . THR B 1 175 ? 7.554 -53.953 -4.601 1.00 28.43 172 THR B CA 1
ATOM 2987 C C . THR B 1 175 ? 7.799 -55.437 -4.325 1.00 34.45 172 THR B C 1
ATOM 2988 O O . THR B 1 175 ? 7.690 -55.903 -3.185 1.00 34.83 172 THR B O 1
ATOM 2992 N N . GLN B 1 176 ? 8.125 -56.186 -5.371 1.00 31.94 173 GLN B N 1
ATOM 2993 C CA . GLN B 1 176 ? 8.333 -57.623 -5.215 1.00 36.74 173 GLN B CA 1
ATOM 2994 C C . GLN B 1 176 ? 9.451 -57.942 -4.226 1.00 29.08 173 GLN B C 1
ATOM 2995 O O . GLN B 1 176 ? 9.299 -58.820 -3.381 1.00 29.27 173 GLN B O 1
ATOM 3001 N N . LEU B 1 177 ? 10.572 -57.231 -4.323 1.00 29.75 174 LEU B N 1
ATOM 3002 C CA . LEU B 1 177 ? 11.680 -57.482 -3.405 1.00 29.87 174 LEU B CA 1
ATOM 3003 C C . LEU B 1 177 ? 11.333 -57.037 -1.989 1.00 32.64 174 LEU B C 1
ATOM 3004 O O . LEU B 1 177 ? 11.702 -57.695 -1.013 1.00 34.60 174 LEU B O 1
ATOM 3009 N N . SER B 1 178 ? 10.615 -55.924 -1.880 1.00 31.86 175 SER B N 1
ATOM 3010 C CA . SER B 1 178 ? 10.215 -55.429 -0.576 1.00 36.71 175 SER B CA 1
ATOM 3011 C C . SER B 1 178 ? 9.308 -56.449 0.107 1.00 37.47 175 SER B C 1
ATOM 3012 O O . SER B 1 178 ? 9.438 -56.711 1.303 1.00 38.35 175 SER B O 1
ATOM 3015 N N . HIS B 1 179 ? 8.404 -57.039 -0.666 1.00 38.55 176 HIS B N 1
ATOM 3016 C CA . HIS B 1 179 ? 7.472 -58.020 -0.130 1.00 42.30 176 HIS B CA 1
ATOM 3017 C C . HIS B 1 179 ? 8.195 -59.293 0.311 1.00 46.32 176 HIS B C 1
ATOM 3018 O O . HIS B 1 179 ? 7.708 -60.030 1.168 1.00 44.54 176 HIS B O 1
ATOM 3025 N N . ALA B 1 180 ? 9.363 -59.537 -0.275 1.00 44.60 177 ALA B N 1
ATOM 3026 C CA . ALA B 1 180 ? 10.182 -60.688 0.081 1.00 39.46 177 ALA B CA 1
ATOM 3027 C C . ALA B 1 180 ? 11.081 -60.418 1.289 1.00 43.24 177 ALA B C 1
ATOM 3028 O O . ALA B 1 180 ? 11.896 -61.259 1.660 1.00 43.07 177 ALA B O 1
ATOM 3030 N N . GLY B 1 181 ? 10.938 -59.247 1.901 1.00 36.65 178 GLY B N 1
ATOM 3031 C CA . GLY B 1 181 ? 11.702 -58.929 3.095 1.00 33.02 178 GLY B CA 1
ATOM 3032 C C . GLY B 1 181 ? 13.044 -58.253 2.842 1.00 35.44 178 GLY B C 1
ATOM 3033 O O . GLY B 1 181 ? 13.839 -58.088 3.771 1.00 39.18 178 GLY B O 1
ATOM 3034 N N . CYS B 1 182 ? 13.304 -57.849 1.602 1.00 34.31 179 CYS B N 1
ATOM 3035 C CA . CYS B 1 182 ? 14.566 -57.172 1.278 1.00 33.28 179 CYS B CA 1
ATOM 3036 C C . CYS B 1 182 ? 14.622 -55.728 1.782 1.00 37.13 179 CYS B C 1
ATOM 3037 O O . CYS B 1 182 ? 13.612 -55.026 1.813 1.00 35.83 179 CYS B O 1
ATOM 3040 N N . ARG B 1 183 ? 15.809 -55.292 2.190 1.00 35.09 180 ARG B N 1
ATOM 3041 C CA . ARG B 1 183 ? 16.047 -53.877 2.400 1.00 30.62 180 ARG B CA 1
ATOM 3042 C C . ARG B 1 183 ? 16.399 -53.316 1.030 1.00 31.17 180 ARG B C 1
ATOM 3043 O O . ARG B 1 183 ? 17.543 -53.413 0.578 1.00 32.16 180 ARG B O 1
ATOM 3051 N N . VAL B 1 184 ? 15.403 -52.750 0.357 1.00 26.18 181 VAL B N 1
ATOM 3052 C CA . VAL B 1 184 ? 15.551 -52.410 -1.051 1.00 25.27 181 VAL B CA 1
ATOM 3053 C C . VAL B 1 184 ? 16.057 -50.996 -1.267 1.00 29.38 181 VAL B C 1
ATOM 3054 O O . VAL B 1 184 ? 15.490 -50.036 -0.745 1.00 27.14 181 VAL B O 1
ATOM 3058 N N . ILE B 1 185 ? 17.124 -50.867 -2.041 1.00 27.73 182 ILE B N 1
ATOM 3059 C CA . ILE B 1 185 ? 17.557 -49.544 -2.491 1.00 27.19 182 ILE B CA 1
ATOM 3060 C C . ILE B 1 185 ? 17.157 -49.358 -3.952 1.00 27.99 182 ILE B C 1
ATOM 3061 O O . ILE B 1 185 ? 17.709 -49.994 -4.849 1.00 26.56 182 ILE B O 1
ATOM 3066 N N . ALA B 1 186 ? 16.154 -48.514 -4.183 1.00 26.04 183 ALA B N 1
ATOM 3067 C CA . ALA B 1 186 ? 15.702 -48.236 -5.536 1.00 27.61 183 ALA B CA 1
ATOM 3068 C C . ALA B 1 186 ? 16.732 -47.352 -6.232 1.00 27.77 183 ALA B C 1
ATOM 3069 O O . ALA B 1 186 ? 17.057 -46.274 -5.752 1.00 28.90 183 ALA B O 1
ATOM 3071 N N . GLU B 1 187 ? 17.238 -47.816 -7.366 1.00 22.85 184 GLU B N 1
ATOM 3072 C CA . GLU B 1 187 ? 18.327 -47.140 -8.061 1.00 22.77 184 GLU B CA 1
ATOM 3073 C C . GLU B 1 187 ? 18.169 -47.361 -9.558 1.00 20.81 184 GLU B C 1
ATOM 3074 O O . GLU B 1 187 ? 17.971 -48.496 -10.010 1.00 25.04 184 GLU B O 1
ATOM 3080 N N . GLY B 1 188 ? 18.241 -46.280 -10.328 1.00 19.02 185 GLY B N 1
ATOM 3081 C CA . GLY B 1 188 ? 18.021 -46.351 -11.760 1.00 18.85 185 GLY B CA 1
ATOM 3082 C C . GLY B 1 188 ? 16.805 -45.551 -12.207 1.00 21.87 185 GLY B C 1
ATOM 3083 O O . GLY B 1 188 ? 15.668 -45.997 -12.052 1.00 24.97 185 GLY B O 1
ATOM 3084 N N . ARG B 1 189 ? 17.057 -44.367 -12.762 1.00 23.54 186 ARG B N 1
ATOM 3085 C CA . ARG B 1 189 ? 16.027 -43.534 -13.396 1.00 26.30 186 ARG B CA 1
ATOM 3086 C C . ARG B 1 189 ? 15.058 -42.861 -12.432 1.00 24.03 186 ARG B C 1
ATOM 3087 O O . ARG B 1 189 ? 13.965 -42.436 -12.827 1.00 25.66 186 ARG B O 1
ATOM 3095 N N . TYR B 1 190 ? 15.456 -42.739 -11.172 1.00 21.30 187 TYR B N 1
ATOM 3096 C CA . TYR B 1 190 ? 14.663 -41.962 -10.228 1.00 21.72 187 TYR B CA 1
ATOM 3097 C C . TYR B 1 190 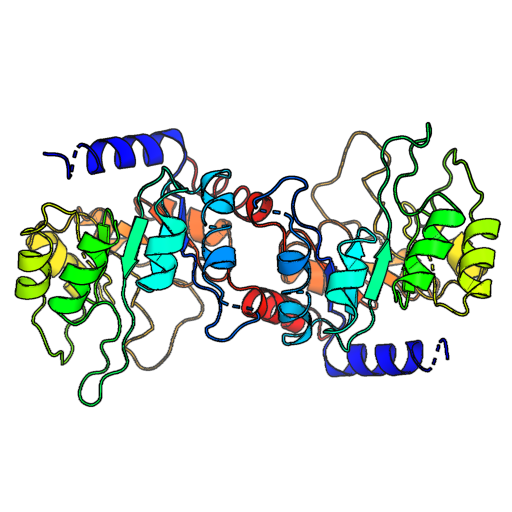? 15.101 -40.505 -10.289 1.00 23.91 187 TYR B C 1
ATOM 3098 O O . TYR B 1 190 ? 15.723 -39.986 -9.365 1.00 24.82 187 TYR B O 1
ATOM 3107 N N . ASN B 1 191 ? 14.776 -39.855 -11.399 1.00 23.45 188 ASN B N 1
ATOM 3108 C CA . ASN B 1 191 ? 15.293 -38.519 -11.680 1.00 23.67 188 ASN B CA 1
ATOM 3109 C C . ASN B 1 191 ? 14.298 -37.375 -11.523 1.00 25.63 188 ASN B C 1
ATOM 3110 O O . ASN B 1 191 ? 14.567 -36.247 -11.947 1.00 27.44 188 ASN B O 1
ATOM 3115 N N . THR B 1 192 ? 13.155 -37.667 -10.920 1.00 23.59 189 THR B N 1
ATOM 3116 C CA . THR B 1 192 ? 12.294 -36.610 -10.403 1.00 27.74 189 THR B CA 1
ATOM 3117 C C . THR B 1 192 ? 11.948 -36.935 -8.960 1.00 28.64 189 THR B C 1
ATOM 3118 O O . THR B 1 192 ? 11.943 -38.101 -8.567 1.00 27.35 189 THR B O 1
ATOM 3122 N N . PRO B 1 193 ? 11.689 -35.903 -8.148 1.00 23.10 190 PRO B N 1
ATOM 3123 C CA . PRO B 1 193 ? 11.278 -36.171 -6.769 1.00 27.41 190 PRO B CA 1
ATOM 3124 C C . PRO B 1 193 ? 10.030 -37.053 -6.716 1.00 28.64 190 PRO B C 1
ATOM 3125 O O . PRO B 1 193 ? 9.905 -37.886 -5.820 1.00 32.12 190 PRO B O 1
ATOM 3129 N N . ALA B 1 194 ? 9.119 -36.867 -7.668 1.00 35.43 191 ALA B N 1
ATOM 3130 C CA . ALA B 1 194 ? 7.883 -37.652 -7.708 1.00 38.37 191 ALA B CA 1
ATOM 3131 C C . ALA B 1 194 ? 8.165 -39.146 -7.889 1.00 35.93 191 ALA B C 1
ATOM 3132 O O . ALA B 1 194 ? 7.523 -39.994 -7.263 1.00 30.52 191 ALA B O 1
ATOM 3134 N N . LEU B 1 195 ? 9.120 -39.466 -8.755 1.00 29.69 192 LEU B N 1
ATOM 3135 C CA . LEU B 1 195 ? 9.508 -40.864 -8.950 1.00 29.25 192 LEU B CA 1
ATOM 3136 C C . LEU B 1 195 ? 10.173 -41.442 -7.702 1.00 29.98 192 LEU B C 1
ATOM 3137 O O . LEU B 1 195 ? 9.940 -42.592 -7.353 1.00 26.85 192 LEU B O 1
ATOM 3142 N N . ALA B 1 196 ? 11.001 -40.651 -7.028 1.00 30.19 193 ALA B N 1
ATOM 3143 C CA . ALA B 1 196 ? 11.626 -41.110 -5.789 1.00 27.72 193 ALA B CA 1
ATOM 3144 C C . ALA B 1 196 ? 10.573 -41.412 -4.728 1.00 28.42 193 ALA B C 1
ATOM 3145 O O . ALA B 1 196 ? 10.674 -42.398 -3.995 1.00 26.57 193 ALA B O 1
ATOM 3147 N N . ALA B 1 197 ? 9.567 -40.550 -4.642 1.00 26.93 194 ALA B N 1
ATOM 3148 C CA . ALA B 1 197 ? 8.451 -40.762 -3.727 1.00 26.93 194 ALA B CA 1
ATOM 3149 C C . ALA B 1 197 ? 7.741 -42.062 -4.052 1.00 30.12 194 ALA B C 1
ATOM 3150 O O . ALA B 1 197 ? 7.372 -42.810 -3.153 1.00 28.58 194 ALA B O 1
ATOM 3152 N N . ASN B 1 198 ? 7.545 -42.318 -5.341 1.00 28.52 195 ASN B N 1
ATOM 3153 C CA . ASN B 1 198 ? 6.851 -43.518 -5.783 1.00 30.69 195 ASN B CA 1
ATOM 3154 C C . ASN B 1 198 ? 7.594 -44.771 -5.354 1.00 28.23 195 ASN B C 1
ATOM 3155 O O . ASN B 1 198 ? 6.981 -45.769 -4.977 1.00 27.40 195 ASN B O 1
ATOM 3160 N N . ALA B 1 199 ? 8.920 -44.718 -5.408 1.00 28.59 196 ALA B N 1
ATOM 3161 C CA . ALA B 1 199 ? 9.717 -45.863 -4.987 1.00 25.04 196 ALA B CA 1
ATOM 3162 C C . ALA B 1 199 ? 9.482 -46.162 -3.509 1.00 29.21 196 ALA B C 1
ATOM 3163 O O . ALA B 1 199 ? 9.324 -47.317 -3.117 1.00 32.10 196 ALA B O 1
ATOM 3165 N N . ILE B 1 200 ? 9.445 -45.118 -2.687 1.00 27.50 197 ILE B N 1
ATOM 3166 C CA . ILE B 1 200 ? 9.185 -45.296 -1.261 1.00 26.54 197 ILE B CA 1
ATOM 3167 C C . ILE B 1 200 ? 7.802 -45.913 -1.061 1.00 32.66 197 ILE B C 1
ATOM 3168 O O . ILE B 1 200 ? 7.634 -46.851 -0.277 1.00 33.39 197 ILE B O 1
ATOM 3173 N N . GLU B 1 201 ? 6.813 -45.397 -1.784 1.00 31.67 198 GLU B N 1
ATOM 3174 C CA . GLU B 1 201 ? 5.453 -45.929 -1.678 1.00 36.27 198 GLU B CA 1
ATOM 3175 C C . GLU B 1 201 ? 5.387 -47.391 -2.125 1.00 39.27 198 GLU B C 1
ATOM 3176 O O . GLU B 1 201 ? 4.519 -48.144 -1.682 1.00 39.64 198 GLU B O 1
ATOM 3182 N N . HIS B 1 202 ? 6.306 -47.787 -3.002 1.00 35.39 199 HIS B N 1
ATOM 3183 C CA . HIS B 1 202 ? 6.355 -49.158 -3.504 1.00 37.69 199 HIS B CA 1
ATOM 3184 C C . HIS B 1 202 ? 7.154 -50.103 -2.597 1.00 38.30 199 HIS B C 1
ATOM 3185 O O . HIS B 1 202 ? 7.323 -51.285 -2.912 1.00 36.92 199 HIS B O 1
ATOM 3192 N N . GLY B 1 203 ? 7.642 -49.583 -1.475 1.00 35.80 200 GLY B N 1
ATOM 3193 C CA . GLY B 1 203 ? 8.322 -50.411 -0.492 1.00 35.48 200 GLY B CA 1
ATOM 3194 C C . GLY B 1 203 ? 9.831 -50.241 -0.407 1.00 29.29 200 GLY B C 1
ATOM 3195 O O . GLY B 1 203 ? 10.488 -50.964 0.337 1.00 34.62 200 GLY B O 1
ATOM 3196 N N . ALA B 1 204 ? 10.379 -49.293 -1.160 1.00 30.17 201 ALA B N 1
ATOM 3197 C CA . ALA B 1 204 ? 11.805 -48.985 -1.088 1.00 29.16 201 ALA B CA 1
ATOM 3198 C C . ALA B 1 204 ? 12.190 -48.481 0.303 1.00 32.36 201 ALA B C 1
ATOM 3199 O O . ALA B 1 204 ? 11.474 -47.676 0.907 1.00 30.97 201 ALA B O 1
ATOM 3201 N N . TRP B 1 205 ? 13.315 -48.972 0.813 1.00 30.37 202 TRP B N 1
ATOM 3202 C CA . TRP B 1 205 ? 13.895 -48.460 2.050 1.00 34.68 202 TRP B CA 1
ATOM 3203 C C . TRP B 1 205 ? 14.571 -47.117 1.771 1.00 33.70 202 TRP B C 1
ATOM 3204 O O . TRP B 1 205 ? 14.453 -46.169 2.549 1.00 30.30 202 TRP B O 1
ATOM 3215 N N . ALA B 1 206 ? 15.278 -47.047 0.649 1.00 28.25 203 ALA B N 1
ATOM 3216 C CA . ALA B 1 206 ? 15.923 -45.808 0.237 1.00 30.34 203 ALA B CA 1
ATOM 3217 C C . ALA B 1 206 ? 16.001 -45.723 -1.279 1.00 31.94 203 ALA B C 1
ATOM 3218 O O . ALA B 1 206 ? 15.875 -46.730 -1.978 1.00 26.11 203 ALA B O 1
ATOM 3220 N N . VAL B 1 207 ? 16.202 -44.510 -1.783 1.00 28.30 204 VAL B N 1
ATOM 3221 C CA . VAL B 1 207 ? 16.311 -44.289 -3.216 1.00 26.55 204 VAL B CA 1
ATOM 3222 C C . VAL B 1 207 ? 17.666 -43.668 -3.514 1.00 28.15 204 VAL B C 1
ATOM 3223 O O . VAL B 1 207 ? 18.047 -42.676 -2.895 1.00 26.89 204 VAL B O 1
ATOM 3227 N N . THR B 1 208 ? 18.402 -44.244 -4.453 1.00 21.38 205 THR B N 1
ATOM 3228 C CA . THR B 1 208 ? 19.649 -43.620 -4.893 1.00 22.58 205 THR B CA 1
ATOM 3229 C C . THR B 1 208 ? 19.398 -42.775 -6.139 1.00 27.32 205 THR B C 1
ATOM 3230 O O . THR B 1 208 ? 18.921 -43.283 -7.155 1.00 26.95 205 THR B O 1
ATOM 3234 N N . VAL B 1 209 ? 19.696 -41.477 -6.039 1.00 23.49 206 VAL B N 1
ATOM 3235 C CA . VAL B 1 209 ? 19.570 -40.563 -7.163 1.00 22.01 206 VAL B CA 1
ATOM 3236 C C . VAL B 1 209 ? 20.959 -40.120 -7.604 1.00 23.76 206 VAL B C 1
ATOM 3237 O O . VAL B 1 209 ? 21.786 -39.740 -6.777 1.00 25.37 206 VAL B O 1
ATOM 3241 N N . GLY B 1 210 ? 21.215 -40.193 -8.905 1.00 23.61 207 GLY B N 1
ATOM 3242 C CA . GLY B 1 210 ? 22.500 -39.804 -9.460 1.00 23.53 207 GLY B CA 1
ATOM 3243 C C . GLY B 1 210 ? 22.408 -38.672 -10.474 1.00 24.87 207 GLY B C 1
ATOM 3244 O O . GLY B 1 210 ? 22.651 -37.516 -10.138 1.00 25.28 207 GLY B O 1
ATOM 3245 N N . SER B 1 211 ? 22.061 -39.001 -11.717 1.00 19.39 208 SER B N 1
ATOM 3246 C CA . SER B 1 211 ? 22.112 -38.015 -12.792 1.00 23.61 208 SER B CA 1
ATOM 3247 C C . SER B 1 211 ? 21.403 -36.700 -12.448 1.00 28.19 208 SER B C 1
ATOM 3248 O O . SER B 1 211 ? 21.945 -35.632 -12.700 1.00 25.26 208 SER B O 1
ATOM 3251 N N . ALA B 1 212 ? 20.211 -36.771 -11.859 1.00 23.28 209 ALA B N 1
ATOM 3252 C CA . ALA B 1 212 ? 19.422 -35.552 -11.633 1.00 22.23 209 ALA B CA 1
ATOM 3253 C C . ALA B 1 212 ? 20.071 -34.593 -10.633 1.00 30.46 209 ALA B C 1
ATOM 3254 O O . ALA B 1 212 ? 19.644 -33.439 -10.501 1.00 27.33 209 ALA B O 1
ATOM 3256 N N . ILE B 1 213 ? 21.083 -35.076 -9.917 1.00 26.38 210 ILE B N 1
ATOM 3257 C CA . ILE B 1 213 ? 21.754 -34.272 -8.903 1.00 21.99 210 ILE B CA 1
ATOM 3258 C C . ILE B 1 213 ? 23.197 -33.948 -9.301 1.00 25.05 210 ILE B C 1
ATOM 3259 O O . ILE B 1 213 ? 23.656 -32.818 -9.109 1.00 26.81 210 ILE B O 1
ATOM 3264 N N . THR B 1 214 ? 23.895 -34.922 -9.883 1.00 22.57 211 THR B N 1
ATOM 3265 C CA . THR B 1 214 ? 25.339 -34.792 -10.103 1.00 26.57 211 THR B CA 1
ATOM 3266 C C . THR B 1 214 ? 25.847 -34.925 -11.548 1.00 29.10 211 THR B C 1
ATOM 3267 O O . THR B 1 214 ? 27.060 -35.001 -11.767 1.00 31.35 211 THR B O 1
ATOM 3271 N N . ARG B 1 215 ? 24.953 -34.986 -12.531 1.00 30.96 212 ARG B N 1
ATOM 3272 C CA . ARG B 1 215 ? 25.398 -35.024 -13.924 1.00 23.25 212 ARG B CA 1
ATOM 3273 C C . ARG B 1 215 ? 24.845 -33.826 -14.687 1.00 24.18 212 ARG B C 1
ATOM 3274 O O . ARG B 1 215 ? 23.802 -33.924 -15.328 1.00 25.03 212 ARG B O 1
ATOM 3282 N N . ILE B 1 216 ? 25.554 -32.701 -14.610 1.00 25.74 213 ILE B N 1
ATOM 3283 C CA . ILE B 1 216 ? 25.084 -31.431 -15.186 1.00 21.16 213 ILE B CA 1
ATOM 3284 C C . ILE B 1 216 ? 24.733 -31.586 -16.668 1.00 24.94 213 ILE B C 1
ATOM 3285 O O . ILE B 1 216 ? 23.715 -31.069 -17.122 1.00 22.11 213 ILE B O 1
ATOM 3290 N N . GLU B 1 217 ? 25.557 -32.322 -17.409 1.00 23.57 214 GLU B N 1
ATOM 3291 C CA . GLU B 1 217 ? 25.308 -32.514 -18.839 1.00 28.37 214 GLU B CA 1
ATOM 3292 C C . GLU B 1 217 ? 23.981 -33.228 -19.088 1.00 26.75 214 GLU B C 1
ATOM 3293 O O . GLU B 1 217 ? 23.258 -32.876 -20.017 1.00 29.69 214 GLU B O 1
ATOM 3299 N N . HIS B 1 218 ? 23.649 -34.216 -18.262 1.00 22.16 215 HIS B N 1
ATOM 3300 C CA . HIS B 1 218 ? 22.376 -34.905 -18.447 1.00 24.56 215 HIS B CA 1
ATOM 3301 C C . HIS B 1 218 ? 21.223 -33.949 -18.157 1.00 20.63 215 HIS B C 1
ATOM 3302 O O . HIS B 1 218 ? 20.245 -33.894 -18.902 1.00 25.36 215 HIS B O 1
ATOM 3309 N N . ILE B 1 219 ? 21.334 -33.213 -17.063 1.00 20.28 216 ILE B N 1
ATOM 3310 C CA . ILE B 1 219 ? 20.249 -32.328 -16.672 1.00 20.34 216 ILE B CA 1
ATOM 3311 C C . ILE B 1 219 ? 20.035 -31.266 -17.739 1.00 21.66 216 ILE B C 1
ATOM 3312 O O . ILE B 1 219 ? 18.901 -30.959 -18.115 1.00 25.16 216 ILE B O 1
ATOM 3317 N N . CYS B 1 220 ? 21.132 -30.699 -18.223 1.00 20.72 217 CYS B N 1
ATOM 3318 C CA . CYS B 1 220 ? 21.045 -29.729 -19.309 1.00 23.02 217 CYS B CA 1
ATOM 3319 C C . CYS B 1 220 ? 20.354 -30.311 -20.539 1.00 23.68 217 CYS B C 1
ATOM 3320 O O . CYS B 1 220 ? 19.559 -29.629 -21.187 1.00 25.68 217 CYS B O 1
ATOM 3323 N N . GLN B 1 221 ? 20.652 -31.566 -20.874 1.00 26.45 218 GLN B N 1
ATOM 3324 C CA A GLN B 1 221 ? 20.013 -32.159 -22.036 0.56 27.18 218 GLN B CA 1
ATOM 3325 C CA B GLN B 1 221 ? 20.017 -32.235 -22.011 0.44 28.05 218 GLN B CA 1
ATOM 3326 C C . GLN B 1 221 ? 18.506 -32.275 -21.829 1.00 27.16 218 GLN B C 1
ATOM 3327 O O . GLN B 1 221 ? 17.742 -32.014 -22.753 1.00 26.48 218 GLN B O 1
ATOM 3338 N N . TRP B 1 222 ? 18.077 -32.637 -20.621 1.00 25.56 219 TRP B N 1
ATOM 3339 C CA . TRP B 1 222 ? 16.646 -32.760 -20.362 1.00 24.92 219 TRP B CA 1
ATOM 3340 C C . TRP B 1 222 ? 15.952 -31.419 -20.584 1.00 25.17 219 TRP B C 1
ATOM 3341 O O . TRP B 1 222 ? 14.893 -31.356 -21.212 1.00 26.41 219 TRP B O 1
ATOM 3352 N N . PHE B 1 223 ? 16.559 -30.341 -20.079 1.00 22.48 220 PHE B N 1
ATOM 3353 C CA . PHE B 1 223 ? 15.980 -29.007 -20.228 1.00 22.07 220 PHE B CA 1
ATOM 3354 C C . PHE B 1 223 ? 16.093 -28.515 -21.662 1.00 26.43 220 PHE B C 1
ATOM 3355 O O . PHE B 1 223 ? 15.174 -27.896 -22.189 1.00 27.83 220 PHE B O 1
ATOM 3363 N N . SER B 1 224 ? 17.224 -28.790 -22.299 1.00 27.47 221 SER B N 1
ATOM 3364 C CA . SER B 1 224 ? 17.411 -28.382 -23.690 1.00 26.44 221 SER B CA 1
ATOM 3365 C C . SER B 1 224 ? 16.385 -29.056 -24.596 1.00 32.42 221 SER B C 1
ATOM 3366 O O . SER B 1 224 ? 15.803 -28.415 -25.463 1.00 32.70 221 SER B O 1
ATOM 3369 N N . HIS B 1 225 ? 16.159 -30.350 -24.406 1.00 28.01 222 HIS B N 1
ATOM 3370 C CA A HIS B 1 225 ? 15.152 -31.062 -25.189 0.45 30.73 222 HIS B CA 1
ATOM 3371 C CA B HIS B 1 225 ? 15.161 -31.042 -25.209 0.55 31.00 222 HIS B CA 1
ATOM 3372 C C . HIS B 1 225 ? 13.780 -30.415 -25.019 1.00 29.60 222 HIS B C 1
ATOM 3373 O O . HIS B 1 225 ? 13.003 -30.323 -25.968 1.00 36.02 222 HIS B O 1
ATOM 3386 N N . ALA B 1 226 ? 13.494 -29.972 -23.797 1.00 26.64 223 ALA B N 1
ATOM 3387 C CA . ALA B 1 226 ? 12.205 -29.360 -23.470 1.00 32.38 223 ALA B CA 1
ATOM 3388 C C . ALA B 1 226 ? 11.992 -28.006 -24.147 1.00 34.55 223 ALA B C 1
ATOM 3389 O O . ALA B 1 226 ? 10.905 -27.727 -24.648 1.00 34.54 223 ALA B O 1
ATOM 3391 N N . VAL B 1 227 ? 13.022 -27.165 -24.161 1.00 33.53 224 VAL B N 1
ATOM 3392 C CA . VAL B 1 227 ? 12.883 -25.822 -24.741 1.00 33.15 224 VAL B CA 1
ATOM 3393 C C . VAL B 1 227 ? 13.011 -25.810 -26.260 1.00 36.02 224 VAL B C 1
ATOM 3394 O O . VAL B 1 227 ? 12.540 -24.885 -26.918 1.00 39.22 224 VAL B O 1
ATOM 3398 N N . LYS B 1 228 ? 13.644 -26.836 -26.818 1.00 33.47 225 LYS B N 1
ATOM 3399 C CA . LYS B 1 228 ? 13.852 -26.907 -28.264 1.00 36.26 225 LYS B CA 1
ATOM 3400 C C . LYS B 1 228 ? 12.545 -26.963 -29.038 1.00 51.11 225 LYS B C 1
ATOM 3401 O O . LYS B 1 228 ? 11.631 -27.708 -28.685 1.00 50.05 225 LYS B O 1
ATOM 3407 N N . ARG B 1 229 ? 12.482 -26.173 -30.105 1.00 68.77 226 ARG B N 1
ATOM 3408 C CA . ARG B 1 229 ? 11.312 -26.092 -30.970 1.00 80.16 226 ARG B CA 1
ATOM 3409 C C . ARG B 1 229 ? 11.463 -24.905 -31.915 1.00 87.51 226 ARG B C 1
ATOM 3410 O O . ARG B 1 229 ? 11.348 -25.044 -33.132 1.00 93.61 226 ARG B O 1
#

Radius of gyration: 24.16 Å; Cα contacts (8 Å, |Δi|>4): 1003; chains: 2; bounding box: 40×71×48 Å

Secondary structure (DSSP, 8-state):
----HHHHHHHHHHHH--EEEE--PPTT----HHHHH--HHHHHTT-SEEEEESHHHHHHHGGG--S-EEEE-B---SS----BS-SHHHHHHHHHHT-SEE--B--SS--SS-HHHHHHHHHHTT-B--B-SSHHHHHHHHHTT-S-EE-TTTTSSSS---SS-----HHHHTTT--EEEESS--SHHHHHHHHHTT-SEEEE-HHHH-HHHHHHHHHHHH--/---HHHHHHHHHHHH-SEEEE--PPTT----HHHHH--HHHHHTT-SEEEEESHHHHHHHGGG--S-EEEE-B-S-SSSS--BS-SHHHHHHHHHTT-SEE--B--SS--SS-HHHHHHHHHHTT-B--B-SSHHHHHHHHHTT-S-EE-TTTTSSSS---SS-----HHHHHTT--EEEESS--SHHHHHHHHHTT-SEEEE-HHHH-HHHHHHHHHHHH--